Protein AF-A0A3F2RIM2-F1 (afdb_monomer)

Organism: NCBI:txid325452

Radius of gyration: 29.57 Å; Cα contacts (8 Å, |Δi|>4): 268; chains: 1; bounding box: 65×74×85 Å

Solvent-accessible surface area (backbone atoms only — not comparable to full-atom values): 24653 Å² total; per-residue (Å²): 143,83,88,89,85,87,85,89,87,89,81,90,84,88,85,90,87,82,93,80,83,97,77,85,84,84,83,83,80,80,64,93,87,61,85,80,71,57,60,62,70,71,67,45,43,59,45,87,59,75,68,82,70,93,76,72,92,58,87,80,37,82,48,68,58,68,76,73,80,79,71,81,82,81,74,90,87,80,83,59,65,66,64,30,48,76,72,74,47,87,83,82,90,83,84,85,88,87,88,83,92,74,94,75,78,47,57,71,75,74,50,79,74,63,77,37,79,89,36,41,65,60,47,51,52,51,51,52,50,55,51,45,59,61,46,42,79,82,44,66,52,76,78,47,46,66,62,63,69,43,44,64,59,53,48,53,51,52,51,51,51,53,51,28,44,47,71,44,51,75,96,49,93,88,47,58,69,59,55,48,52,55,50,54,53,48,51,52,43,36,67,74,28,51,36,48,68,57,56,46,42,36,46,58,30,69,54,51,79,75,58,55,70,68,54,45,51,51,43,49,52,52,49,49,71,49,29,58,48,60,73,49,53,51,51,52,49,49,64,73,52,72,74,69,47,74,68,56,50,54,52,53,51,48,40,40,71,78,37,49,73,63,22,47,75,73,69,52,42,73,66,56,52,51,51,52,52,51,52,48,52,51,50,55,52,57,70,73,54,49,62,68,58,50,53,49,51,38,44,48,52,48,49,60,51,48,53,54,50,42,52,60,52,55,75,76,54,52,68,71,56,46,56,54,30,29,54,52,10,35,72,69,25,38,52,41,62,95,42,66,69,52,53,49,50,37,51,52,32,47,76,74,65,39,53,66,63,36,49,49,56,51,52,44,65,77,46,22,47,56,79,80,92,52,79,86,51,52,70,60,47,47,80,75,66,81,87,53,80,85,78,89,71,60,80,81,127

Nearest PDB structures (foldseek):
  3ja6-assembly1_I  TM=1.781E-01  e=9.249E+00  Escherichia coli
  6h2f-assembly1_D  TM=1.183E-01  e=2.899E+00  Aeromonas hydrophila subsp. hydrophila AL09-71
  2v0o-assembly2_C  TM=1.201E-01  e=9.688E+00  Homo sapiens

InterPro domains:
  IPR003846 Protein adenylyltransferase SelO [PF02696] (112-362)

Foldseek 3Di:
DDDDDDDDDDDDDDDDDDDDDPDDPPPDDADPPDPPPCVVVVPQFEDPDQDDDDDDDDQRHLDYDDPPDDDDPDDDPDDDQVVCVVVRHHDDDDDDDDDDDDDDDFPCVVDPPCCPPVNVLVVVLVVLVVVLVSCVSPDPSVVCVVVSVCSVVVCVVVVLVLQCLLLLHDDDPPCSVVSVVLVVLVVVLCVLFVADPLVLSLLSLQQQLQDDPVSVVVSLVSRLVRTDFLVLVLVVLCVVLVPDDPVNLVVLVVCCVVPVPVSVVVVRDPVNNVVNVVSVVVNVVSVPDDRVNSSVVSSVSSVVSVVSSSVSVVVPDDSVSSVVSSVSNLVSRFLADQDLVNVVVLVVCVVVVNVVVNVVSVVCVVVRSDDDPDPVCVCRSGDDDSVDDDDPDHDDD

pLDDT: mean 73.89, std 21.56, range [21.38, 97.38]

Mean predicted aligned error: 16.06 Å

Sequence (397 aa):
MMARIVGAGSSAATSTGRSRLSRAMSHWRVHPSVHFDNSVLRSLPLDSEPQNFVRNPVKGACFSPIQPTPIVNPELVVASRDALSLAGIELRPEQDEVQDEYDLQPIASLVPGRYRYEAQPEICKWNCGVFADQLGLVMDRTDLQPGLDAFDAVYEEEYMRLMREKLGLTPQNDQGKQDKALTDTLFDVLAHTGADFTCTFRYLSQLDVFGSVESRDRVVQKLVGISETLAQQKRKLELVMGGFSDAQFEMIAMLLQENPARASQYGITPALVAQMATQRKEKELLAAATDDGRMNSVRAAWQDWIDVFVSRIRDEGDAVSDAERRSRMLAVNPLFVLRNHVAQKAIDLAHDGDYASVRHIFELMTHPFDELSDDSDLPYTRPQDPTTAPLCVSCSS

Secondary structure (DSSP, 8-state):
-----------------------SS------TT----THHHHHSPBPS--S-S-PPP-TT-SB----PPPPSS-------HHHHHHTT--PPP----------PPPGGGTSTTTT-GGGHHHHHHHHHHHHHHHHTTTS-GGGTHHHHHTHHHHHHHHHHHHHHHHHT----TTTHHHHHHHHHHHHHHHHHH---HHHHHHHHTT--SSS-HHHHHHHHHHHHHTSPPHHHHHHHHHHHTTT--HHHHHHHHHHHHH-HHHHHHTT--HHHHHHHHHHHHHHHHHHH--HHHHHHHHHHHHHHHHHHHHHHHHTT--HHHHHHHHHHHHHHS-S----HHHHHHHHHHHHTT-HHHHHHHHHHHHSTTSPPS-GGGHHHHSPPPTTSPP-------

Structure (mmCIF, N/CA/C/O backbone):
data_AF-A0A3F2RIM2-F1
#
_entry.id   AF-A0A3F2RIM2-F1
#
loop_
_atom_site.group_PDB
_atom_site.id
_atom_site.type_symbol
_atom_site.label_atom_id
_atom_site.label_alt_id
_atom_site.label_comp_id
_atom_site.label_asym_id
_atom_site.label_entity_id
_atom_site.label_seq_id
_atom_site.pdbx_PDB_ins_code
_atom_site.Cartn_x
_atom_site.Cartn_y
_atom_site.Cartn_z
_atom_site.occupancy
_atom_site.B_iso_or_equiv
_atom_site.auth_seq_id
_atom_site.auth_comp_id
_atom_site.auth_asym_id
_atom_site.auth_atom_id
_atom_site.pdbx_PDB_model_num
ATOM 1 N N . MET A 1 1 ? 26.153 -28.582 -53.017 1.00 31.61 1 MET A N 1
ATOM 2 C CA . MET A 1 1 ? 26.407 -29.767 -53.863 1.00 31.61 1 MET A CA 1
ATOM 3 C C . MET A 1 1 ? 27.828 -30.249 -53.603 1.00 31.61 1 MET A C 1
ATOM 5 O O . MET A 1 1 ? 28.745 -29.649 -54.131 1.00 31.61 1 MET A O 1
ATOM 9 N N . MET A 1 2 ? 27.998 -31.237 -52.720 1.00 23.22 2 MET A N 1
ATOM 10 C CA . MET A 1 2 ? 29.027 -32.295 -52.745 1.00 23.22 2 MET A CA 1
ATOM 11 C C . MET A 1 2 ? 29.132 -32.931 -51.356 1.00 23.22 2 MET A C 1
ATOM 13 O O . MET A 1 2 ? 29.567 -32.307 -50.395 1.00 23.22 2 MET A O 1
ATOM 17 N N . ALA A 1 3 ? 28.712 -34.190 -51.286 1.00 21.38 3 ALA A N 1
ATOM 18 C CA . ALA A 1 3 ? 29.058 -35.119 -50.227 1.00 21.38 3 ALA A CA 1
ATOM 19 C C . ALA A 1 3 ? 30.451 -35.709 -50.499 1.00 21.38 3 ALA A C 1
ATOM 21 O O . ALA A 1 3 ? 30.815 -35.911 -51.661 1.00 21.38 3 ALA A O 1
ATOM 22 N N . ARG A 1 4 ? 31.183 -36.092 -49.446 1.00 22.05 4 ARG A N 1
ATOM 23 C CA . ARG A 1 4 ? 32.180 -37.165 -49.541 1.00 22.05 4 ARG A CA 1
ATOM 24 C C . ARG A 1 4 ? 32.276 -37.948 -48.231 1.00 22.05 4 ARG A C 1
ATOM 26 O O . ARG A 1 4 ? 32.272 -37.379 -47.147 1.00 22.05 4 ARG A O 1
ATOM 33 N N . ILE A 1 5 ? 32.296 -39.264 -48.408 1.00 23.03 5 ILE A N 1
ATOM 34 C CA . ILE A 1 5 ? 32.236 -40.362 -47.435 1.00 23.03 5 ILE A CA 1
ATOM 35 C C . ILE A 1 5 ? 33.664 -40.913 -47.207 1.00 23.03 5 ILE A C 1
ATOM 37 O O . ILE A 1 5 ? 34.539 -40.683 -48.044 1.00 23.03 5 ILE A O 1
ATOM 41 N N . VAL A 1 6 ? 33.799 -41.752 -46.166 1.00 26.89 6 VAL A N 1
ATOM 42 C CA . VAL A 1 6 ? 34.751 -42.874 -45.929 1.00 26.89 6 VAL A CA 1
ATOM 43 C C . VAL A 1 6 ? 35.793 -42.556 -44.833 1.00 26.89 6 VAL A C 1
ATOM 45 O O . VAL A 1 6 ? 36.432 -41.518 -44.890 1.00 26.89 6 VAL A O 1
ATOM 48 N N . GLY A 1 7 ? 36.026 -43.385 -43.804 1.00 24.61 7 GLY A N 1
ATOM 49 C CA . GLY A 1 7 ? 35.607 -44.772 -43.586 1.00 24.61 7 GLY A CA 1
ATOM 50 C C . GLY A 1 7 ? 35.942 -45.319 -42.190 1.00 24.61 7 GLY A C 1
ATOM 51 O O . GLY A 1 7 ? 36.534 -44.644 -41.352 1.00 24.61 7 GLY A O 1
ATOM 52 N N . ALA A 1 8 ? 35.499 -46.557 -41.975 1.00 27.42 8 ALA A N 1
ATOM 53 C CA . ALA A 1 8 ? 35.556 -47.323 -40.737 1.00 27.42 8 ALA A CA 1
ATOM 54 C C . ALA A 1 8 ? 36.885 -48.078 -40.537 1.00 27.42 8 ALA A C 1
ATOM 56 O O . ALA A 1 8 ? 37.517 -48.500 -41.503 1.00 27.42 8 ALA A O 1
ATOM 57 N N . GLY A 1 9 ? 37.230 -48.342 -39.272 1.00 25.77 9 GLY A N 1
ATOM 58 C CA . GLY A 1 9 ? 38.248 -49.306 -38.845 1.00 25.77 9 GLY A CA 1
ATOM 59 C C . GLY A 1 9 ? 37.969 -49.776 -37.412 1.00 25.77 9 GLY A C 1
ATOM 60 O O . GLY A 1 9 ? 37.842 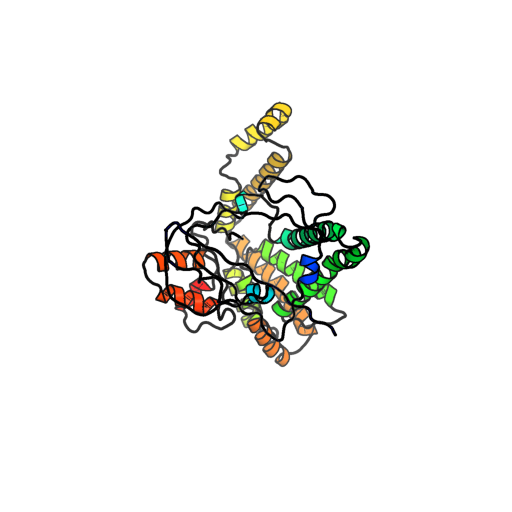-48.957 -36.510 1.00 25.77 9 GLY A O 1
ATOM 61 N N . SER A 1 10 ? 37.815 -51.090 -37.234 1.00 25.53 10 SER A N 1
ATOM 62 C CA . SER A 1 10 ? 37.362 -51.808 -36.029 1.00 25.53 10 SER A CA 1
ATOM 63 C C . SER A 1 10 ? 38.486 -52.674 -35.436 1.00 25.53 10 SER A C 1
ATOM 65 O O . SER A 1 10 ? 39.244 -53.248 -36.214 1.00 25.53 10 SER A O 1
ATOM 67 N N . SER A 1 11 ? 38.549 -52.795 -34.097 1.00 27.00 11 SER A N 1
ATOM 68 C CA . SER A 1 11 ? 38.947 -53.984 -33.288 1.00 27.00 11 SER A CA 1
ATOM 69 C C . SER A 1 11 ? 39.109 -53.551 -31.810 1.00 27.00 11 SER A C 1
ATOM 71 O O . SER A 1 11 ? 39.987 -52.747 -31.523 1.00 27.00 11 SER A O 1
ATOM 73 N N . ALA A 1 12 ? 38.192 -53.838 -30.869 1.00 27.25 12 ALA A N 1
ATOM 74 C CA . ALA A 1 12 ? 38.068 -55.053 -30.023 1.00 27.25 12 ALA A CA 1
ATOM 75 C C . ALA A 1 12 ? 39.357 -55.370 -29.208 1.00 27.25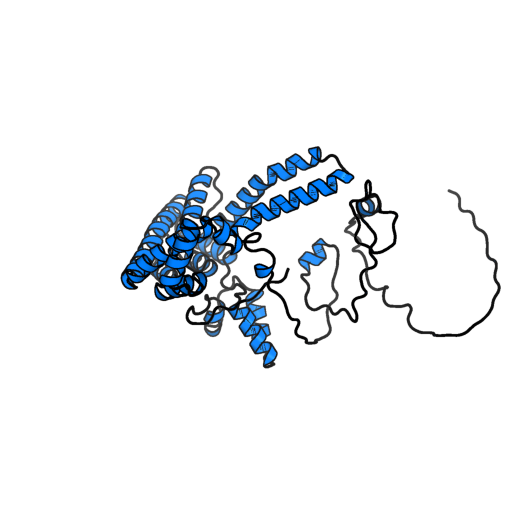 12 ALA A C 1
ATOM 77 O O . ALA A 1 12 ? 40.418 -55.452 -29.810 1.00 27.25 12 ALA A O 1
ATOM 78 N N . ALA A 1 13 ? 39.384 -55.583 -27.878 1.00 28.75 13 ALA A N 1
ATOM 79 C CA . ALA A 1 13 ? 38.352 -56.015 -26.928 1.00 28.75 13 ALA A CA 1
ATOM 80 C C . ALA A 1 13 ? 38.726 -55.771 -25.429 1.00 28.75 13 ALA A C 1
ATOM 82 O O . ALA A 1 13 ? 39.898 -55.755 -25.065 1.00 28.75 13 ALA A O 1
ATOM 83 N N . THR A 1 14 ? 37.676 -55.722 -24.587 1.00 26.64 14 THR A N 1
ATOM 84 C CA . THR A 1 14 ? 37.529 -56.215 -23.185 1.00 26.64 14 THR A CA 1
ATOM 85 C C . THR A 1 14 ? 38.253 -55.545 -22.000 1.00 26.64 14 THR A C 1
ATOM 87 O O . THR A 1 14 ? 39.405 -55.853 -21.730 1.00 26.64 14 THR A O 1
ATOM 90 N N . SER A 1 15 ? 37.487 -54.867 -21.124 1.00 27.84 15 SER A N 1
ATOM 91 C CA . SER A 1 15 ? 37.146 -55.425 -19.795 1.00 27.84 15 SER A CA 1
ATOM 92 C C . SER A 1 15 ? 35.894 -54.772 -19.154 1.00 27.84 15 SER A C 1
ATOM 94 O O . SER A 1 15 ? 35.692 -53.565 -19.144 1.00 27.84 15 SER A O 1
ATOM 96 N N . THR A 1 16 ? 35.014 -55.666 -18.711 1.00 28.95 16 THR A N 1
ATOM 97 C CA . THR A 1 16 ? 33.848 -55.617 -17.804 1.00 28.95 16 THR A CA 1
ATOM 98 C C . THR A 1 16 ? 33.535 -54.378 -16.940 1.00 28.95 16 THR A C 1
ATOM 100 O O . THR A 1 16 ? 34.342 -53.983 -16.104 1.00 28.95 16 THR A O 1
ATOM 103 N N . GLY A 1 17 ? 32.254 -53.962 -16.944 1.00 27.69 17 GLY A N 1
ATOM 104 C CA . GLY A 1 17 ? 31.579 -53.450 -15.737 1.00 27.69 17 GLY A CA 1
ATOM 105 C C . GLY A 1 17 ? 30.470 -52.407 -15.944 1.00 27.69 17 GLY A C 1
ATOM 106 O O . GLY A 1 17 ? 30.763 -51.250 -16.196 1.00 27.69 17 GLY A O 1
ATOM 107 N N . ARG A 1 18 ? 29.216 -52.810 -15.675 1.00 27.72 18 ARG A N 1
ATOM 108 C CA . ARG A 1 18 ? 27.986 -52.002 -15.463 1.00 27.72 18 ARG A CA 1
ATOM 109 C C . ARG A 1 18 ? 27.201 -51.531 -16.696 1.00 27.72 18 ARG A C 1
ATOM 111 O O . ARG A 1 18 ? 27.302 -50.404 -17.162 1.00 27.72 18 ARG A O 1
ATOM 118 N N . SER A 1 19 ? 26.244 -52.371 -17.091 1.00 39.25 19 SER A N 1
ATOM 119 C CA . SER A 1 19 ? 24.968 -51.908 -17.638 1.00 39.25 19 SER A CA 1
ATOM 120 C C . SER A 1 19 ? 24.153 -51.210 -16.540 1.00 39.25 19 SER A C 1
ATOM 122 O O . SER A 1 19 ? 23.866 -51.850 -15.526 1.00 39.25 19 SER A O 1
ATOM 124 N N . ARG A 1 20 ? 23.750 -49.952 -16.753 1.00 28.50 20 ARG A N 1
ATOM 125 C CA . ARG A 1 20 ? 22.424 -49.390 -16.412 1.00 28.50 20 ARG A CA 1
ATOM 126 C C . ARG A 1 20 ? 22.389 -47.886 -16.734 1.00 28.50 20 ARG A C 1
ATOM 128 O O . ARG A 1 20 ? 23.149 -47.114 -16.171 1.00 28.50 20 ARG A O 1
ATOM 135 N N . LEU A 1 21 ? 21.428 -47.527 -17.592 1.00 29.11 21 LEU A N 1
ATOM 136 C CA . LEU A 1 21 ? 20.716 -46.240 -17.638 1.00 29.11 21 LEU A CA 1
ATOM 137 C C . LEU A 1 21 ? 21.459 -45.014 -18.203 1.00 29.11 21 LEU A C 1
ATOM 139 O O . LEU A 1 21 ? 21.710 -44.035 -17.516 1.00 29.11 21 LEU A O 1
ATOM 143 N N . SER A 1 22 ? 21.658 -45.005 -19.522 1.00 37.25 22 SER A N 1
ATOM 144 C CA . SER A 1 22 ? 21.935 -43.799 -20.318 1.00 37.25 22 SER A CA 1
ATOM 145 C C . SER A 1 22 ? 20.649 -43.080 -20.777 1.00 37.25 22 SER A C 1
ATOM 147 O O . SER A 1 22 ? 20.519 -42.726 -21.950 1.00 37.25 22 SER A O 1
ATOM 149 N N . ARG A 1 23 ? 19.631 -42.923 -19.921 1.00 35.41 23 ARG A N 1
ATOM 150 C CA . ARG A 1 23 ? 18.325 -42.416 -20.384 1.00 35.41 23 ARG A CA 1
ATOM 151 C C . ARG A 1 23 ? 17.606 -41.575 -19.331 1.00 35.41 23 ARG A C 1
ATOM 153 O O . ARG A 1 23 ? 16.696 -42.065 -18.682 1.00 35.41 23 ARG A O 1
ATOM 160 N N . ALA A 1 24 ? 18.015 -40.314 -19.183 1.00 35.00 24 ALA A N 1
ATOM 161 C CA . ALA A 1 24 ? 17.247 -39.303 -18.440 1.00 35.00 24 ALA A CA 1
ATOM 162 C C . ALA A 1 24 ? 17.482 -37.846 -18.914 1.00 35.00 24 ALA A C 1
ATOM 164 O O . ALA A 1 24 ? 17.219 -36.911 -18.174 1.00 35.00 24 ALA A O 1
ATOM 165 N N . MET A 1 25 ? 17.944 -37.622 -20.152 1.00 32.28 25 MET A N 1
ATOM 166 C CA . MET A 1 25 ? 18.015 -36.277 -20.770 1.00 32.28 25 MET A CA 1
ATOM 167 C C . MET A 1 25 ? 17.236 -36.202 -22.097 1.00 32.28 25 MET A C 1
ATOM 169 O O . MET A 1 25 ? 17.566 -35.435 -22.993 1.00 32.28 25 MET A O 1
ATOM 173 N N . SER A 1 26 ? 16.205 -37.036 -22.264 1.00 38.62 26 SER A N 1
ATOM 174 C CA . SER A 1 26 ? 15.469 -37.183 -23.533 1.00 38.62 26 SER A CA 1
ATOM 175 C C . SER A 1 26 ? 14.078 -36.533 -23.566 1.00 38.62 26 SER A C 1
ATOM 177 O O . SER A 1 26 ? 13.272 -36.897 -24.421 1.00 38.62 26 SER A O 1
ATOM 179 N N . HIS A 1 27 ? 13.741 -35.619 -22.650 1.00 37.53 27 HIS A N 1
ATOM 180 C CA . HIS A 1 27 ? 12.335 -35.221 -22.445 1.00 37.53 27 HIS A CA 1
ATOM 181 C C . HIS A 1 27 ? 11.999 -33.738 -22.645 1.00 37.53 27 HIS A C 1
ATOM 183 O O . HIS A 1 27 ? 10.846 -33.362 -22.442 1.00 37.53 27 HIS A O 1
ATOM 189 N N . TRP A 1 28 ? 12.942 -32.922 -23.115 1.00 38.16 28 TRP A N 1
ATOM 190 C CA . TRP A 1 28 ? 12.719 -31.503 -23.409 1.00 38.16 28 TRP A CA 1
ATOM 191 C C . TRP A 1 28 ? 12.475 -31.351 -24.917 1.00 38.16 28 TRP A C 1
ATOM 193 O O . TRP A 1 28 ? 13.190 -31.954 -25.722 1.00 38.16 28 TRP A O 1
ATOM 203 N N . ARG A 1 29 ? 11.463 -30.584 -25.329 1.00 42.97 29 ARG A N 1
ATOM 204 C CA . ARG A 1 29 ? 11.292 -30.172 -26.730 1.00 42.97 29 ARG A CA 1
ATOM 205 C C . ARG A 1 29 ? 11.026 -28.675 -26.783 1.00 42.97 29 ARG A C 1
ATOM 207 O O . ARG A 1 29 ? 10.279 -28.159 -25.969 1.00 42.97 29 ARG A O 1
ATOM 214 N N . VAL A 1 30 ? 11.653 -28.025 -27.756 1.00 47.09 30 VAL A N 1
ATOM 215 C CA . VAL A 1 30 ? 11.470 -26.608 -28.085 1.00 47.09 30 VAL A CA 1
ATOM 216 C C . VAL A 1 30 ? 10.161 -26.447 -28.865 1.00 47.09 30 VAL A C 1
ATOM 218 O O . VAL A 1 30 ? 9.867 -27.270 -29.739 1.00 47.09 30 VAL A O 1
ATOM 221 N N . HIS A 1 31 ? 9.382 -25.409 -28.558 1.00 37.88 31 HIS A N 1
ATOM 222 C CA . HIS A 1 31 ? 8.135 -25.095 -29.257 1.00 37.88 31 HIS A CA 1
ATOM 223 C C . HIS A 1 31 ? 8.409 -24.741 -30.742 1.00 37.88 31 HIS A C 1
ATOM 225 O O . HIS A 1 31 ? 9.283 -23.914 -31.007 1.00 37.88 31 HIS A O 1
ATOM 231 N N . PRO A 1 32 ? 7.694 -25.307 -31.741 1.00 46.00 32 PRO A N 1
ATOM 232 C CA . PRO A 1 32 ? 8.050 -25.149 -33.160 1.00 46.00 32 PRO A CA 1
ATOM 233 C C . PRO A 1 32 ? 7.931 -23.719 -33.705 1.00 46.00 32 PRO A C 1
ATOM 235 O O . PRO A 1 32 ? 8.582 -23.386 -34.692 1.00 46.00 32 PRO A O 1
ATOM 238 N N . SER A 1 33 ? 7.083 -22.886 -33.096 1.00 41.22 33 SER A N 1
ATOM 239 C CA . SER A 1 33 ? 6.752 -21.546 -33.604 1.00 41.22 33 SER A CA 1
ATOM 240 C C . SER A 1 33 ? 7.447 -20.392 -32.879 1.00 41.22 33 SER A C 1
ATOM 242 O O . SER A 1 33 ? 7.225 -19.244 -33.249 1.00 41.22 33 SER A O 1
ATOM 244 N N . VAL A 1 34 ? 8.280 -20.666 -31.869 1.00 38.41 34 VAL A N 1
ATOM 245 C CA . VAL A 1 34 ? 9.046 -19.633 -31.156 1.00 38.41 34 VAL A CA 1
ATOM 246 C C . VAL A 1 34 ? 10.528 -19.933 -31.340 1.00 38.41 34 VAL A C 1
ATOM 248 O O . VAL A 1 34 ? 11.096 -20.800 -30.683 1.00 38.41 34 VAL A O 1
ATOM 251 N N . HIS A 1 35 ? 11.156 -19.239 -32.289 1.00 38.59 35 HIS A N 1
ATOM 252 C CA . HIS A 1 35 ? 12.609 -19.251 -32.447 1.00 38.59 35 HIS A CA 1
ATOM 253 C C . HIS A 1 35 ? 13.217 -18.227 -31.489 1.00 38.59 35 HIS A C 1
ATOM 255 O O . HIS A 1 35 ? 13.437 -17.075 -31.852 1.00 38.59 35 HIS A O 1
ATOM 261 N N . PHE A 1 36 ? 13.481 -18.652 -30.255 1.00 40.09 36 PHE A N 1
ATOM 262 C CA . PHE A 1 36 ? 14.382 -17.917 -29.375 1.00 40.09 36 PHE A CA 1
ATOM 263 C C . PHE A 1 36 ? 15.813 -18.238 -29.806 1.00 40.09 36 PHE A C 1
ATOM 265 O O . PHE A 1 36 ? 16.387 -19.263 -29.423 1.00 40.09 36 PHE A O 1
ATOM 272 N N . ASP A 1 37 ? 16.359 -17.414 -30.698 1.00 43.62 37 ASP A N 1
ATOM 273 C CA . ASP A 1 37 ? 17.698 -17.632 -31.220 1.00 43.62 37 ASP A CA 1
ATOM 274 C C . ASP A 1 37 ? 18.760 -17.144 -30.224 1.00 43.62 37 ASP A C 1
ATOM 276 O O . ASP A 1 37 ? 19.329 -16.060 -30.333 1.00 43.62 37 ASP A O 1
ATOM 280 N N . ASN A 1 38 ? 19.064 -18.000 -29.248 1.00 45.75 38 ASN A N 1
ATOM 281 C CA . ASN A 1 38 ? 20.215 -17.847 -28.358 1.00 45.75 38 ASN A CA 1
ATOM 282 C C . ASN A 1 38 ? 21.566 -17.957 -29.103 1.00 45.75 38 ASN A C 1
ATOM 284 O O . ASN A 1 38 ? 22.608 -18.030 -28.447 1.00 45.75 38 ASN A O 1
ATOM 288 N N . SER A 1 39 ? 21.601 -17.988 -30.445 1.00 46.88 39 SER A N 1
ATOM 289 C CA . SER A 1 39 ? 22.846 -17.895 -31.217 1.00 46.88 39 SER A CA 1
ATOM 290 C C . SER A 1 39 ? 23.650 -16.652 -30.852 1.00 46.88 39 SER A C 1
ATOM 292 O O . SER A 1 39 ? 24.872 -16.751 -30.780 1.00 46.88 39 SER A O 1
ATOM 294 N N . VAL A 1 40 ? 22.992 -15.535 -30.511 1.00 46.41 40 VAL A N 1
ATOM 295 C CA . VAL A 1 40 ? 23.671 -14.323 -30.033 1.00 46.41 40 VAL A CA 1
ATOM 296 C C . VAL A 1 40 ? 24.450 -14.631 -28.752 1.00 46.41 40 VAL A C 1
ATOM 298 O O . VAL A 1 40 ? 25.655 -14.402 -28.726 1.00 46.41 40 VAL A O 1
ATOM 301 N N . LEU A 1 41 ? 23.834 -15.287 -27.759 1.00 44.97 41 LEU A N 1
ATOM 302 C CA . LEU A 1 41 ? 24.501 -15.730 -26.521 1.00 44.97 41 LEU A CA 1
ATOM 303 C C . LEU A 1 41 ? 25.607 -16.772 -26.762 1.00 44.97 41 LEU A C 1
ATOM 305 O O . LEU A 1 41 ? 26.583 -16.810 -26.019 1.00 44.97 41 LEU A O 1
ATOM 309 N N . ARG A 1 42 ? 25.486 -17.599 -27.810 1.00 48.25 42 ARG A N 1
ATOM 310 C CA . ARG A 1 42 ? 26.518 -18.574 -28.226 1.00 48.25 42 ARG A CA 1
ATOM 311 C C . ARG A 1 42 ? 27.659 -17.953 -29.035 1.00 48.25 42 ARG A C 1
ATOM 313 O O . ARG A 1 42 ? 28.705 -18.580 -29.171 1.00 48.25 42 ARG A O 1
ATOM 320 N N . SER A 1 43 ? 27.440 -16.767 -29.596 1.00 52.19 43 SER A N 1
ATOM 321 C CA . SER A 1 43 ? 28.445 -15.966 -30.298 1.00 52.19 43 SER A CA 1
ATOM 322 C C . SER A 1 43 ? 29.156 -14.978 -29.377 1.00 52.19 43 SER A C 1
ATOM 324 O O . SER A 1 43 ? 30.173 -14.406 -29.773 1.00 52.19 43 SER A O 1
ATOM 326 N N . LEU A 1 44 ? 28.639 -14.786 -28.156 1.00 58.00 44 LEU A N 1
ATOM 327 C CA . LEU A 1 44 ? 29.301 -13.944 -27.179 1.00 58.00 44 LEU A CA 1
ATOM 328 C C . LEU A 1 44 ? 30.629 -14.588 -26.771 1.00 58.00 44 LEU A C 1
ATOM 330 O O . LEU A 1 44 ? 30.692 -15.808 -26.591 1.00 58.00 44 LEU A O 1
ATOM 334 N N . PRO A 1 45 ? 31.697 -13.788 -26.641 1.00 67.00 45 PRO A N 1
ATOM 335 C CA . PRO A 1 45 ? 33.003 -14.312 -26.295 1.00 67.00 45 PRO A CA 1
ATOM 336 C C . PRO A 1 45 ? 32.943 -15.129 -24.997 1.00 67.00 45 PRO A C 1
ATOM 338 O O . PRO A 1 45 ? 32.404 -14.679 -23.985 1.00 67.00 45 PRO A O 1
ATOM 341 N N . LEU A 1 46 ? 33.461 -16.353 -25.041 1.00 64.69 46 LEU A N 1
ATOM 342 C CA . LEU A 1 46 ? 33.480 -17.279 -23.913 1.00 64.69 46 LEU A CA 1
ATOM 343 C C . LEU A 1 46 ? 34.860 -17.274 -23.272 1.00 64.69 46 LEU A C 1
ATOM 345 O O . LEU A 1 46 ? 35.879 -17.259 -23.964 1.00 64.69 46 LEU A O 1
ATOM 349 N N . ASP A 1 47 ? 34.881 -17.331 -21.948 1.00 73.38 47 ASP A N 1
ATOM 350 C CA . ASP A 1 47 ? 36.097 -17.597 -21.198 1.00 73.38 47 ASP A CA 1
ATOM 351 C C . ASP A 1 47 ? 36.651 -18.968 -21.605 1.00 73.38 47 ASP A C 1
ATOM 353 O O . ASP A 1 47 ? 35.937 -19.976 -21.616 1.00 73.38 47 ASP A O 1
ATOM 357 N N . SER A 1 48 ? 37.933 -18.997 -21.953 1.00 72.69 48 SER A N 1
ATOM 358 C CA . SER A 1 48 ? 38.643 -20.209 -22.346 1.00 72.69 48 SER A CA 1
ATOM 359 C C . SER A 1 48 ? 39.001 -21.113 -21.166 1.00 72.69 48 SER A C 1
ATOM 361 O O . SER A 1 48 ? 39.438 -22.237 -21.400 1.00 72.69 48 SER A O 1
ATOM 363 N N . GLU A 1 49 ? 38.871 -20.633 -19.925 1.00 76.19 49 GLU A N 1
ATOM 364 C CA . GLU A 1 49 ? 39.270 -21.357 -18.719 1.00 76.19 49 GLU A CA 1
ATOM 365 C C . GLU A 1 49 ? 38.152 -22.286 -18.202 1.00 76.19 49 GLU A C 1
ATOM 367 O O . GLU A 1 49 ? 37.119 -21.801 -17.726 1.00 76.19 49 GLU A O 1
ATOM 372 N N . PRO A 1 50 ? 38.333 -23.621 -18.252 1.00 68.75 50 PRO A N 1
ATOM 373 C CA . PRO A 1 50 ? 37.308 -24.588 -17.860 1.00 68.75 50 PRO A CA 1
ATOM 374 C C . PRO A 1 50 ? 37.220 -24.864 -16.349 1.00 68.75 50 PRO A C 1
ATOM 376 O O . PRO A 1 50 ? 36.292 -25.557 -15.929 1.00 68.75 50 PRO A O 1
ATOM 379 N N . GLN A 1 51 ? 38.171 -24.402 -15.528 1.00 70.88 51 GLN A N 1
ATOM 380 C CA . GLN A 1 51 ? 38.213 -24.741 -14.099 1.00 70.88 51 GLN A CA 1
ATOM 381 C C . GLN A 1 51 ? 37.364 -23.815 -13.215 1.00 70.88 51 GLN A C 1
ATOM 383 O O . GLN A 1 51 ? 37.240 -22.615 -13.450 1.00 70.88 51 GLN A O 1
ATOM 388 N N . ASN A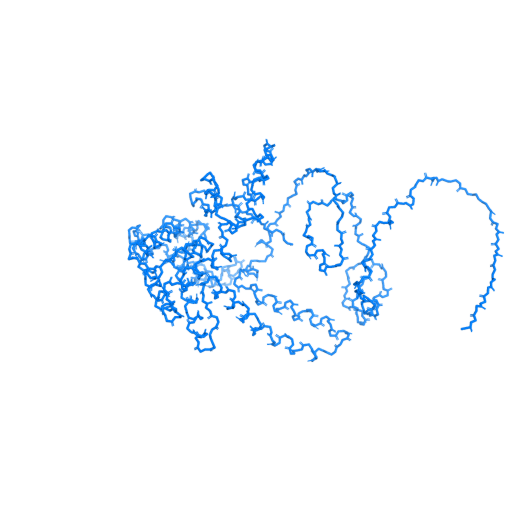 1 52 ? 36.814 -24.368 -12.131 1.00 73.38 52 ASN A N 1
ATOM 389 C CA . ASN A 1 52 ? 36.075 -23.602 -11.131 1.00 73.38 52 ASN A CA 1
ATOM 390 C C . ASN A 1 52 ? 37.011 -22.947 -10.112 1.00 73.38 52 ASN A C 1
ATOM 392 O O . ASN A 1 52 ? 37.570 -23.625 -9.252 1.00 73.38 52 ASN A O 1
ATOM 396 N N . PHE A 1 53 ? 37.109 -21.624 -10.148 1.00 75.00 53 PHE A N 1
ATOM 397 C CA . PHE A 1 53 ? 37.720 -20.810 -9.098 1.00 75.00 53 PHE A CA 1
ATOM 398 C C . PHE A 1 53 ? 37.133 -19.391 -9.133 1.00 75.00 53 PHE A C 1
ATOM 400 O O . PHE A 1 53 ? 36.403 -19.033 -10.061 1.00 75.00 53 PHE A O 1
ATOM 407 N N . VAL A 1 54 ? 37.433 -18.580 -8.114 1.00 67.00 54 VAL A N 1
ATOM 408 C CA . VAL A 1 54 ? 37.035 -17.164 -8.073 1.00 67.00 54 VAL A CA 1
ATOM 409 C C . VAL A 1 54 ? 37.798 -16.406 -9.160 1.00 67.00 54 VAL A C 1
ATOM 411 O O . VAL A 1 54 ? 39.011 -16.220 -9.058 1.00 67.00 54 VAL A O 1
ATOM 414 N N . ARG A 1 55 ? 37.095 -15.996 -10.217 1.00 69.56 55 ARG A N 1
ATOM 415 C CA . ARG A 1 55 ? 37.686 -15.285 -11.357 1.00 69.56 55 ARG A CA 1
ATOM 416 C C . ARG A 1 55 ? 37.731 -13.779 -11.097 1.00 69.56 55 ARG A C 1
ATOM 418 O O . ARG A 1 55 ? 36.768 -13.195 -10.611 1.00 69.56 55 ARG A O 1
ATOM 425 N N . ASN A 1 56 ? 38.842 -13.156 -11.482 1.00 64.19 56 ASN A N 1
ATOM 426 C CA . ASN A 1 56 ? 38.900 -11.713 -11.722 1.00 64.19 56 ASN A CA 1
ATOM 427 C C . ASN A 1 56 ? 38.314 -11.408 -13.116 1.00 64.19 56 ASN A C 1
ATOM 429 O O . ASN A 1 56 ? 38.268 -12.319 -13.944 1.00 64.19 56 ASN A O 1
ATOM 433 N N . PRO A 1 57 ? 37.888 -10.164 -13.409 1.00 66.50 57 PRO A N 1
ATOM 434 C CA . PRO A 1 57 ? 37.267 -9.817 -14.689 1.00 66.50 57 PRO A CA 1
ATOM 435 C C . PRO A 1 57 ? 38.082 -10.308 -15.900 1.00 66.50 57 PRO A C 1
ATOM 437 O O . PRO A 1 57 ? 39.246 -9.935 -16.062 1.00 66.50 57 PRO A O 1
ATOM 440 N N . VAL A 1 58 ? 37.473 -11.147 -16.748 1.00 66.50 58 VAL A N 1
ATOM 441 C CA . VAL A 1 58 ? 38.116 -11.731 -17.937 1.00 66.50 58 VAL A CA 1
ATOM 442 C C . VAL A 1 58 ? 37.836 -10.837 -19.141 1.00 66.50 58 VAL A C 1
ATOM 444 O O . VAL A 1 58 ? 36.710 -10.726 -19.620 1.00 66.50 58 VAL A O 1
ATOM 447 N N . LYS A 1 59 ? 38.872 -10.154 -19.632 1.00 59.69 59 LYS A N 1
ATOM 448 C CA . LYS A 1 59 ? 38.739 -9.228 -20.760 1.00 59.69 59 LYS A CA 1
ATOM 449 C C . LYS A 1 59 ? 38.359 -9.991 -22.033 1.00 59.69 59 LYS A C 1
ATOM 451 O O . LYS A 1 59 ? 39.110 -10.854 -22.472 1.00 59.69 59 LYS A O 1
ATOM 456 N N . GLY A 1 60 ? 37.243 -9.606 -22.652 1.00 65.50 60 GLY A N 1
ATOM 457 C CA . GLY A 1 60 ? 36.778 -10.215 -23.899 1.00 65.50 60 GLY A CA 1
ATOM 458 C C . GLY A 1 60 ? 36.084 -11.559 -23.702 1.00 65.50 60 GLY A C 1
ATOM 459 O O . GLY A 1 60 ? 36.156 -12.383 -24.600 1.00 65.50 60 GLY A O 1
ATOM 460 N N . ALA A 1 61 ? 35.443 -11.776 -22.550 1.00 69.12 61 ALA A N 1
ATOM 461 C CA . ALA A 1 61 ? 34.518 -12.875 -22.303 1.00 69.12 61 ALA A CA 1
ATOM 462 C C . ALA A 1 61 ? 33.270 -12.352 -21.572 1.00 69.12 61 ALA A C 1
ATOM 464 O O . ALA A 1 61 ? 33.390 -11.574 -20.630 1.00 69.12 61 ALA A O 1
ATOM 465 N N . CYS A 1 62 ? 32.082 -12.777 -21.997 1.00 61.25 62 CYS A N 1
ATOM 466 C CA . CYS A 1 62 ? 30.801 -12.452 -21.359 1.00 61.25 62 CYS A CA 1
ATOM 467 C C . CYS A 1 62 ? 30.337 -13.543 -20.392 1.00 61.25 62 CYS A C 1
ATOM 469 O O . CYS A 1 62 ? 29.552 -13.273 -19.488 1.00 61.25 62 CYS A O 1
ATOM 471 N N . PHE A 1 63 ? 30.819 -14.774 -20.581 1.00 65.50 63 PHE A N 1
ATOM 472 C CA . PHE A 1 63 ? 30.454 -15.926 -19.764 1.00 65.50 63 PHE A CA 1
ATOM 473 C C . PHE A 1 63 ? 31.682 -16.757 -19.425 1.00 65.50 63 PHE A C 1
ATOM 475 O O . PHE A 1 63 ? 32.536 -16.990 -20.283 1.00 65.50 63 PHE A O 1
ATOM 482 N N . SER A 1 64 ? 31.700 -17.275 -18.198 1.00 67.75 64 SER A N 1
ATOM 483 C CA . SER A 1 64 ? 32.640 -18.307 -17.779 1.00 67.75 64 SER A CA 1
ATOM 484 C C . SER A 1 64 ? 31.912 -19.627 -17.541 1.00 67.75 64 SER A C 1
ATOM 486 O O . SER A 1 64 ? 30.887 -19.636 -16.854 1.00 67.75 64 SER A O 1
ATOM 488 N N . PRO A 1 65 ? 32.420 -20.754 -18.067 1.00 63.84 65 PRO A N 1
ATOM 489 C CA . PRO A 1 65 ? 31.867 -22.053 -17.736 1.00 63.84 65 PRO A CA 1
ATOM 490 C C . PRO A 1 65 ? 32.125 -22.343 -16.252 1.00 63.84 65 PRO A C 1
ATOM 492 O O . PRO A 1 65 ? 33.255 -22.258 -15.763 1.00 63.84 65 PRO A O 1
ATOM 495 N N . ILE A 1 66 ? 31.056 -22.688 -15.539 1.00 63.06 66 ILE A N 1
ATOM 496 C CA . ILE A 1 66 ? 31.130 -23.248 -14.193 1.00 63.06 66 ILE A CA 1
ATOM 497 C C . ILE A 1 66 ? 30.662 -24.699 -14.244 1.00 63.06 66 ILE A C 1
ATOM 499 O O . ILE A 1 66 ? 29.697 -25.025 -14.934 1.00 63.06 66 ILE A O 1
ATOM 503 N N . GLN A 1 67 ? 31.332 -25.581 -13.511 1.00 64.38 67 GLN A N 1
ATOM 504 C CA . GLN A 1 67 ? 30.754 -26.863 -13.123 1.00 64.38 67 GLN A CA 1
ATOM 505 C C . GLN A 1 67 ? 29.915 -26.624 -11.864 1.00 64.38 67 GLN A C 1
ATOM 507 O O . GLN A 1 67 ? 30.492 -26.515 -10.783 1.00 64.38 67 GLN A O 1
ATOM 512 N N . PRO A 1 68 ? 28.585 -26.471 -11.955 1.00 60.78 68 PRO A N 1
ATOM 513 C CA . PRO A 1 68 ? 27.778 -26.290 -10.756 1.00 60.78 68 PRO A CA 1
ATOM 514 C C . PRO A 1 68 ? 27.985 -27.483 -9.818 1.00 60.78 68 PRO A C 1
ATOM 516 O O . PRO A 1 68 ? 28.087 -28.626 -10.274 1.00 60.78 68 PRO A O 1
ATOM 519 N N . THR A 1 69 ? 28.059 -27.221 -8.512 1.00 64.00 69 THR A N 1
ATOM 520 C CA . THR A 1 69 ? 28.058 -28.287 -7.507 1.00 64.00 69 THR A CA 1
ATOM 521 C C . THR A 1 69 ? 26.811 -29.143 -7.740 1.00 64.00 69 THR A C 1
ATOM 523 O O . THR A 1 69 ? 25.709 -28.588 -7.730 1.00 64.00 69 THR A O 1
ATOM 526 N N . PRO A 1 70 ? 26.946 -30.458 -7.995 1.00 52.72 70 PRO A N 1
ATOM 527 C CA . PRO A 1 70 ? 25.796 -31.307 -8.257 1.00 52.72 70 PRO A CA 1
ATOM 528 C C . PRO A 1 70 ? 24.849 -31.261 -7.062 1.00 52.72 70 PRO A C 1
ATOM 530 O O . PRO A 1 70 ? 25.235 -31.614 -5.948 1.00 52.72 70 PRO A O 1
ATOM 533 N N . ILE A 1 71 ? 23.618 -30.816 -7.296 1.00 45.59 71 ILE A N 1
ATOM 534 C CA . ILE A 1 71 ? 22.572 -30.882 -6.282 1.00 45.59 71 ILE A CA 1
ATOM 535 C C . ILE A 1 71 ? 22.221 -32.362 -6.121 1.00 45.59 71 ILE A C 1
ATOM 537 O O . ILE A 1 71 ? 21.935 -33.054 -7.102 1.00 45.59 71 ILE A O 1
ATOM 541 N N . VAL A 1 72 ? 22.317 -32.868 -4.895 1.00 57.84 72 VAL A N 1
ATOM 542 C CA . VAL A 1 72 ? 21.941 -34.244 -4.572 1.00 57.84 72 VAL A CA 1
ATOM 543 C C . VAL A 1 72 ? 20.419 -34.282 -4.487 1.00 57.84 72 VAL A C 1
ATOM 545 O O . VAL A 1 72 ? 19.849 -33.605 -3.645 1.00 57.84 72 VAL A O 1
ATOM 548 N N . ASN A 1 73 ? 19.783 -35.058 -5.366 1.00 45.97 73 ASN A N 1
ATOM 549 C CA . ASN A 1 73 ? 18.331 -35.275 -5.397 1.00 45.97 73 ASN A CA 1
ATOM 550 C C . ASN A 1 73 ? 17.482 -33.980 -5.507 1.00 45.97 73 ASN A C 1
ATOM 552 O O . ASN A 1 73 ? 16.702 -33.687 -4.609 1.00 45.97 73 ASN A O 1
ATOM 556 N N . PRO A 1 74 ? 17.640 -33.170 -6.575 1.00 49.09 74 PRO A N 1
ATOM 557 C CA . PRO A 1 74 ? 16.869 -31.939 -6.730 1.00 49.09 74 PRO A CA 1
ATOM 558 C C . PRO A 1 74 ? 15.380 -32.245 -6.952 1.00 49.09 74 PRO A C 1
ATOM 560 O O . PRO A 1 74 ? 15.026 -32.921 -7.919 1.00 49.09 74 PRO A O 1
ATOM 563 N N . GLU A 1 75 ? 14.524 -31.694 -6.095 1.00 44.34 75 GLU A N 1
ATOM 564 C CA . GLU A 1 75 ? 13.064 -31.786 -6.190 1.00 44.34 75 GLU A CA 1
ATOM 565 C C . GLU A 1 75 ? 12.457 -30.418 -6.528 1.00 44.34 75 GLU A C 1
ATOM 567 O O . GLU A 1 75 ? 12.932 -29.367 -6.089 1.00 44.34 75 GLU A O 1
ATOM 572 N N . LEU A 1 76 ? 11.426 -30.419 -7.375 1.00 44.69 76 LEU A N 1
ATOM 573 C CA . LEU A 1 76 ? 10.721 -29.205 -7.779 1.00 44.69 76 LEU A CA 1
ATOM 574 C C . LEU A 1 76 ? 9.642 -28.883 -6.738 1.00 44.69 76 LEU A C 1
ATOM 576 O O . LEU A 1 76 ? 8.591 -29.512 -6.742 1.00 44.69 76 LEU A O 1
ATOM 580 N N . VAL A 1 77 ? 9.895 -27.890 -5.886 1.00 40.44 77 VAL A N 1
ATOM 581 C CA . VAL A 1 77 ? 8.979 -27.503 -4.795 1.00 40.44 77 VAL A CA 1
ATOM 582 C C . VAL A 1 77 ? 7.855 -26.578 -5.280 1.00 40.44 77 VAL A C 1
ATOM 584 O O . VAL A 1 77 ? 6.692 -26.766 -4.942 1.00 40.44 77 VAL A O 1
ATOM 587 N N . VAL A 1 78 ? 8.180 -25.572 -6.098 1.00 39.16 78 VAL A N 1
ATOM 588 C CA . VAL A 1 78 ? 7.208 -24.624 -6.664 1.00 39.16 78 VAL A CA 1
ATOM 589 C C . VAL A 1 78 ? 7.773 -23.994 -7.934 1.00 39.16 78 VAL A C 1
ATOM 591 O O . VAL A 1 78 ? 8.986 -23.833 -8.070 1.00 39.16 78 VAL A O 1
ATOM 594 N N . ALA A 1 79 ? 6.909 -23.620 -8.876 1.00 48.56 79 ALA A N 1
ATOM 595 C CA . ALA A 1 79 ? 7.318 -22.889 -10.067 1.00 48.56 79 ALA A CA 1
ATOM 596 C C . ALA A 1 79 ? 6.202 -22.004 -10.629 1.00 48.56 79 ALA A C 1
ATOM 598 O O . ALA A 1 79 ? 5.055 -22.430 -10.756 1.00 48.56 79 ALA A O 1
ATOM 599 N N . SER A 1 80 ? 6.568 -20.789 -11.044 1.00 49.56 80 SER A N 1
ATOM 600 C CA . SER A 1 80 ? 5.696 -19.909 -11.826 1.00 49.56 80 SER A CA 1
ATOM 601 C C . SER A 1 80 ? 5.776 -20.285 -13.303 1.00 49.56 80 SER A C 1
ATOM 603 O O . SER A 1 80 ? 6.829 -20.159 -13.932 1.00 49.56 80 SER A O 1
ATOM 605 N N . ARG A 1 81 ? 4.659 -20.748 -13.870 1.00 55.72 81 ARG A N 1
ATOM 606 C CA . ARG A 1 81 ? 4.580 -21.114 -15.293 1.00 55.72 81 ARG A CA 1
ATOM 607 C C . ARG A 1 81 ? 4.819 -19.915 -16.204 1.00 55.72 81 ARG A C 1
ATOM 609 O O . ARG A 1 81 ? 5.472 -20.077 -17.227 1.00 55.72 81 ARG A O 1
ATOM 616 N N . ASP A 1 82 ? 4.373 -18.729 -15.802 1.00 49.28 82 ASP A N 1
ATOM 617 C CA . ASP A 1 82 ? 4.543 -17.503 -16.584 1.00 49.28 82 ASP A CA 1
ATOM 618 C C . ASP A 1 82 ? 6.012 -17.069 -16.621 1.00 49.28 82 ASP A C 1
ATOM 620 O O . ASP A 1 82 ? 6.552 -16.788 -17.690 1.00 49.28 82 ASP A O 1
ATOM 624 N N . ALA A 1 83 ? 6.703 -17.111 -15.476 1.00 44.91 83 ALA A N 1
ATOM 625 C CA . ALA A 1 83 ? 8.134 -16.815 -15.409 1.00 44.91 83 ALA A CA 1
ATOM 626 C C . ALA A 1 83 ? 8.972 -17.839 -16.193 1.00 44.91 83 ALA A C 1
ATOM 628 O O . ALA A 1 83 ? 9.916 -17.480 -16.897 1.00 44.91 83 ALA A O 1
ATOM 629 N N . LEU A 1 84 ? 8.607 -19.121 -16.120 1.00 50.56 84 LEU A N 1
ATOM 630 C CA . LEU A 1 84 ? 9.259 -20.171 -16.898 1.00 50.56 84 LEU A CA 1
ATOM 631 C C . LEU A 1 84 ? 8.972 -20.044 -18.396 1.00 50.56 84 LEU A C 1
ATOM 633 O O . LEU A 1 84 ? 9.879 -20.242 -19.199 1.00 50.56 84 LEU A O 1
ATOM 637 N N . SER A 1 85 ? 7.762 -19.636 -18.776 1.00 56.06 85 SER A N 1
ATOM 638 C CA . SER A 1 85 ? 7.395 -19.350 -20.164 1.00 56.06 85 SER A CA 1
ATOM 639 C C . SER A 1 85 ? 8.191 -18.174 -20.724 1.00 56.06 85 SER A C 1
ATOM 641 O O . SER A 1 85 ? 8.665 -18.251 -21.856 1.00 56.06 85 SER A O 1
ATOM 643 N N . LEU A 1 86 ? 8.404 -17.116 -19.933 1.00 53.09 86 LEU A N 1
ATOM 644 C CA . LEU A 1 86 ? 9.302 -16.014 -20.303 1.00 53.09 86 LEU A CA 1
ATOM 645 C C . LEU A 1 86 ? 10.733 -16.512 -20.567 1.00 53.09 86 LEU A C 1
ATOM 647 O O . LEU A 1 86 ? 11.410 -15.999 -21.454 1.00 53.09 86 LEU A O 1
ATOM 651 N N . ALA A 1 87 ? 11.171 -17.548 -19.847 1.00 46.47 87 ALA A N 1
ATOM 652 C CA . ALA A 1 87 ? 12.456 -18.216 -20.050 1.00 46.47 87 ALA A CA 1
ATOM 653 C C . ALA A 1 87 ? 12.430 -19.343 -21.112 1.00 46.47 87 ALA A C 1
ATOM 655 O O . ALA A 1 87 ? 13.460 -19.975 -21.355 1.00 46.47 87 ALA A O 1
ATOM 656 N N . GLY A 1 88 ? 11.284 -19.616 -21.750 1.00 49.53 88 GLY A N 1
ATOM 657 C CA . GLY A 1 88 ? 11.122 -20.673 -22.757 1.00 49.53 88 GLY A CA 1
ATOM 658 C C . GLY A 1 88 ? 11.106 -22.107 -22.204 1.00 49.53 88 GLY A C 1
ATOM 659 O O . GLY A 1 88 ? 11.488 -23.040 -22.912 1.00 49.53 88 GLY A O 1
ATOM 660 N N . ILE A 1 89 ? 10.701 -22.293 -20.945 1.00 50.91 89 ILE A N 1
ATOM 661 C CA . ILE A 1 89 ? 10.678 -23.572 -20.223 1.00 50.91 89 ILE A CA 1
ATOM 662 C C . ILE A 1 89 ? 9.220 -23.995 -19.965 1.00 50.91 89 ILE A C 1
ATOM 664 O O . ILE A 1 89 ? 8.464 -23.275 -19.320 1.00 50.91 89 ILE A O 1
ATOM 668 N N . GLU A 1 90 ? 8.826 -25.189 -20.420 1.00 47.25 90 GLU A N 1
ATOM 669 C CA . GLU A 1 90 ? 7.488 -25.764 -20.185 1.00 47.25 90 GLU A CA 1
ATOM 670 C C . GLU A 1 90 ? 7.529 -26.897 -19.142 1.00 47.25 90 GLU A C 1
ATOM 672 O O . GLU A 1 90 ? 8.304 -27.850 -19.268 1.00 47.25 90 GLU A O 1
ATOM 677 N N . LEU A 1 91 ? 6.653 -26.829 -18.131 1.00 47.47 91 LEU A N 1
ATOM 678 C CA . LEU A 1 91 ? 6.476 -27.874 -17.111 1.00 47.47 91 LEU A CA 1
ATOM 679 C C . LEU A 1 91 ? 5.379 -28.876 -17.505 1.00 47.47 91 LEU A C 1
ATOM 681 O O . LEU A 1 91 ? 4.314 -28.483 -17.980 1.00 47.47 91 LEU A O 1
ATOM 685 N N . ARG A 1 92 ? 5.601 -30.174 -17.250 1.00 48.34 92 ARG A N 1
ATOM 686 C CA . ARG A 1 92 ? 4.564 -31.222 -17.380 1.00 48.34 92 ARG A CA 1
ATOM 687 C C . ARG A 1 92 ? 3.830 -31.448 -16.045 1.00 48.34 92 ARG A C 1
ATOM 689 O O . ARG A 1 92 ? 4.466 -31.268 -15.010 1.00 48.34 92 ARG A O 1
ATOM 696 N N . PRO A 1 93 ? 2.548 -31.869 -16.037 1.00 43.53 93 PRO A N 1
ATOM 697 C CA . PRO A 1 93 ? 1.805 -32.082 -14.793 1.00 43.53 93 PRO A CA 1
ATOM 698 C C . PRO A 1 93 ? 2.097 -33.444 -14.121 1.00 43.53 93 PRO A C 1
ATOM 700 O O . PRO A 1 93 ? 1.936 -34.481 -14.761 1.00 43.53 93 PRO A O 1
ATOM 703 N N . GLU A 1 94 ? 2.489 -33.336 -12.841 1.00 50.31 94 GLU A N 1
ATOM 704 C CA . GLU A 1 94 ? 2.296 -34.166 -11.620 1.00 50.31 94 GLU A CA 1
ATOM 705 C C . GLU A 1 94 ? 2.786 -35.627 -11.484 1.00 50.31 94 GLU A C 1
ATOM 707 O O . GLU A 1 94 ? 2.505 -36.482 -12.321 1.00 50.31 94 GLU A O 1
ATOM 712 N N . GLN A 1 95 ? 3.453 -35.920 -10.347 1.00 30.72 95 GLN A N 1
ATOM 713 C CA . GLN A 1 95 ? 2.847 -36.558 -9.153 1.00 30.72 95 GLN A CA 1
ATOM 714 C C . GLN A 1 95 ? 3.690 -36.332 -7.869 1.00 30.72 95 GLN A C 1
ATOM 716 O O . GLN A 1 95 ? 4.894 -36.568 -7.885 1.00 30.72 95 GLN A O 1
ATOM 721 N N . ASP A 1 96 ? 2.986 -35.873 -6.826 1.00 32.28 96 ASP A N 1
ATOM 722 C CA . ASP A 1 96 ? 3.109 -36.003 -5.357 1.00 32.28 96 ASP A CA 1
ATOM 723 C C . ASP A 1 96 ? 4.414 -35.754 -4.559 1.00 32.28 96 ASP A C 1
ATOM 725 O O . ASP A 1 96 ? 5.439 -36.391 -4.772 1.00 32.28 96 ASP A O 1
ATOM 729 N N . GLU A 1 97 ? 4.226 -34.854 -3.571 1.00 39.94 97 GLU A N 1
ATOM 730 C CA . GLU A 1 97 ? 4.699 -34.764 -2.167 1.00 39.94 97 GLU A CA 1
ATOM 731 C C . GLU A 1 97 ? 6.168 -35.060 -1.802 1.00 39.94 97 GLU A C 1
ATOM 733 O O . GLU A 1 97 ? 6.664 -36.144 -2.079 1.00 39.94 97 GLU A O 1
ATOM 738 N N . VAL A 1 98 ? 6.803 -34.147 -1.033 1.00 33.09 98 VAL A N 1
ATOM 739 C CA . VAL A 1 98 ? 7.468 -34.430 0.269 1.00 33.09 98 VAL A CA 1
ATOM 740 C C . VAL A 1 98 ? 8.022 -33.157 0.961 1.00 33.09 98 VAL A C 1
ATOM 742 O O . VAL A 1 98 ? 8.402 -32.175 0.325 1.00 33.09 98 VAL A O 1
ATOM 745 N N . GLN A 1 99 ? 7.996 -33.222 2.301 1.00 34.41 99 GLN A N 1
ATOM 746 C CA . GLN A 1 99 ? 8.563 -32.358 3.349 1.00 34.41 99 GLN A CA 1
ATOM 747 C C . GLN A 1 99 ? 10.092 -32.160 3.279 1.00 34.41 99 GLN A C 1
ATOM 749 O O . GLN A 1 99 ? 10.818 -33.116 3.036 1.00 34.41 99 GLN A O 1
ATOM 754 N N . ASP A 1 100 ? 10.590 -30.965 3.622 1.00 31.53 100 ASP A N 1
ATOM 755 C CA . ASP A 1 100 ? 11.349 -30.737 4.870 1.00 31.53 100 ASP A CA 1
ATOM 756 C C . ASP A 1 100 ? 11.912 -29.304 4.985 1.00 31.53 100 ASP A C 1
ATOM 758 O O . ASP A 1 100 ? 12.162 -28.588 4.014 1.00 31.53 100 ASP A O 1
ATOM 762 N N . GLU A 1 101 ? 12.058 -28.913 6.246 1.00 40.34 101 GLU A N 1
ATOM 763 C CA . GLU A 1 101 ? 12.395 -27.620 6.837 1.00 40.34 101 GLU A CA 1
ATOM 764 C C . GLU A 1 101 ? 13.843 -27.170 6.538 1.00 40.34 101 GLU A C 1
ATOM 766 O O . GLU A 1 101 ? 14.803 -27.884 6.830 1.00 40.34 101 GLU A O 1
ATOM 771 N N . TYR A 1 102 ? 14.018 -25.958 5.992 1.00 36.12 102 TYR A N 1
ATOM 772 C CA . TYR A 1 102 ? 15.326 -25.307 5.843 1.00 36.12 102 TYR A CA 1
ATOM 773 C C . TYR A 1 102 ? 15.373 -23.979 6.604 1.00 36.12 102 TYR A C 1
ATOM 775 O O . TYR A 1 102 ? 14.506 -23.119 6.457 1.00 36.12 102 TYR A O 1
ATOM 783 N N . ASP A 1 103 ? 16.437 -23.826 7.390 1.00 33.84 103 ASP A N 1
ATOM 784 C CA . ASP A 1 103 ? 16.765 -22.663 8.214 1.00 33.84 103 ASP A CA 1
ATOM 785 C C . ASP A 1 103 ? 17.110 -21.452 7.320 1.00 33.84 103 ASP A C 1
ATOM 787 O O . ASP A 1 103 ? 18.227 -21.312 6.808 1.00 33.84 103 ASP A O 1
ATOM 791 N N . LEU A 1 104 ? 16.111 -20.605 7.050 1.00 34.69 104 LEU A N 1
ATOM 792 C CA . LEU A 1 104 ? 16.234 -19.420 6.201 1.00 34.69 104 LEU A CA 1
ATOM 793 C C . LEU A 1 104 ? 16.603 -18.189 7.040 1.00 34.69 104 LEU A C 1
ATOM 795 O O . LEU A 1 104 ? 15.827 -17.705 7.863 1.00 34.69 104 LEU A O 1
ATOM 799 N N . GLN A 1 105 ? 17.785 -17.630 6.779 1.00 30.12 105 GLN A N 1
ATOM 800 C CA . GLN A 1 105 ? 18.179 -16.322 7.305 1.00 30.12 105 GLN A CA 1
ATOM 801 C C . GLN A 1 105 ? 17.430 -15.206 6.545 1.00 30.12 105 GLN A C 1
ATOM 803 O O . GLN A 1 105 ? 17.423 -15.215 5.311 1.00 30.12 105 GLN A O 1
ATOM 808 N N . PRO A 1 106 ? 16.846 -14.202 7.227 1.00 34.53 106 PRO A N 1
ATOM 809 C CA . PRO A 1 106 ? 16.096 -13.144 6.555 1.00 34.53 106 PRO A CA 1
ATOM 810 C C . PRO A 1 106 ? 16.959 -12.316 5.583 1.00 34.53 106 PRO A C 1
ATOM 812 O O . PRO A 1 106 ? 18.037 -11.840 5.944 1.00 34.53 106 PRO A O 1
ATOM 815 N N . ILE A 1 107 ? 16.457 -12.011 4.378 1.00 35.56 107 ILE A N 1
ATOM 816 C CA . ILE A 1 107 ? 17.095 -11.026 3.470 1.00 35.56 107 ILE A CA 1
ATOM 817 C C . ILE A 1 107 ? 17.190 -9.641 4.128 1.00 35.56 107 ILE A C 1
ATOM 819 O O . ILE A 1 107 ? 18.157 -8.908 3.912 1.00 35.56 107 ILE A O 1
ATOM 823 N N . ALA A 1 108 ? 16.233 -9.308 5.000 1.00 34.78 108 ALA A N 1
ATOM 824 C CA . ALA A 1 108 ? 16.251 -8.081 5.793 1.00 34.78 108 ALA A CA 1
ATOM 825 C C . ALA A 1 108 ? 17.521 -7.942 6.660 1.00 34.78 108 ALA A C 1
ATOM 827 O O . ALA A 1 108 ? 17.951 -6.821 6.929 1.00 34.78 108 ALA A O 1
ATOM 828 N N . SER A 1 109 ? 18.149 -9.060 7.045 1.00 36.25 109 SER A N 1
ATOM 829 C CA . SER A 1 109 ? 19.426 -9.086 7.773 1.00 36.25 109 SER A CA 1
ATOM 830 C C . SER A 1 109 ? 20.662 -8.945 6.878 1.00 36.25 109 SER A C 1
ATOM 832 O O . SER A 1 109 ? 21.734 -8.643 7.396 1.00 36.25 109 SER A O 1
ATOM 834 N N . LEU A 1 110 ? 20.550 -9.140 5.558 1.00 36.03 110 LEU A N 1
ATOM 835 C CA . LEU A 1 110 ? 21.706 -9.147 4.651 1.00 36.03 110 LEU A CA 1
ATOM 836 C C . LEU A 1 110 ? 22.087 -7.749 4.145 1.00 36.03 110 LEU A C 1
ATOM 838 O O . LEU A 1 110 ? 23.270 -7.494 3.934 1.00 36.03 110 LEU A O 1
ATOM 842 N N . VAL A 1 111 ? 21.130 -6.823 3.988 1.00 40.09 111 VAL A N 1
ATOM 843 C CA . VAL A 1 111 ? 21.426 -5.407 3.691 1.00 40.09 111 VAL A CA 1
ATOM 844 C C . VAL A 1 111 ? 20.330 -4.498 4.271 1.00 40.09 111 VAL A C 1
ATOM 846 O O . VAL A 1 111 ? 19.289 -4.314 3.630 1.00 40.09 111 VAL A O 1
ATOM 849 N N . PRO A 1 112 ? 20.531 -3.888 5.454 1.00 48.59 112 PRO A N 1
ATOM 850 C CA . PRO A 1 112 ? 19.558 -2.963 6.022 1.00 48.59 112 PRO A CA 1
ATOM 851 C C . PRO A 1 112 ? 19.278 -1.815 5.046 1.00 48.59 112 PRO A C 1
ATOM 853 O O . PRO A 1 112 ? 20.181 -1.086 4.643 1.00 48.59 112 PRO A O 1
ATOM 856 N N . GLY A 1 113 ? 18.020 -1.649 4.646 1.00 55.59 113 GLY A N 1
ATOM 857 C CA . GLY A 1 113 ? 17.557 -0.444 3.959 1.00 55.59 113 GLY A CA 1
ATOM 858 C C . GLY A 1 113 ? 17.687 -0.404 2.431 1.00 55.59 113 GLY A C 1
ATOM 859 O O . GLY A 1 113 ? 16.995 0.408 1.823 1.00 55.59 113 GLY A O 1
ATOM 860 N N . ARG A 1 114 ? 18.493 -1.267 1.790 1.00 58.44 114 ARG A N 1
ATOM 861 C CA . ARG A 1 114 ? 18.716 -1.206 0.326 1.00 58.44 114 ARG A CA 1
ATOM 862 C C . ARG A 1 114 ? 17.471 -1.555 -0.491 1.00 58.44 114 ARG A C 1
ATOM 864 O O . ARG A 1 114 ? 17.187 -0.881 -1.467 1.00 58.44 114 ARG A O 1
ATOM 871 N N . TYR A 1 115 ? 16.729 -2.580 -0.080 1.00 65.94 115 TYR A N 1
ATOM 872 C CA . TYR A 1 115 ? 15.552 -3.084 -0.802 1.00 65.94 115 TYR A CA 1
ATOM 873 C C . TYR A 1 115 ? 14.227 -2.683 -0.134 1.00 65.94 115 TYR A C 1
ATOM 875 O O . TYR A 1 115 ? 13.232 -3.404 -0.217 1.00 65.94 115 TYR A O 1
ATOM 883 N N . ARG A 1 116 ? 14.203 -1.539 0.567 1.00 68.00 116 ARG A N 1
ATOM 884 C CA . ARG A 1 116 ? 12.947 -0.972 1.089 1.00 68.00 116 ARG A CA 1
ATOM 885 C C . ARG A 1 116 ? 11.989 -0.723 -0.068 1.00 68.00 116 ARG A C 1
ATOM 887 O O . ARG A 1 116 ? 12.445 -0.343 -1.138 1.00 68.00 116 ARG A O 1
ATOM 894 N N . TYR A 1 117 ? 10.688 -0.881 0.173 1.00 68.38 117 TYR A N 1
ATOM 895 C CA . TYR A 1 117 ? 9.643 -0.698 -0.841 1.00 68.38 117 TYR A CA 1
ATOM 896 C C . TYR A 1 117 ? 9.831 0.590 -1.665 1.00 68.38 117 TYR A C 1
ATOM 898 O O . TYR A 1 117 ? 9.916 0.532 -2.885 1.00 68.38 117 TYR A O 1
ATOM 906 N N . GLU A 1 118 ? 10.039 1.725 -0.993 1.00 73.06 118 GLU A N 1
ATOM 907 C CA . GLU A 1 118 ? 10.280 3.040 -1.615 1.00 73.06 118 GLU A CA 1
ATOM 908 C C . GLU A 1 118 ? 11.550 3.102 -2.484 1.00 73.06 118 GLU A C 1
ATOM 910 O O . GLU A 1 118 ? 11.622 3.889 -3.420 1.00 73.06 118 GLU A O 1
ATOM 915 N N . ALA A 1 119 ? 12.561 2.285 -2.177 1.00 71.94 119 ALA A N 1
ATOM 916 C CA . ALA A 1 119 ? 13.836 2.257 -2.889 1.00 71.94 119 ALA A CA 1
ATOM 917 C C . ALA A 1 119 ? 13.836 1.281 -4.077 1.00 71.94 119 ALA A C 1
ATOM 919 O O . ALA A 1 119 ? 14.759 1.313 -4.888 1.00 71.94 119 ALA A O 1
ATOM 920 N N . GLN A 1 120 ? 12.834 0.403 -4.198 1.00 77.44 120 GLN A N 1
ATOM 921 C CA . GLN A 1 120 ? 12.801 -0.626 -5.243 1.00 77.44 120 GLN A CA 1
ATOM 922 C C . GLN A 1 120 ? 12.891 -0.068 -6.675 1.00 77.44 120 GLN A C 1
ATOM 924 O O . GLN A 1 120 ? 13.642 -0.659 -7.456 1.00 77.44 120 GLN A O 1
ATOM 929 N N . PRO A 1 121 ? 12.230 1.052 -7.040 1.00 84.94 121 PRO A N 1
ATOM 930 C CA . PRO A 1 121 ? 12.364 1.631 -8.379 1.00 84.94 121 PRO A CA 1
ATOM 931 C C . PRO A 1 121 ? 13.807 2.045 -8.694 1.00 84.94 121 PRO A C 1
ATOM 933 O O . PRO A 1 121 ? 14.357 1.648 -9.721 1.00 84.94 121 PRO A O 1
ATOM 936 N N . GLU A 1 122 ? 14.462 2.741 -7.761 1.00 83.56 122 GLU A N 1
ATOM 937 C CA . GLU A 1 122 ? 15.861 3.166 -7.899 1.00 83.56 122 GLU A CA 1
ATOM 938 C C . GLU A 1 122 ? 16.822 1.976 -7.977 1.00 83.56 122 GLU A C 1
ATOM 940 O O . GLU A 1 122 ? 17.776 1.976 -8.755 1.00 83.56 122 GLU A O 1
ATOM 945 N N . ILE A 1 123 ? 16.561 0.919 -7.207 1.00 81.38 123 ILE A N 1
ATOM 946 C CA . ILE A 1 123 ? 17.352 -0.310 -7.275 1.00 81.38 123 ILE A CA 1
ATOM 947 C C . ILE A 1 123 ? 17.154 -1.034 -8.609 1.00 81.38 123 ILE A C 1
ATOM 949 O O . ILE A 1 123 ? 18.124 -1.550 -9.164 1.00 81.38 123 ILE A O 1
ATOM 953 N N . CYS A 1 124 ? 15.934 -1.060 -9.147 1.00 85.00 124 CYS A N 1
ATOM 954 C CA . CYS A 1 124 ? 15.657 -1.624 -10.464 1.00 85.00 124 CYS A CA 1
ATOM 955 C C . CYS A 1 124 ? 16.429 -0.866 -11.553 1.00 85.00 124 CYS A C 1
ATOM 957 O O . CYS A 1 124 ? 17.176 -1.479 -12.316 1.00 85.00 124 CYS A O 1
ATOM 959 N N . LYS A 1 125 ? 16.365 0.470 -11.542 1.00 87.06 125 LYS A N 1
ATOM 960 C CA . LYS A 1 125 ? 17.149 1.332 -12.434 1.00 87.06 125 LYS A CA 1
ATOM 961 C C . LYS A 1 125 ? 18.650 1.081 -12.309 1.00 87.06 125 LYS A C 1
ATOM 963 O O . LYS A 1 125 ? 19.347 0.943 -13.316 1.00 87.06 125 LYS A O 1
ATOM 968 N N . TRP A 1 126 ? 19.154 0.972 -11.079 1.00 86.50 126 TRP A N 1
ATOM 969 C CA . TRP A 1 126 ? 20.556 0.647 -10.823 1.00 86.50 126 TRP A CA 1
ATOM 970 C C . TRP A 1 126 ? 20.938 -0.716 -11.419 1.00 86.50 126 TRP A C 1
ATOM 972 O O . TRP A 1 126 ? 21.966 -0.819 -12.087 1.00 86.50 126 TRP A O 1
ATOM 982 N N . ASN A 1 127 ? 20.092 -1.741 -11.264 1.00 85.00 127 ASN A N 1
ATOM 983 C CA . ASN A 1 127 ? 20.303 -3.062 -11.865 1.00 85.00 127 ASN A CA 1
ATOM 984 C C . ASN A 1 127 ? 20.306 -3.004 -13.402 1.00 85.00 127 ASN A C 1
ATOM 986 O O . ASN A 1 127 ? 21.149 -3.648 -14.028 1.00 85.00 127 ASN A O 1
ATOM 990 N N . CYS A 1 128 ? 19.422 -2.212 -14.019 1.00 85.94 128 CYS A N 1
ATOM 991 C CA . CYS A 1 128 ? 19.439 -1.970 -15.464 1.00 85.94 128 CYS A CA 1
ATOM 992 C C . CYS A 1 128 ? 20.759 -1.325 -15.914 1.00 85.94 128 CYS A C 1
ATOM 994 O O . CYS A 1 128 ? 21.310 -1.720 -16.939 1.00 85.94 128 CYS A O 1
ATOM 996 N N . GLY A 1 129 ? 21.303 -0.389 -15.130 1.00 86.31 129 GLY A N 1
ATOM 997 C CA . GLY A 1 129 ? 22.618 0.206 -15.378 1.00 86.31 129 GLY A CA 1
ATOM 998 C C . GLY A 1 129 ? 23.754 -0.818 -15.308 1.00 86.31 129 GLY A C 1
ATOM 999 O O . GLY A 1 129 ? 24.576 -0.884 -16.219 1.00 86.31 129 GLY A O 1
ATOM 1000 N N . VAL A 1 130 ? 23.756 -1.678 -14.283 1.00 85.62 130 VAL A N 1
ATOM 1001 C CA . VAL A 1 130 ? 24.729 -2.780 -14.167 1.00 85.62 130 VAL A CA 1
ATOM 1002 C C . VAL A 1 130 ? 24.632 -3.723 -15.364 1.00 85.62 130 VAL A C 1
ATOM 1004 O O . VAL A 1 130 ? 25.656 -4.125 -15.916 1.00 85.62 130 VAL A O 1
ATOM 1007 N N . PHE A 1 131 ? 23.415 -4.060 -15.792 1.00 84.44 131 PHE A N 1
ATOM 1008 C CA . PHE A 1 131 ? 23.194 -4.884 -16.976 1.00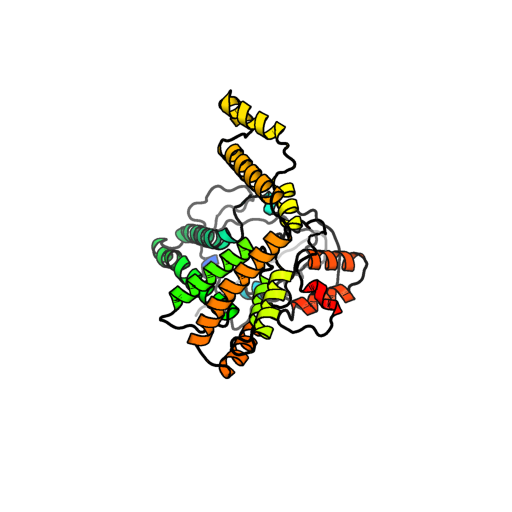 84.44 131 PHE A CA 1
ATOM 1009 C C . PHE A 1 131 ? 23.736 -4.211 -18.245 1.00 84.44 131 PHE A C 1
ATOM 1011 O O . PHE A 1 131 ? 24.456 -4.851 -19.012 1.00 84.44 131 PHE A O 1
ATOM 1018 N N . ALA A 1 132 ? 23.480 -2.914 -18.429 1.00 83.12 132 ALA A N 1
ATOM 1019 C CA . ALA A 1 132 ? 24.007 -2.150 -19.556 1.00 83.12 132 ALA A CA 1
ATOM 1020 C C . ALA A 1 132 ? 25.545 -2.101 -19.570 1.00 83.12 132 ALA A C 1
ATOM 1022 O O . ALA A 1 132 ? 26.154 -2.237 -20.630 1.00 83.12 132 ALA A O 1
ATOM 1023 N N . ASP A 1 133 ? 26.185 -1.983 -18.404 1.00 83.25 133 ASP A N 1
ATOM 1024 C CA . ASP A 1 133 ? 27.646 -2.019 -18.298 1.00 83.25 133 ASP A CA 1
ATOM 1025 C C . ASP A 1 133 ? 28.218 -3.385 -18.723 1.00 83.25 133 ASP A C 1
ATOM 1027 O O . ASP A 1 133 ? 29.254 -3.433 -19.388 1.00 83.25 133 ASP A O 1
ATOM 1031 N N . GLN A 1 134 ? 27.535 -4.496 -18.407 1.00 81.94 134 GLN A N 1
ATOM 1032 C CA . GLN A 1 134 ? 27.944 -5.831 -18.876 1.00 81.94 134 GLN A CA 1
ATOM 1033 C C . GLN A 1 134 ? 27.748 -6.000 -20.388 1.00 81.94 134 GLN A C 1
ATOM 1035 O O . GLN A 1 134 ? 28.591 -6.596 -21.062 1.00 81.94 134 GLN A O 1
ATOM 1040 N N . LEU A 1 135 ? 26.669 -5.443 -20.943 1.00 78.69 135 LEU A N 1
ATOM 1041 C CA . LEU A 1 135 ? 26.437 -5.427 -22.389 1.00 78.69 135 LEU A CA 1
ATOM 1042 C C . LEU A 1 135 ? 27.452 -4.553 -23.143 1.00 78.69 135 LEU A C 1
ATOM 1044 O O . LEU A 1 135 ? 27.702 -4.793 -24.323 1.00 78.69 135 LEU A O 1
ATOM 1048 N N . GLY A 1 136 ? 28.123 -3.620 -22.462 1.00 74.94 136 GLY A N 1
ATOM 1049 C CA . GLY A 1 136 ? 29.236 -2.839 -23.013 1.00 74.94 136 GLY A CA 1
ATOM 1050 C C . GLY A 1 136 ? 30.422 -3.677 -23.521 1.00 74.94 136 GLY A C 1
ATOM 1051 O O . GLY A 1 136 ? 31.287 -3.164 -24.228 1.00 74.94 136 GLY A O 1
ATOM 1052 N N . LEU A 1 137 ? 30.481 -4.973 -23.187 1.00 77.81 137 LEU A N 1
ATOM 1053 C CA . LEU A 1 137 ? 31.465 -5.913 -23.735 1.00 77.81 137 LEU A CA 1
ATOM 1054 C C . LEU A 1 137 ? 31.155 -6.343 -25.180 1.00 77.81 137 LEU A C 1
ATOM 1056 O O . LEU A 1 137 ? 32.043 -6.865 -25.855 1.00 77.81 137 LEU A O 1
ATOM 1060 N N . VAL A 1 138 ? 29.910 -6.167 -25.634 1.00 82.69 138 VAL A N 1
ATOM 1061 C CA . VAL A 1 138 ? 29.393 -6.719 -26.902 1.00 82.69 138 VAL A CA 1
ATOM 1062 C C . VAL A 1 138 ? 28.743 -5.673 -27.804 1.00 82.69 138 VAL A C 1
ATOM 1064 O O . VAL A 1 138 ? 28.587 -5.921 -28.998 1.00 82.69 138 VAL A O 1
ATOM 1067 N N . MET A 1 139 ? 28.393 -4.508 -27.261 1.00 86.06 139 MET A N 1
ATOM 1068 C CA . MET A 1 139 ? 27.852 -3.366 -27.998 1.00 86.06 139 MET A CA 1
ATOM 1069 C C . MET A 1 139 ? 28.323 -2.046 -27.386 1.00 86.06 139 MET A C 1
ATOM 1071 O O . MET A 1 139 ? 28.852 -2.024 -26.275 1.00 86.06 139 MET A O 1
ATOM 1075 N N . ASP A 1 140 ? 28.148 -0.940 -28.110 1.00 82.00 140 ASP A N 1
ATOM 1076 C CA . ASP A 1 140 ? 28.483 0.374 -27.573 1.00 82.00 140 ASP A CA 1
ATOM 1077 C C . ASP A 1 140 ? 27.484 0.752 -26.470 1.00 82.00 140 ASP A C 1
ATOM 1079 O O . ASP A 1 140 ? 26.267 0.719 -26.653 1.00 82.00 140 ASP A O 1
ATOM 1083 N N . ARG A 1 141 ? 28.000 1.126 -25.297 1.00 81.81 141 ARG A N 1
ATOM 1084 C CA . ARG A 1 141 ? 27.182 1.575 -24.165 1.00 81.81 141 ARG A CA 1
ATOM 1085 C C . ARG A 1 141 ? 26.350 2.811 -24.516 1.00 81.81 141 ARG A C 1
ATOM 1087 O O . ARG A 1 141 ? 25.286 3.010 -23.936 1.00 81.81 141 ARG A O 1
ATOM 1094 N N . THR A 1 142 ? 26.818 3.645 -25.445 1.00 86.81 142 THR A N 1
ATOM 1095 C CA . THR A 1 142 ? 26.082 4.834 -25.896 1.00 86.81 142 THR A CA 1
ATOM 1096 C C . THR A 1 142 ? 24.750 4.481 -26.556 1.00 86.81 142 THR A C 1
ATOM 1098 O O . THR A 1 142 ? 23.787 5.224 -26.374 1.00 86.81 142 THR A O 1
ATOM 1101 N N . ASP A 1 143 ? 24.644 3.310 -27.192 1.00 85.94 143 ASP A N 1
ATOM 1102 C CA . ASP A 1 143 ? 23.394 2.813 -27.781 1.00 85.94 143 ASP A CA 1
ATOM 1103 C C . ASP A 1 143 ? 22.362 2.397 -26.713 1.00 85.94 143 ASP A C 1
ATOM 1105 O O . ASP A 1 143 ? 21.164 2.347 -26.985 1.00 85.94 143 ASP A O 1
ATOM 1109 N N . LEU A 1 144 ? 22.809 2.118 -25.482 1.00 84.50 144 LEU A N 1
ATOM 1110 C CA . LEU A 1 144 ? 21.962 1.705 -24.354 1.00 84.50 144 LEU A CA 1
ATOM 1111 C C . LEU A 1 144 ? 21.496 2.882 -23.486 1.00 84.50 144 LEU A C 1
ATOM 1113 O O . LEU A 1 144 ? 20.508 2.758 -22.759 1.00 84.50 144 LEU A O 1
ATOM 1117 N N . GLN A 1 145 ? 22.182 4.027 -23.564 1.00 87.56 145 GLN A N 1
ATOM 1118 C CA . GLN A 1 145 ? 21.894 5.204 -22.742 1.00 87.56 145 GLN A CA 1
ATOM 1119 C C . GLN A 1 145 ? 20.449 5.719 -22.902 1.00 87.56 145 GLN A C 1
ATOM 1121 O O . GLN A 1 145 ? 19.815 5.951 -21.873 1.00 87.56 145 GLN A O 1
ATOM 1126 N N . PRO A 1 146 ? 19.858 5.794 -24.117 1.00 90.19 146 PRO A N 1
ATOM 1127 C CA . PRO A 1 146 ? 18.462 6.209 -24.266 1.00 90.19 146 PRO A CA 1
ATOM 1128 C C . PRO A 1 146 ? 17.467 5.315 -23.511 1.00 90.19 146 PRO A C 1
ATOM 1130 O O . PRO A 1 146 ? 16.454 5.805 -23.024 1.00 90.19 146 PRO A O 1
ATOM 1133 N N . GLY A 1 147 ? 17.752 4.012 -23.390 1.00 86.44 147 GLY A N 1
ATOM 1134 C CA . GLY A 1 147 ? 16.906 3.081 -22.639 1.00 86.44 147 GLY A CA 1
ATOM 1135 C C . GLY A 1 147 ? 16.979 3.303 -21.126 1.00 86.44 147 GLY A C 1
ATOM 1136 O O . GLY A 1 147 ? 15.960 3.218 -20.446 1.00 86.44 147 GLY A O 1
ATOM 1137 N N . LEU A 1 148 ? 18.165 3.632 -20.603 1.00 87.19 148 LEU A N 1
ATOM 1138 C CA . LEU A 1 148 ? 18.347 3.977 -19.189 1.00 87.19 148 LEU A CA 1
ATOM 1139 C C . LEU A 1 148 ? 17.724 5.337 -18.851 1.00 87.19 148 LEU A C 1
ATOM 1141 O O . LEU A 1 148 ? 17.098 5.475 -17.802 1.00 87.19 148 LEU A O 1
ATOM 1145 N N . ASP A 1 149 ? 17.863 6.315 -19.747 1.00 91.06 149 ASP A N 1
ATOM 1146 C CA . ASP A 1 149 ? 17.296 7.657 -19.582 1.00 91.06 149 ASP A CA 1
ATOM 1147 C C . ASP A 1 149 ? 15.759 7.637 -19.639 1.00 91.06 149 ASP A C 1
ATOM 1149 O O . ASP A 1 149 ? 15.100 8.448 -18.991 1.00 91.06 149 ASP A O 1
ATOM 1153 N N . ALA A 1 150 ? 15.175 6.686 -20.378 1.00 92.50 150 ALA A N 1
ATOM 1154 C CA . ALA A 1 150 ? 13.729 6.506 -20.466 1.00 92.50 150 ALA A CA 1
ATOM 1155 C C . ALA A 1 150 ? 13.104 5.842 -19.225 1.00 92.50 150 ALA A C 1
ATOM 1157 O O . ALA A 1 150 ? 11.883 5.892 -19.079 1.00 92.50 150 ALA A O 1
ATOM 1158 N N . PHE A 1 151 ? 13.901 5.225 -18.340 1.00 92.19 151 PHE A N 1
ATOM 1159 C CA . PHE A 1 151 ? 13.389 4.419 -17.224 1.00 92.19 151 PHE A CA 1
ATOM 1160 C C . PHE A 1 151 ? 12.418 5.199 -16.333 1.00 92.19 151 PHE A C 1
ATOM 1162 O O . PHE A 1 151 ? 11.313 4.724 -16.080 1.00 92.19 151 PHE A O 1
ATOM 1169 N N . ASP A 1 152 ? 12.812 6.397 -15.890 1.00 91.31 152 ASP A N 1
ATOM 1170 C CA . ASP A 1 152 ? 12.013 7.191 -14.948 1.00 91.31 152 ASP A CA 1
ATOM 1171 C C . ASP A 1 152 ? 10.666 7.571 -15.564 1.00 91.31 152 ASP A C 1
ATOM 1173 O O . ASP A 1 152 ? 9.627 7.411 -14.933 1.00 91.31 152 ASP A O 1
ATOM 1177 N N . ALA A 1 153 ? 10.675 7.997 -16.830 1.00 91.94 153 ALA A N 1
ATOM 1178 C CA . ALA A 1 153 ? 9.463 8.378 -17.543 1.00 91.94 153 ALA A CA 1
ATOM 1179 C C . ALA A 1 153 ? 8.502 7.190 -17.712 1.00 91.94 153 ALA A C 1
ATOM 1181 O O . ALA A 1 153 ? 7.311 7.326 -17.441 1.00 91.94 153 ALA A O 1
ATOM 1182 N N . VAL A 1 154 ? 9.018 6.020 -18.110 1.00 92.19 154 VAL A N 1
ATOM 1183 C CA . VAL A 1 154 ? 8.211 4.799 -18.279 1.00 92.19 154 VAL A CA 1
ATOM 1184 C C . VAL A 1 154 ? 7.653 4.320 -16.939 1.00 92.19 154 VAL A C 1
ATOM 1186 O O . VAL A 1 154 ? 6.480 3.959 -16.853 1.00 92.19 154 VAL A O 1
ATOM 1189 N N . TYR A 1 155 ? 8.473 4.334 -15.886 1.00 91.12 155 TYR A N 1
ATOM 1190 C CA . TYR A 1 155 ? 8.040 3.961 -14.544 1.00 91.12 155 TYR A CA 1
ATOM 1191 C C . TYR A 1 155 ? 6.950 4.903 -14.024 1.00 91.12 155 TYR A C 1
ATOM 1193 O O . TYR A 1 155 ? 5.916 4.431 -13.557 1.00 91.12 155 TYR A O 1
ATOM 1201 N N . GLU A 1 156 ? 7.150 6.221 -14.114 1.00 91.31 156 GLU A N 1
ATOM 1202 C CA . GLU A 1 156 ? 6.181 7.212 -13.637 1.00 91.31 156 GLU A CA 1
ATOM 1203 C C . GLU A 1 156 ? 4.858 7.144 -14.408 1.00 91.31 156 GLU A C 1
ATOM 1205 O O . GLU A 1 156 ? 3.786 7.242 -13.803 1.00 91.31 156 GLU A O 1
ATOM 1210 N N . GLU A 1 157 ? 4.914 6.950 -15.728 1.00 91.06 157 GLU A N 1
ATOM 1211 C CA . GLU A 1 157 ? 3.728 6.795 -16.568 1.00 91.06 157 GLU A CA 1
ATOM 1212 C C . GLU A 1 157 ? 2.917 5.562 -16.158 1.00 91.06 157 GLU A C 1
ATOM 1214 O O . GLU A 1 157 ? 1.716 5.678 -15.890 1.00 91.06 157 GLU A O 1
ATOM 1219 N N . GLU A 1 158 ? 3.571 4.405 -16.040 1.00 92.50 158 GLU A N 1
ATOM 1220 C CA . GLU A 1 158 ? 2.913 3.146 -15.693 1.00 92.50 158 GLU A CA 1
ATOM 1221 C C . GLU A 1 158 ? 2.420 3.136 -14.241 1.00 92.50 158 GLU A C 1
ATOM 1223 O O . GLU A 1 158 ? 1.299 2.703 -13.962 1.00 92.50 158 GLU A O 1
ATOM 1228 N N . TYR A 1 159 ? 3.204 3.693 -13.315 1.00 92.31 159 TYR A N 1
ATOM 1229 C CA . TYR A 1 159 ? 2.795 3.888 -11.928 1.00 92.31 159 TYR A CA 1
ATOM 1230 C C . TYR A 1 159 ? 1.516 4.723 -11.854 1.00 92.31 159 TYR A C 1
ATOM 1232 O O . TYR A 1 159 ? 0.530 4.309 -11.241 1.00 92.31 159 TYR A O 1
ATOM 1240 N N . MET A 1 160 ? 1.484 5.875 -12.528 1.00 93.50 160 MET A N 1
ATOM 1241 C CA . MET A 1 160 ? 0.299 6.728 -12.525 1.00 93.50 160 MET A CA 1
ATOM 1242 C C . MET A 1 160 ? -0.873 6.107 -13.286 1.00 93.50 160 MET A C 1
ATOM 1244 O O . MET A 1 160 ? -2.019 6.338 -12.903 1.00 93.50 160 MET A O 1
ATOM 1248 N N . ARG A 1 161 ? -0.633 5.308 -14.333 1.00 93.44 161 ARG A N 1
ATOM 1249 C CA . ARG A 1 161 ? -1.684 4.541 -15.017 1.00 93.44 161 ARG A CA 1
ATOM 1250 C C . ARG A 1 161 ? -2.371 3.580 -14.045 1.00 93.44 161 ARG A C 1
ATOM 1252 O O . ARG A 1 161 ? -3.590 3.642 -13.896 1.00 93.44 161 ARG A O 1
ATOM 1259 N N . LEU A 1 162 ? -1.591 2.768 -13.330 1.00 94.06 162 LEU A N 1
ATOM 1260 C CA . LEU A 1 162 ? -2.102 1.821 -12.338 1.00 94.06 162 LEU A CA 1
ATOM 1261 C C . LEU A 1 162 ? -2.794 2.538 -11.171 1.00 94.06 162 LEU A C 1
ATOM 1263 O O . LEU A 1 162 ? -3.880 2.139 -10.758 1.00 94.06 162 LEU A O 1
ATOM 1267 N N . MET A 1 163 ? -2.223 3.629 -10.657 1.00 94.88 163 MET A N 1
ATOM 1268 C CA . MET A 1 163 ? -2.834 4.383 -9.557 1.00 94.88 163 MET A CA 1
ATOM 1269 C C . MET A 1 163 ? -4.168 5.021 -9.952 1.00 94.88 163 MET A C 1
ATOM 1271 O O . MET A 1 163 ? -5.115 4.982 -9.165 1.00 94.88 163 MET A O 1
ATOM 1275 N N . ARG A 1 164 ? -4.289 5.537 -11.183 1.00 94.25 164 ARG A N 1
ATOM 1276 C CA . ARG A 1 164 ? -5.571 6.018 -11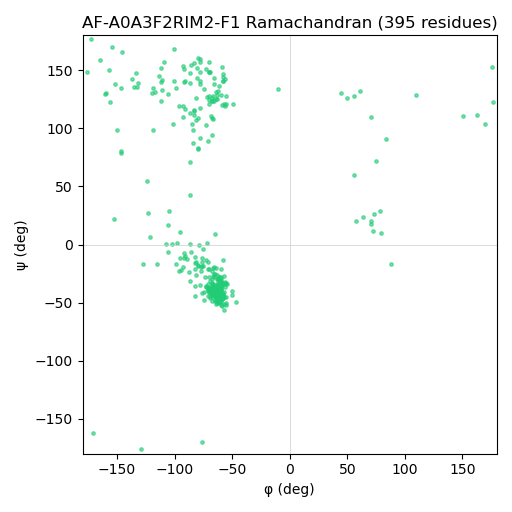.717 1.00 94.25 164 ARG A CA 1
ATOM 1277 C C . ARG A 1 164 ? -6.601 4.899 -11.782 1.00 94.25 164 ARG A C 1
ATOM 1279 O O . ARG A 1 164 ? -7.717 5.103 -11.319 1.00 94.25 164 ARG A O 1
ATOM 1286 N N . GLU A 1 165 ? -6.230 3.711 -12.258 1.00 94.44 165 GLU A N 1
ATOM 1287 C CA . GLU A 1 165 ? -7.133 2.551 -12.281 1.00 94.44 165 GLU A CA 1
ATOM 1288 C C . GLU A 1 165 ? -7.611 2.170 -10.876 1.00 94.44 165 GLU A C 1
ATOM 1290 O O . GLU A 1 165 ? -8.813 2.011 -10.654 1.00 94.44 165 GLU A O 1
ATOM 1295 N N . LYS A 1 166 ? -6.697 2.115 -9.899 1.00 95.69 166 LYS A N 1
ATOM 1296 C CA . LYS A 1 166 ? -7.035 1.822 -8.498 1.00 95.69 166 LYS A CA 1
ATOM 1297 C C . LYS A 1 166 ? -7.965 2.865 -7.880 1.00 95.69 166 LYS A C 1
ATOM 1299 O O . LYS A 1 166 ? -8.802 2.504 -7.053 1.00 95.69 166 LYS A O 1
ATOM 1304 N N . LEU A 1 167 ? -7.832 4.133 -8.272 1.00 95.44 167 LEU A N 1
ATOM 1305 C CA . LEU A 1 167 ? -8.691 5.245 -7.848 1.00 95.44 167 LEU A CA 1
ATOM 1306 C C . LEU A 1 167 ? -9.958 5.402 -8.707 1.00 95.44 167 LEU A C 1
ATOM 1308 O O . LEU A 1 167 ? -10.827 6.205 -8.374 1.00 95.44 167 LEU A O 1
ATOM 1312 N N . GLY A 1 168 ? -10.087 4.643 -9.797 1.00 94.06 168 GLY A N 1
ATOM 1313 C CA . GLY A 1 168 ? -11.196 4.756 -10.741 1.00 94.06 168 GLY A CA 1
ATOM 1314 C C . GLY A 1 168 ? -11.175 6.031 -11.595 1.00 94.06 168 GLY A C 1
ATOM 1315 O O . GLY A 1 168 ? -12.214 6.411 -12.131 1.00 94.06 168 GLY A O 1
ATOM 1316 N N . LEU A 1 169 ? -10.025 6.690 -11.723 1.00 92.00 169 LEU A N 1
ATOM 1317 C CA . LEU A 1 169 ? -9.839 7.882 -12.552 1.00 92.00 169 LEU A CA 1
ATOM 1318 C C . LEU A 1 169 ? -9.648 7.492 -14.018 1.00 92.00 169 LEU A C 1
ATOM 1320 O O . LEU A 1 169 ? -8.996 6.489 -14.325 1.00 92.00 169 LEU A O 1
ATOM 1324 N N . THR A 1 170 ? -10.184 8.297 -14.931 1.00 87.00 170 THR A N 1
ATOM 1325 C CA . THR A 1 170 ? -9.922 8.127 -16.364 1.00 87.00 170 THR A CA 1
ATOM 1326 C C . THR A 1 170 ? -8.708 8.954 -16.799 1.00 87.00 170 THR A C 1
ATOM 1328 O O . THR A 1 170 ? -8.518 10.073 -16.327 1.00 87.00 170 THR A O 1
ATOM 1331 N N . PRO A 1 171 ? -7.837 8.432 -17.684 1.00 74.56 171 PRO A N 1
ATOM 1332 C CA . PRO A 1 171 ? -6.693 9.196 -18.166 1.00 74.56 171 PRO A CA 1
ATOM 1333 C C . PRO A 1 171 ? -7.175 10.387 -19.007 1.00 74.56 171 PRO A C 1
ATOM 1335 O O . PRO A 1 171 ? -7.651 10.217 -20.128 1.00 74.56 171 PRO A O 1
ATOM 1338 N N . GLN A 1 172 ? -7.042 11.597 -18.461 1.00 71.50 172 GLN A N 1
ATOM 1339 C CA . GLN A 1 172 ? -7.297 12.854 -19.165 1.00 71.50 172 GLN A CA 1
ATOM 1340 C C . GLN A 1 172 ? -6.009 13.676 -19.267 1.00 71.50 172 GLN A C 1
ATOM 1342 O O . GLN A 1 172 ? -5.312 13.891 -18.273 1.00 71.50 172 GLN A O 1
ATOM 1347 N N . ASN A 1 173 ? -5.705 14.164 -20.474 1.00 62.00 173 ASN A N 1
ATOM 1348 C CA . ASN A 1 173 ? -4.435 14.834 -20.784 1.00 62.00 173 ASN A CA 1
ATOM 1349 C C . ASN A 1 173 ? -4.171 16.090 -19.928 1.00 62.00 173 ASN A C 1
ATOM 1351 O O . ASN A 1 173 ? -3.015 16.384 -19.629 1.00 62.00 173 ASN A O 1
ATOM 1355 N N . ASP A 1 174 ? -5.217 16.791 -19.481 1.00 69.75 174 ASP A N 1
ATOM 1356 C CA . ASP A 1 174 ? -5.082 18.076 -18.778 1.00 69.75 174 ASP A CA 1
ATOM 1357 C C . ASP A 1 174 ? -5.075 17.960 -17.239 1.00 69.75 174 ASP A C 1
ATOM 1359 O O . ASP A 1 174 ? -4.722 18.918 -16.549 1.00 69.75 174 ASP A O 1
ATOM 1363 N N . GLN A 1 175 ? -5.414 16.793 -16.674 1.00 75.81 175 GLN A N 1
ATOM 1364 C CA . GLN A 1 175 ? -5.605 16.609 -15.222 1.00 75.81 175 GLN A CA 1
ATOM 1365 C C . GLN A 1 175 ? -4.486 15.808 -14.537 1.00 75.81 175 GLN A C 1
ATOM 1367 O O . GLN A 1 175 ? -4.483 15.662 -13.314 1.00 75.81 175 GLN A O 1
ATOM 1372 N N . GLY A 1 176 ? -3.464 15.367 -15.280 1.00 81.06 176 GLY A N 1
ATOM 1373 C CA . GLY A 1 176 ? -2.409 14.494 -14.750 1.00 81.06 176 GLY A CA 1
ATOM 1374 C C . GLY A 1 176 ? -1.668 15.035 -13.517 1.00 81.06 176 GLY A C 1
ATOM 1375 O O . GLY A 1 176 ? -1.297 14.257 -12.639 1.00 81.06 176 GLY A O 1
ATOM 1376 N N . LYS A 1 177 ? -1.502 16.361 -13.395 1.00 85.75 177 LYS A N 1
ATOM 1377 C CA . LYS A 1 177 ? -0.901 16.990 -12.201 1.00 85.75 177 LYS A CA 1
ATOM 1378 C C . LYS A 1 177 ? -1.809 16.912 -10.973 1.00 85.75 177 LYS A C 1
ATOM 1380 O O . LYS A 1 177 ? -1.315 16.720 -9.866 1.00 85.75 177 LYS A O 1
ATOM 1385 N N . GLN A 1 178 ? -3.115 17.073 -11.168 1.00 89.25 178 GLN A N 1
ATOM 1386 C CA . GLN A 1 178 ? -4.099 17.022 -10.092 1.00 89.25 178 GLN A CA 1
ATOM 1387 C C . GLN A 1 178 ? -4.257 15.585 -9.583 1.00 89.25 178 GLN A C 1
ATOM 1389 O O . GLN A 1 178 ? -4.284 15.374 -8.375 1.00 89.25 178 GLN A O 1
ATOM 1394 N N . ASP A 1 179 ? -4.242 14.598 -10.484 1.00 92.06 179 ASP A N 1
ATOM 1395 C CA . ASP A 1 179 ? -4.262 13.169 -10.132 1.00 92.06 179 ASP A CA 1
ATOM 1396 C C . ASP A 1 179 ? -3.029 12.759 -9.334 1.00 92.06 179 ASP A C 1
ATOM 1398 O O . ASP A 1 179 ? -3.127 12.005 -8.364 1.00 92.06 179 ASP A O 1
ATOM 1402 N N . LYS A 1 180 ? -1.858 13.271 -9.734 1.00 92.06 180 LYS A N 1
ATOM 1403 C CA . LYS A 1 180 ? -0.619 13.047 -8.993 1.00 92.06 180 LYS A CA 1
ATOM 1404 C C . LYS A 1 180 ? -0.718 13.642 -7.590 1.00 92.06 180 LYS A C 1
ATOM 1406 O O . LYS A 1 180 ? -0.451 12.935 -6.631 1.00 92.06 180 LYS A O 1
ATOM 1411 N N . ALA A 1 181 ? -1.169 14.889 -7.454 1.00 93.75 181 ALA A N 1
ATOM 1412 C CA . ALA A 1 181 ? -1.342 15.515 -6.142 1.00 93.75 181 ALA A CA 1
ATOM 1413 C C . ALA A 1 181 ? -2.365 14.766 -5.263 1.00 93.75 181 ALA A C 1
ATOM 1415 O O . ALA A 1 181 ? -2.143 14.575 -4.070 1.00 93.75 181 ALA A O 1
ATOM 1416 N N . LEU A 1 182 ? -3.468 14.291 -5.848 1.00 94.69 182 LEU A N 1
ATOM 1417 C CA . LEU A 1 182 ? -4.459 13.459 -5.158 1.00 94.69 182 LEU A CA 1
ATOM 1418 C C . LEU A 1 182 ? -3.848 12.134 -4.671 1.00 94.69 182 LEU A C 1
ATOM 1420 O O . LEU A 1 182 ? -4.133 11.683 -3.563 1.00 94.69 182 LEU A O 1
ATOM 1424 N N . THR A 1 183 ? -2.986 11.532 -5.490 1.00 94.62 183 THR A N 1
ATOM 1425 C CA . THR A 1 183 ? -2.255 10.310 -5.146 1.00 94.62 183 THR A CA 1
ATOM 1426 C C . THR A 1 183 ? -1.232 10.561 -4.039 1.00 94.62 183 THR A C 1
ATOM 1428 O O . THR A 1 183 ? -1.224 9.834 -3.053 1.00 94.62 183 THR A O 1
ATOM 1431 N N . ASP A 1 184 ? -0.412 11.606 -4.154 1.00 93.69 184 ASP A N 1
ATOM 1432 C CA . ASP A 1 184 ? 0.593 11.965 -3.148 1.00 93.69 184 ASP A CA 1
ATOM 1433 C C . ASP A 1 184 ? -0.081 12.230 -1.787 1.00 93.69 184 ASP A C 1
ATOM 1435 O O . ASP A 1 184 ? 0.297 11.645 -0.773 1.00 93.69 184 ASP A O 1
ATOM 1439 N N . THR A 1 185 ? -1.168 13.009 -1.779 1.00 96.00 185 THR A N 1
ATOM 1440 C CA . THR A 1 185 ? -1.932 13.291 -0.552 1.00 96.00 185 THR A CA 1
ATOM 1441 C C . THR A 1 185 ? -2.619 12.053 0.030 1.00 96.00 185 THR A C 1
ATOM 1443 O O . THR A 1 185 ? -2.785 11.975 1.245 1.00 96.00 185 THR A O 1
ATOM 1446 N N . LEU A 1 186 ? -2.979 11.049 -0.784 1.00 96.06 186 LEU A N 1
ATOM 1447 C CA . LEU A 1 186 ? -3.459 9.761 -0.268 1.00 96.06 186 LEU A CA 1
ATOM 1448 C C . LEU A 1 186 ? -2.358 9.041 0.513 1.00 96.06 186 LEU A C 1
ATOM 1450 O O . LEU A 1 186 ? -2.628 8.491 1.579 1.00 96.06 186 LEU A O 1
ATOM 1454 N N . PHE A 1 187 ? -1.125 9.039 0.003 1.00 92.94 187 PHE A N 1
ATOM 1455 C CA . PHE A 1 187 ? 0.002 8.429 0.707 1.00 92.94 187 PHE A CA 1
ATOM 1456 C C . PHE A 1 187 ? 0.355 9.181 1.991 1.00 92.94 187 PHE A C 1
ATOM 1458 O O . PHE A 1 187 ? 0.658 8.528 2.989 1.00 92.94 187 PHE A O 1
ATOM 1465 N N . ASP A 1 188 ? 0.220 10.508 2.016 1.00 93.06 188 ASP A N 1
ATOM 1466 C CA .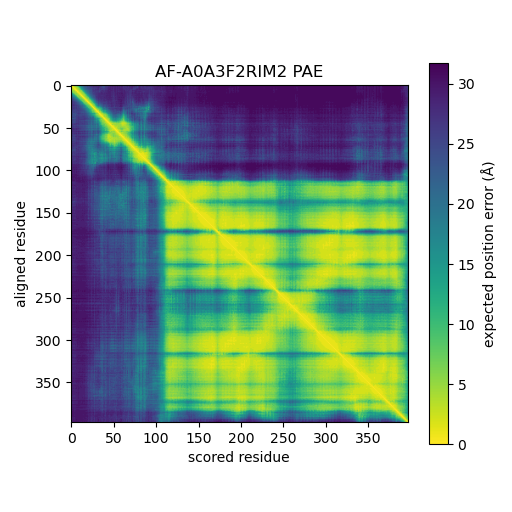 ASP A 1 188 ? 0.356 11.291 3.249 1.00 93.06 188 ASP A CA 1
ATOM 1467 C C . ASP A 1 188 ? -0.702 10.885 4.290 1.00 93.06 188 ASP A C 1
ATOM 1469 O O . ASP A 1 188 ? -0.384 10.672 5.464 1.00 93.06 188 ASP A O 1
ATOM 1473 N N . VAL A 1 189 ? -1.959 10.698 3.866 1.00 94.69 189 VAL A N 1
ATOM 1474 C CA . VAL A 1 189 ? -3.041 10.217 4.743 1.00 94.69 189 VAL A CA 1
ATOM 1475 C C . VAL A 1 189 ? -2.786 8.782 5.202 1.00 94.69 189 VAL A C 1
ATOM 1477 O O . VAL A 1 189 ? -2.961 8.489 6.383 1.00 94.69 189 VAL A O 1
ATOM 1480 N N . LEU A 1 190 ? -2.332 7.883 4.328 1.00 91.00 190 LEU A N 1
ATOM 1481 C CA . LEU A 1 190 ? -1.963 6.512 4.699 1.00 91.00 190 LEU A CA 1
ATOM 1482 C C . LEU A 1 190 ? -0.813 6.493 5.714 1.00 91.00 190 LEU A C 1
ATOM 1484 O O . LEU A 1 190 ? -0.887 5.761 6.699 1.00 91.00 190 LEU A O 1
ATOM 1488 N N . ALA A 1 191 ? 0.212 7.324 5.522 1.00 87.56 191 ALA A N 1
ATOM 1489 C CA . ALA A 1 191 ? 1.336 7.446 6.445 1.00 87.56 191 ALA A CA 1
ATOM 1490 C C . ALA A 1 191 ? 0.901 8.010 7.807 1.00 87.56 191 ALA A C 1
ATOM 1492 O O . ALA A 1 191 ? 1.315 7.501 8.848 1.00 87.56 191 ALA A O 1
ATOM 1493 N N . HIS A 1 192 ? 0.023 9.019 7.814 1.00 88.62 192 HIS A N 1
ATOM 1494 C CA . HIS A 1 192 ? -0.521 9.610 9.040 1.00 88.62 192 HIS A CA 1
ATOM 1495 C C . HIS A 1 192 ? -1.463 8.660 9.789 1.00 88.62 192 HIS A C 1
ATOM 1497 O O . HIS A 1 192 ? -1.447 8.579 11.020 1.00 88.62 192 HIS A O 1
ATOM 1503 N N . THR A 1 193 ? -2.326 7.943 9.073 1.00 90.25 193 THR A N 1
ATOM 1504 C CA . THR A 1 193 ? -3.367 7.085 9.664 1.00 90.25 193 THR A CA 1
ATOM 1505 C C . THR A 1 193 ? -2.879 5.671 9.960 1.00 90.25 193 THR A C 1
ATOM 1507 O O . THR A 1 193 ? -3.439 5.019 10.837 1.00 90.25 193 THR A O 1
ATOM 1510 N N . GLY A 1 194 ? -1.834 5.200 9.280 1.00 86.69 194 GLY A N 1
ATOM 1511 C CA . GLY A 1 194 ? -1.371 3.817 9.364 1.00 86.69 194 GLY A CA 1
ATOM 1512 C C . GLY A 1 194 ? -2.400 2.809 8.844 1.00 86.69 194 GLY A C 1
ATOM 1513 O O . GLY A 1 194 ? -2.399 1.661 9.279 1.00 86.69 194 GLY A O 1
ATOM 1514 N N . ALA A 1 195 ? -3.319 3.241 7.975 1.00 89.69 195 ALA A N 1
ATOM 1515 C CA . ALA A 1 195 ? -4.365 2.383 7.437 1.00 89.69 195 ALA A CA 1
ATOM 1516 C C . ALA A 1 195 ? -3.816 1.314 6.484 1.00 89.69 195 ALA A C 1
ATOM 1518 O O . ALA A 1 195 ? -2.842 1.529 5.760 1.00 89.69 195 ALA A O 1
ATOM 1519 N N . ASP A 1 196 ? -4.484 0.160 6.452 1.00 91.19 196 ASP A N 1
ATOM 1520 C CA . ASP A 1 196 ? -4.121 -0.927 5.543 1.00 91.19 196 ASP A CA 1
ATOM 1521 C C . ASP A 1 196 ? -4.293 -0.516 4.073 1.00 91.19 196 ASP A C 1
ATOM 1523 O O . ASP A 1 196 ? -5.381 -0.118 3.648 1.00 91.19 196 ASP A O 1
ATOM 1527 N N . PHE A 1 197 ? -3.223 -0.652 3.288 1.00 90.56 197 PHE A N 1
ATOM 1528 C CA . PHE A 1 197 ? -3.187 -0.251 1.881 1.00 90.56 197 PHE A CA 1
ATOM 1529 C C . PHE A 1 197 ? -4.257 -0.970 1.046 1.00 90.56 197 PHE A C 1
ATOM 1531 O O . PHE A 1 197 ? -5.064 -0.326 0.374 1.00 90.56 197 PHE A O 1
ATOM 1538 N N . THR A 1 198 ? -4.304 -2.303 1.113 1.00 93.00 198 THR A N 1
ATOM 1539 C CA . THR A 1 198 ? -5.225 -3.114 0.303 1.00 93.00 198 THR A CA 1
ATOM 1540 C C . THR A 1 198 ? -6.680 -2.840 0.673 1.00 93.00 198 THR A C 1
ATOM 1542 O O . THR A 1 198 ? -7.495 -2.546 -0.206 1.00 93.00 198 THR A O 1
ATOM 1545 N N . CYS A 1 199 ? -7.009 -2.851 1.970 1.00 93.06 199 CYS A N 1
ATOM 1546 C CA . CYS A 1 199 ? -8.361 -2.556 2.435 1.00 93.06 199 CYS A CA 1
ATOM 1547 C C . CYS A 1 199 ? -8.787 -1.121 2.098 1.00 93.06 199 CYS A C 1
ATOM 1549 O O . CYS A 1 199 ? -9.947 -0.916 1.752 1.00 93.06 199 CYS A O 1
ATOM 1551 N N . THR A 1 200 ? -7.873 -0.144 2.142 1.00 95.62 200 THR A N 1
ATOM 1552 C CA . THR A 1 200 ? -8.171 1.248 1.768 1.00 95.62 200 THR A CA 1
ATOM 1553 C C . THR A 1 200 ? -8.702 1.322 0.340 1.00 95.62 200 THR A C 1
ATOM 1555 O O . THR A 1 200 ? -9.827 1.772 0.128 1.00 95.62 200 THR A O 1
ATOM 1558 N N . PHE A 1 201 ? -7.953 0.810 -0.640 1.00 96.38 201 PHE A N 1
ATOM 1559 C CA . PHE A 1 201 ? -8.396 0.817 -2.038 1.00 96.38 201 PHE A CA 1
ATOM 1560 C C . PHE A 1 201 ? -9.687 0.016 -2.249 1.00 96.38 201 PHE A C 1
ATOM 1562 O O . PHE A 1 201 ? -10.573 0.443 -2.999 1.00 96.38 201 PHE A O 1
ATOM 1569 N N . ARG A 1 202 ? -9.852 -1.112 -1.546 1.00 95.44 202 ARG A N 1
ATOM 1570 C CA . ARG A 1 202 ? -11.090 -1.899 -1.617 1.00 95.44 202 ARG A CA 1
ATOM 1571 C C . ARG A 1 202 ? -12.297 -1.127 -1.075 1.00 95.44 202 ARG A C 1
ATOM 1573 O O . ARG A 1 202 ? -13.355 -1.149 -1.697 1.00 95.44 202 ARG A O 1
ATOM 1580 N N . TYR A 1 203 ? -12.159 -0.403 0.033 1.00 95.12 203 TYR A N 1
ATOM 1581 C CA . TYR A 1 203 ? -13.247 0.400 0.600 1.00 95.12 203 TYR A CA 1
ATOM 1582 C C . TYR A 1 203 ? -13.552 1.652 -0.220 1.00 95.12 203 TYR A C 1
ATOM 1584 O O . TYR A 1 203 ? -14.725 1.984 -0.386 1.00 95.12 203 TYR A O 1
ATOM 1592 N N . LEU A 1 204 ? -12.539 2.292 -0.810 1.00 95.62 204 LEU A N 1
ATOM 1593 C CA . LEU A 1 204 ? -12.747 3.386 -1.764 1.00 95.62 204 LEU A CA 1
ATOM 1594 C C . LEU A 1 204 ? -13.546 2.928 -2.992 1.00 95.62 204 LEU A C 1
ATOM 1596 O O . LEU A 1 204 ? -14.364 3.685 -3.506 1.00 95.62 204 LEU A O 1
ATOM 1600 N N . SER A 1 205 ? -13.396 1.667 -3.409 1.00 94.94 205 SER A N 1
ATOM 1601 C CA . SER A 1 205 ? -14.183 1.078 -4.508 1.00 94.94 205 SER A CA 1
ATOM 1602 C C . SER A 1 205 ? -15.684 0.984 -4.190 1.00 94.94 205 SER A C 1
ATOM 1604 O O . SER A 1 205 ? -16.505 0.895 -5.097 1.00 94.94 205 SER A O 1
ATOM 1606 N N . GLN A 1 206 ? -16.066 1.023 -2.909 1.00 92.12 206 GLN A N 1
ATOM 1607 C CA . GLN A 1 206 ? -17.464 0.993 -2.463 1.00 92.12 206 GLN A CA 1
ATOM 1608 C C . GLN A 1 206 ? -18.070 2.398 -2.327 1.00 92.12 206 GLN A C 1
ATOM 1610 O O . GLN A 1 206 ? -19.284 2.515 -2.147 1.00 92.12 206 GLN A O 1
ATOM 1615 N N . LEU A 1 207 ? -17.251 3.455 -2.418 1.00 94.00 207 LEU A N 1
ATOM 1616 C CA . LEU A 1 207 ? -17.678 4.838 -2.235 1.00 94.00 207 LEU A CA 1
ATOM 1617 C C . LEU A 1 207 ? -18.587 5.289 -3.378 1.00 94.00 207 LEU A C 1
ATOM 1619 O O . LEU A 1 207 ? -18.138 5.491 -4.506 1.00 94.00 207 LEU A O 1
ATOM 1623 N N . ASP A 1 208 ? -19.859 5.493 -3.050 1.00 92.94 208 ASP A N 1
ATOM 1624 C CA . ASP A 1 208 ? -20.820 6.151 -3.927 1.00 92.94 208 ASP A CA 1
ATOM 1625 C C . ASP A 1 208 ? -20.663 7.677 -3.816 1.00 92.94 208 ASP A C 1
ATOM 1627 O O . ASP A 1 208 ? -21.011 8.297 -2.804 1.00 92.94 208 ASP A O 1
ATOM 1631 N N . VAL A 1 209 ? -20.106 8.289 -4.863 1.00 91.12 209 VAL A N 1
ATOM 1632 C CA . VAL A 1 209 ? -19.780 9.723 -4.896 1.00 91.12 209 VAL A CA 1
ATOM 1633 C C . VAL A 1 209 ? -21.035 10.580 -5.118 1.00 91.12 209 VAL A C 1
ATOM 1635 O O . VAL A 1 209 ? -21.076 11.754 -4.718 1.00 91.12 209 VAL A O 1
ATOM 1638 N N . PHE A 1 210 ? -22.092 10.004 -5.690 1.00 90.06 210 PHE A N 1
ATOM 1639 C CA . PHE A 1 210 ? -23.360 10.685 -5.977 1.00 90.06 210 PHE A CA 1
ATOM 1640 C C . PHE A 1 210 ? -24.490 10.292 -5.013 1.00 90.06 210 PHE A C 1
ATOM 1642 O O . PHE A 1 210 ? -25.548 10.919 -5.034 1.00 90.06 210 PHE A O 1
ATOM 1649 N N . GLY A 1 211 ? -24.246 9.315 -4.141 1.00 85.56 211 GLY A N 1
ATOM 1650 C CA . GLY A 1 211 ? -25.155 8.862 -3.095 1.00 85.56 211 GLY A CA 1
ATOM 1651 C C . GLY A 1 211 ? -25.253 9.783 -1.876 1.00 85.56 211 GLY A C 1
ATOM 1652 O O . GLY A 1 211 ? -24.776 10.922 -1.859 1.00 85.56 211 GLY A O 1
ATOM 1653 N N . SER A 1 212 ? -25.907 9.275 -0.826 1.00 86.44 212 SER A N 1
ATOM 1654 C CA . SER A 1 212 ? -26.149 10.016 0.416 1.00 86.44 212 SER A CA 1
ATOM 1655 C C . SER A 1 212 ? -24.869 10.248 1.227 1.00 86.44 212 SER A C 1
ATOM 1657 O O . SER A 1 212 ? -23.901 9.490 1.142 1.00 86.44 212 SER A O 1
ATOM 1659 N N . VAL A 1 213 ? -24.890 11.273 2.086 1.00 87.44 213 VAL A N 1
ATOM 1660 C CA . VAL A 1 213 ? -23.810 11.545 3.057 1.00 87.44 213 VAL A CA 1
ATOM 1661 C C . VAL A 1 213 ? -23.555 10.324 3.953 1.00 87.44 213 VAL A C 1
ATOM 1663 O O . VAL A 1 213 ? -22.409 9.971 4.205 1.00 87.44 213 VAL A O 1
ATOM 1666 N N . GLU A 1 214 ? -24.611 9.596 4.321 1.00 88.06 214 GLU A N 1
ATOM 1667 C CA . GLU A 1 214 ? -24.528 8.369 5.123 1.00 88.06 214 GLU A CA 1
ATOM 1668 C C . GLU A 1 214 ? -23.692 7.267 4.451 1.00 88.06 214 GLU A C 1
ATOM 1670 O O . GLU A 1 214 ? -22.996 6.516 5.130 1.00 88.06 214 GLU A O 1
ATOM 1675 N N . SER A 1 215 ? -23.745 7.157 3.118 1.00 85.81 215 SER A N 1
ATOM 1676 C CA . SER A 1 215 ? -22.921 6.206 2.359 1.00 85.81 215 SER A CA 1
ATOM 1677 C C . SER A 1 215 ? -21.431 6.530 2.504 1.00 85.81 215 SER A C 1
ATOM 1679 O O . SER A 1 215 ? -20.614 5.645 2.768 1.00 85.81 215 SER A O 1
ATOM 1681 N N . ARG A 1 216 ? -21.082 7.818 2.429 1.00 90.00 216 ARG A N 1
ATOM 1682 C CA . ARG A 1 216 ? -19.704 8.298 2.604 1.00 90.00 216 ARG A CA 1
ATOM 1683 C C . ARG A 1 216 ? -19.216 8.093 4.029 1.00 90.00 216 ARG A C 1
ATOM 1685 O O . ARG A 1 216 ? -18.120 7.576 4.228 1.00 90.00 216 ARG A O 1
ATOM 1692 N N . ASP A 1 217 ? -20.059 8.404 5.010 1.00 92.31 217 ASP A N 1
ATOM 1693 C CA . ASP A 1 217 ? -19.742 8.201 6.423 1.00 92.31 217 ASP A CA 1
ATOM 1694 C C . ASP A 1 217 ? -19.466 6.729 6.745 1.00 92.31 217 ASP A C 1
ATOM 1696 O O . ASP A 1 217 ? -18.563 6.434 7.529 1.00 92.31 217 ASP A O 1
ATOM 1700 N N . ARG A 1 218 ? -20.175 5.785 6.109 1.00 93.31 218 ARG A N 1
ATOM 1701 C CA . ARG A 1 218 ? -19.885 4.346 6.249 1.00 93.31 218 ARG A CA 1
ATOM 1702 C C . ARG A 1 218 ? -18.489 3.990 5.740 1.00 93.31 218 ARG A C 1
ATOM 1704 O O . ARG A 1 218 ? -17.798 3.206 6.386 1.00 93.31 218 ARG A O 1
ATOM 1711 N N . VAL A 1 219 ? -18.058 4.554 4.611 1.00 94.19 219 VAL A N 1
ATOM 1712 C CA . VAL A 1 219 ? -16.705 4.320 4.073 1.00 94.19 219 VAL A CA 1
ATOM 1713 C C . VAL A 1 219 ? -15.647 4.938 4.987 1.00 94.19 219 VAL A C 1
ATOM 1715 O O . VAL A 1 219 ? -14.698 4.248 5.352 1.00 94.19 219 VAL A O 1
ATOM 1718 N N . VAL A 1 220 ? -15.849 6.176 5.452 1.00 95.00 220 VAL A N 1
ATOM 1719 C CA . VAL A 1 220 ? -14.972 6.821 6.448 1.00 95.00 220 VAL A CA 1
ATOM 1720 C C . VAL A 1 220 ? -14.859 5.958 7.705 1.00 95.00 220 VAL A C 1
ATOM 1722 O O . VAL A 1 220 ? -13.761 5.728 8.197 1.00 95.00 220 VAL A O 1
ATOM 1725 N N . GLN A 1 221 ? -15.972 5.431 8.222 1.00 94.56 221 GLN A N 1
ATOM 1726 C CA . GLN A 1 221 ? -15.960 4.549 9.393 1.00 94.56 221 GLN A CA 1
ATOM 1727 C C . GLN A 1 221 ? -15.141 3.275 9.156 1.00 94.56 221 GLN A C 1
ATOM 1729 O O . GLN A 1 221 ? -14.381 2.880 10.039 1.00 94.56 221 GLN A O 1
ATOM 1734 N N . LYS A 1 222 ? -15.249 2.654 7.974 1.00 93.69 222 LYS A N 1
ATOM 1735 C CA . LYS A 1 222 ? -14.426 1.489 7.615 1.00 93.69 222 LYS A CA 1
ATOM 1736 C C . LYS A 1 222 ? -12.936 1.838 7.552 1.00 93.69 222 LYS A C 1
ATOM 1738 O O . LYS A 1 222 ? -12.131 1.078 8.080 1.00 93.69 222 LYS A O 1
ATOM 1743 N N . LEU A 1 223 ? -12.581 2.980 6.957 1.00 94.44 223 LEU A N 1
ATOM 1744 C CA . LEU A 1 223 ? -11.198 3.464 6.850 1.00 94.44 223 LEU A CA 1
ATOM 1745 C C . LEU A 1 223 ? -10.592 3.791 8.220 1.00 94.44 223 LEU A C 1
ATOM 1747 O O . LEU A 1 223 ? -9.477 3.373 8.525 1.00 94.44 223 LEU A O 1
ATOM 1751 N N . VAL A 1 224 ? -11.356 4.451 9.093 1.00 93.31 224 VAL A N 1
ATOM 1752 C CA . VAL A 1 224 ? -10.970 4.676 10.495 1.00 93.31 224 VAL A CA 1
ATOM 1753 C C . VAL A 1 224 ? -10.778 3.338 11.220 1.00 93.31 224 VAL A C 1
ATOM 1755 O O . VAL A 1 224 ? -9.815 3.182 11.960 1.00 93.31 224 VAL A O 1
ATOM 1758 N N . GLY A 1 225 ? -11.644 2.349 10.974 1.00 90.12 225 GLY A N 1
ATOM 1759 C CA . GLY A 1 225 ? -11.572 1.029 11.610 1.00 90.12 225 GLY A CA 1
ATOM 1760 C C . GLY A 1 225 ? -10.359 0.178 11.216 1.00 90.12 225 GLY A C 1
ATOM 1761 O O . GLY A 1 225 ? -9.975 -0.701 11.981 1.00 90.12 225 GLY A O 1
ATOM 1762 N N . ILE A 1 226 ? -9.749 0.433 10.054 1.00 89.19 226 ILE A N 1
ATOM 1763 C CA . ILE A 1 226 ? -8.494 -0.214 9.621 1.00 89.19 226 ILE A CA 1
ATOM 1764 C C . ILE A 1 226 ? -7.251 0.642 9.890 1.00 89.19 226 ILE A C 1
ATOM 1766 O O . ILE A 1 226 ? -6.155 0.247 9.499 1.00 89.19 226 ILE A O 1
ATOM 1770 N N . SER A 1 227 ? -7.419 1.823 10.491 1.00 90.00 227 SER A N 1
ATOM 1771 C CA . SER A 1 227 ? -6.324 2.737 10.815 1.00 90.00 227 SER A CA 1
ATOM 1772 C C . SER A 1 227 ? -5.641 2.354 12.128 1.00 90.00 227 SER A C 1
ATOM 1774 O O . SER A 1 227 ? -6.228 1.720 13.007 1.00 90.00 227 SER A O 1
ATOM 1776 N N . GLU A 1 228 ? -4.388 2.773 12.273 1.00 86.19 228 GLU A N 1
ATOM 1777 C CA . GLU A 1 228 ? -3.551 2.434 13.416 1.00 86.19 228 GLU A CA 1
ATOM 1778 C C . GLU A 1 228 ? -4.008 3.166 14.690 1.00 86.19 228 GLU A C 1
ATOM 1780 O O . GLU A 1 228 ? -4.121 4.400 14.737 1.00 86.19 228 GLU A O 1
ATOM 1785 N N . THR A 1 229 ? -4.239 2.398 15.756 1.00 86.56 229 THR A N 1
ATOM 1786 C CA . THR A 1 229 ? -4.606 2.920 17.078 1.00 86.56 229 THR A CA 1
ATOM 1787 C C . THR A 1 229 ? -3.391 3.478 17.819 1.00 86.56 229 THR A C 1
ATOM 1789 O O . THR A 1 229 ? -2.244 3.119 17.552 1.00 86.56 229 THR A O 1
ATOM 1792 N N . LEU A 1 230 ? -3.620 4.336 18.816 1.00 85.62 230 LEU A N 1
ATOM 1793 C CA . LEU A 1 230 ? -2.526 4.899 19.612 1.00 85.62 230 LEU A CA 1
ATOM 1794 C C . LEU A 1 230 ? -1.741 3.811 20.368 1.00 85.62 230 LEU A C 1
ATOM 1796 O O . LEU A 1 230 ? -0.518 3.889 20.481 1.00 85.62 230 LEU A O 1
ATOM 1800 N N . ALA A 1 231 ? -2.425 2.770 20.851 1.00 82.69 231 ALA A N 1
ATOM 1801 C CA . ALA A 1 231 ? -1.780 1.620 21.481 1.00 82.69 231 ALA A CA 1
ATOM 1802 C C . ALA A 1 231 ? -0.819 0.897 20.520 1.00 82.69 231 ALA A C 1
ATOM 1804 O O . ALA A 1 231 ? 0.240 0.430 20.939 1.00 82.69 231 ALA A O 1
ATOM 1805 N N . GLN A 1 232 ? -1.164 0.827 19.233 1.00 80.25 232 GLN A N 1
ATOM 1806 C CA . GLN A 1 232 ? -0.325 0.215 18.201 1.00 80.25 232 GLN A CA 1
ATOM 1807 C C . GLN A 1 232 ? 0.903 1.074 17.895 1.00 80.25 232 GLN A C 1
ATOM 1809 O O . GLN A 1 232 ? 2.017 0.550 17.905 1.00 80.25 232 GLN A O 1
ATOM 1814 N N . GLN A 1 233 ? 0.723 2.392 17.756 1.00 81.31 233 GLN A N 1
ATOM 1815 C CA . GLN A 1 233 ? 1.830 3.340 17.580 1.00 81.31 233 GLN A CA 1
ATOM 1816 C C . GLN A 1 233 ? 2.843 3.266 18.723 1.00 81.31 233 GLN A C 1
ATOM 1818 O O . GLN A 1 233 ? 4.048 3.180 18.483 1.00 81.31 233 GLN A O 1
ATOM 1823 N N . LYS A 1 234 ? 2.358 3.228 19.970 1.00 83.06 234 LYS A N 1
ATOM 1824 C CA . LYS A 1 234 ? 3.208 3.091 21.162 1.00 83.06 234 LYS A CA 1
ATOM 1825 C C . LYS A 1 234 ? 4.035 1.803 21.122 1.00 83.06 234 LYS A C 1
ATOM 1827 O O . LYS A 1 234 ? 5.248 1.868 21.293 1.00 83.06 234 LYS A O 1
ATOM 1832 N N . ARG A 1 235 ? 3.418 0.658 20.801 1.00 80.00 235 ARG A N 1
ATOM 1833 C CA . ARG A 1 235 ? 4.126 -0.632 20.675 1.00 80.00 235 ARG A CA 1
ATOM 1834 C C . ARG A 1 235 ? 5.169 -0.629 19.559 1.00 80.00 235 ARG A C 1
ATOM 1836 O O . ARG A 1 235 ? 6.276 -1.124 19.749 1.00 80.00 235 ARG A O 1
ATOM 1843 N N . LYS A 1 236 ? 4.837 -0.068 18.393 1.00 77.75 236 LYS A N 1
ATOM 1844 C CA . LYS A 1 236 ? 5.773 0.045 17.266 1.00 77.75 236 LYS A CA 1
ATOM 1845 C C . LYS A 1 236 ? 6.991 0.879 17.653 1.00 77.75 236 LYS A C 1
ATOM 1847 O O . LYS A 1 236 ? 8.117 0.478 17.368 1.00 77.75 236 LYS A O 1
ATOM 1852 N N . LEU A 1 237 ? 6.772 1.997 18.345 1.00 77.38 237 LEU A N 1
ATOM 1853 C CA . LEU A 1 237 ? 7.859 2.831 18.838 1.00 77.38 237 LEU A CA 1
ATOM 1854 C C . LEU A 1 237 ? 8.711 2.094 19.881 1.00 77.38 237 LEU A C 1
ATOM 1856 O O . LEU A 1 237 ? 9.933 2.138 19.794 1.00 77.38 237 LEU A O 1
ATOM 1860 N N . GLU A 1 238 ? 8.101 1.359 20.814 1.00 77.25 238 GLU A N 1
ATOM 1861 C CA . GLU A 1 238 ? 8.823 0.541 21.802 1.00 77.25 238 GLU A CA 1
ATOM 1862 C C . GLU A 1 238 ? 9.717 -0.525 21.149 1.00 77.25 238 GLU A C 1
ATOM 1864 O O . GLU A 1 238 ? 10.875 -0.677 21.543 1.00 77.25 238 GLU A O 1
ATOM 1869 N N . LEU A 1 239 ? 9.213 -1.214 20.117 1.00 73.44 239 LEU A N 1
ATOM 1870 C CA . LEU A 1 239 ? 9.979 -2.194 19.339 1.00 73.44 239 LEU A CA 1
ATOM 1871 C C . LEU A 1 239 ? 11.165 -1.544 18.610 1.00 73.44 239 LEU A C 1
ATOM 1873 O O . LEU A 1 239 ? 12.271 -2.081 18.622 1.00 73.44 239 LEU A O 1
ATOM 1877 N N . VAL A 1 240 ? 10.952 -0.374 18.001 1.00 68.31 240 VAL A N 1
ATOM 1878 C CA . VAL A 1 240 ? 11.991 0.367 17.264 1.00 68.31 240 VAL A CA 1
ATOM 1879 C C . VAL A 1 240 ? 13.042 0.969 18.201 1.00 68.31 240 VAL A C 1
ATOM 1881 O O . VAL A 1 240 ? 14.219 1.029 17.848 1.00 68.31 240 VAL A O 1
ATOM 1884 N N . MET A 1 241 ? 12.646 1.397 19.402 1.00 65.62 241 MET A N 1
ATOM 1885 C CA . MET A 1 241 ? 13.550 1.960 20.408 1.00 65.62 241 MET A CA 1
ATOM 1886 C C . MET A 1 241 ? 14.414 0.903 21.111 1.00 65.62 241 MET A C 1
ATOM 1888 O O . MET A 1 241 ? 15.250 1.272 21.933 1.00 65.62 241 MET A O 1
ATOM 1892 N N . GLY A 1 242 ? 14.234 -0.394 20.833 1.00 60.81 242 GLY A N 1
ATOM 1893 C CA . GLY A 1 242 ? 15.114 -1.459 21.334 1.00 60.81 242 GLY A CA 1
ATOM 1894 C C . GLY A 1 242 ? 15.234 -1.530 22.862 1.00 60.81 242 GLY A C 1
ATOM 1895 O O . GLY A 1 242 ? 16.212 -2.068 23.375 1.00 60.81 242 GLY A O 1
ATOM 1896 N N . GLY A 1 243 ? 14.273 -0.964 23.599 1.00 59.12 243 GLY A N 1
ATOM 1897 C CA . GLY A 1 243 ? 14.296 -0.921 25.061 1.00 59.12 243 GLY A CA 1
ATOM 1898 C C . GLY A 1 243 ? 15.339 0.020 25.680 1.00 59.12 243 GLY A C 1
ATOM 1899 O O . GLY A 1 243 ? 15.627 -0.134 26.867 1.00 59.12 243 GLY A O 1
ATOM 1900 N N . PHE A 1 244 ? 15.903 0.985 24.936 1.00 66.19 244 PHE A N 1
ATOM 1901 C CA . PHE A 1 244 ? 16.838 1.942 25.536 1.00 66.19 244 PHE A CA 1
ATOM 1902 C C . PHE A 1 244 ? 16.148 2.799 26.607 1.00 66.19 244 PHE A C 1
ATOM 1904 O O . PHE A 1 244 ? 15.135 3.452 26.348 1.00 66.19 244 PHE A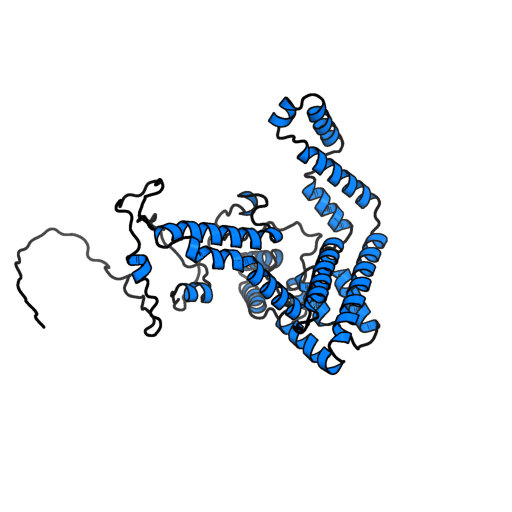 O 1
ATOM 1911 N N . SER A 1 245 ? 16.706 2.808 27.818 1.00 73.62 245 SER A N 1
ATOM 1912 C CA . SER A 1 245 ? 16.237 3.670 28.901 1.00 73.62 245 SER A CA 1
ATOM 1913 C C . SER A 1 245 ? 16.737 5.104 28.725 1.00 73.62 245 SER A C 1
ATOM 1915 O O . SER A 1 245 ? 17.776 5.348 28.106 1.00 73.62 245 SER A O 1
ATOM 1917 N N . ASP A 1 246 ? 16.035 6.063 29.331 1.00 77.19 246 ASP A N 1
ATOM 1918 C CA . ASP A 1 246 ? 16.439 7.475 29.302 1.00 77.19 246 ASP A CA 1
ATOM 1919 C C . ASP A 1 246 ? 17.868 7.665 29.853 1.00 77.19 246 ASP A C 1
ATOM 1921 O O . ASP A 1 246 ? 18.652 8.444 29.313 1.00 77.19 246 ASP A O 1
ATOM 1925 N N . ALA A 1 247 ? 18.258 6.856 30.846 1.00 81.38 247 ALA A N 1
ATOM 1926 C CA . ALA A 1 247 ? 19.612 6.837 31.400 1.00 81.38 247 ALA A CA 1
ATOM 1927 C C . ALA A 1 247 ? 20.671 6.336 30.398 1.00 81.38 247 ALA A C 1
ATOM 1929 O O . ALA A 1 247 ? 21.796 6.836 30.374 1.00 81.38 247 ALA A O 1
ATOM 1930 N N . GLN A 1 248 ? 20.333 5.357 29.550 1.00 81.31 248 GLN A N 1
ATOM 1931 C CA . GLN A 1 248 ? 21.242 4.881 28.502 1.00 81.31 248 GLN A CA 1
ATOM 1932 C C . GLN A 1 248 ? 21.458 5.950 27.429 1.00 81.31 248 GLN A C 1
ATOM 1934 O O . GLN A 1 248 ? 22.587 6.121 26.970 1.00 81.31 248 GLN A O 1
ATOM 1939 N N . PHE A 1 249 ? 20.416 6.703 27.068 1.00 83.25 249 PHE A N 1
ATOM 1940 C CA . PHE A 1 249 ? 20.554 7.836 26.154 1.00 83.25 249 PHE A CA 1
ATOM 1941 C C . PHE A 1 249 ? 21.475 8.919 26.726 1.00 83.25 249 PHE A C 1
ATOM 1943 O O . PHE A 1 249 ? 22.391 9.353 26.031 1.00 83.25 249 PHE A O 1
ATOM 1950 N N . GLU A 1 250 ? 21.277 9.325 27.985 1.00 85.50 250 GLU A N 1
ATOM 1951 C CA . GLU A 1 250 ? 22.125 10.333 28.636 1.00 85.50 250 GLU A CA 1
ATOM 1952 C C . GLU A 1 250 ? 23.597 9.906 28.654 1.00 85.50 250 GLU A C 1
ATOM 1954 O O . GLU A 1 250 ? 24.474 10.690 28.294 1.00 85.50 250 GLU A O 1
ATOM 1959 N N . MET A 1 251 ? 23.870 8.636 28.968 1.00 84.75 251 MET A N 1
ATOM 1960 C CA . MET A 1 251 ? 25.222 8.077 28.931 1.00 84.75 251 MET A CA 1
ATOM 1961 C C . MET A 1 251 ? 25.829 8.097 27.518 1.00 84.75 251 MET A C 1
ATOM 1963 O O . MET A 1 251 ? 26.989 8.474 27.355 1.00 84.75 251 MET A O 1
ATOM 1967 N N . ILE A 1 252 ? 25.066 7.696 26.496 1.00 85.00 252 ILE A N 1
ATOM 1968 C CA . ILE A 1 252 ? 25.516 7.671 25.094 1.00 85.00 252 ILE A CA 1
ATOM 1969 C C . ILE A 1 252 ? 25.794 9.094 24.590 1.00 85.00 252 ILE A C 1
ATOM 1971 O O . ILE A 1 252 ? 26.827 9.336 23.960 1.00 85.00 252 ILE A O 1
ATOM 1975 N N . ALA A 1 253 ? 24.904 10.041 24.894 1.00 85.50 253 ALA A N 1
ATOM 1976 C CA . ALA A 1 253 ? 25.061 11.445 24.534 1.00 85.50 253 ALA A CA 1
ATOM 1977 C C . ALA A 1 253 ? 26.284 12.069 25.227 1.00 85.50 253 ALA A C 1
ATOM 1979 O O . ALA A 1 253 ? 27.088 12.731 24.569 1.00 85.50 253 ALA A O 1
ATOM 1980 N N . MET A 1 254 ? 26.470 11.797 26.523 1.00 86.94 254 MET A N 1
ATOM 1981 C CA . MET A 1 254 ? 27.618 12.272 27.298 1.00 86.94 254 MET A CA 1
ATOM 1982 C C . MET A 1 254 ? 28.936 11.691 26.770 1.00 86.94 254 MET A C 1
ATOM 1984 O O . MET A 1 254 ? 29.886 12.436 26.551 1.00 86.94 254 MET A O 1
ATOM 1988 N N . LEU A 1 255 ? 28.993 10.386 26.473 1.00 87.62 255 LEU A N 1
ATOM 1989 C CA . LEU A 1 255 ? 30.190 9.742 25.923 1.00 87.62 255 LEU A CA 1
ATOM 1990 C C . LEU A 1 255 ? 30.601 10.343 24.571 1.00 87.62 255 LEU A C 1
ATOM 1992 O O . LEU A 1 255 ? 31.793 10.542 24.326 1.00 87.62 255 LEU A O 1
ATOM 1996 N N . LEU A 1 256 ? 29.630 10.655 23.706 1.00 89.44 256 LEU A N 1
ATOM 1997 C CA . LEU A 1 256 ? 29.890 11.323 22.430 1.00 89.44 256 LEU A CA 1
ATOM 1998 C C . LEU A 1 256 ? 30.436 12.743 22.628 1.00 89.44 256 LEU A C 1
ATOM 2000 O O . LEU A 1 256 ? 31.306 13.167 21.870 1.00 89.44 256 LEU A O 1
ATOM 2004 N N . GLN A 1 257 ? 29.941 13.463 23.636 1.00 88.81 257 GLN A N 1
ATOM 2005 C CA . GLN A 1 257 ? 30.331 14.843 23.917 1.00 88.81 257 GLN A CA 1
ATOM 2006 C C . GLN A 1 257 ? 31.716 14.938 24.581 1.00 88.81 257 GLN A C 1
ATOM 2008 O O . GLN A 1 257 ? 32.515 15.796 24.210 1.00 88.81 257 GLN A O 1
ATOM 2013 N N . GLU A 1 258 ? 32.018 14.048 25.530 1.00 90.00 258 GLU A N 1
ATOM 2014 C CA . GLU A 1 258 ? 33.280 14.045 26.282 1.00 90.00 258 GLU A CA 1
ATOM 2015 C C . GLU A 1 258 ? 34.430 13.371 25.527 1.00 90.00 258 GLU A C 1
ATOM 2017 O O . GLU A 1 258 ? 35.583 13.790 25.647 1.00 90.00 258 GLU A O 1
ATOM 2022 N N . ASN A 1 259 ? 34.152 12.312 24.756 1.00 89.00 259 ASN A N 1
ATOM 2023 C CA . ASN A 1 259 ? 35.186 11.590 24.018 1.00 89.00 259 ASN A CA 1
ATOM 2024 C C . ASN A 1 259 ? 34.671 11.028 22.675 1.00 89.00 259 ASN A C 1
ATOM 2026 O O . ASN A 1 259 ? 34.421 9.822 22.555 1.00 89.00 259 ASN A O 1
ATOM 2030 N N . PRO A 1 260 ? 34.590 11.872 21.627 1.00 86.69 260 PRO A N 1
ATOM 2031 C CA . PRO A 1 260 ? 34.063 11.483 20.316 1.00 86.69 260 PRO A CA 1
ATOM 2032 C C . PRO A 1 260 ? 34.824 10.32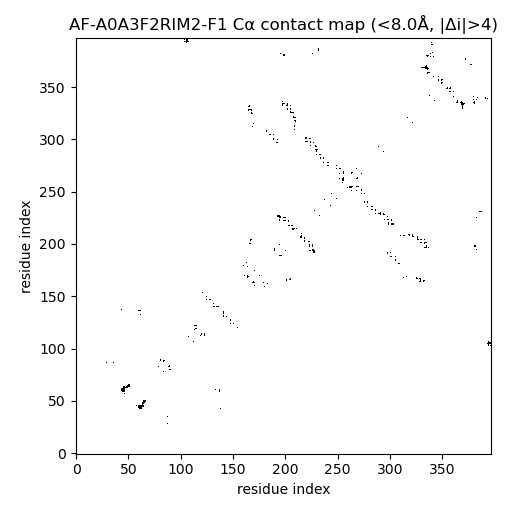2 19.659 1.00 86.69 260 PRO A C 1
ATOM 2034 O O . PRO A 1 260 ? 34.232 9.470 18.990 1.00 86.69 260 PRO A O 1
ATOM 2037 N N . ALA A 1 261 ? 36.146 10.264 19.864 1.00 85.62 261 ALA A N 1
ATOM 2038 C CA . ALA A 1 261 ? 36.992 9.205 19.319 1.00 85.62 261 ALA A CA 1
ATOM 2039 C C . ALA A 1 261 ? 36.651 7.844 19.941 1.00 85.62 261 ALA A C 1
ATOM 2041 O O . ALA A 1 261 ? 36.538 6.846 19.231 1.00 85.62 261 ALA A O 1
ATOM 2042 N N . ARG A 1 262 ? 36.427 7.808 21.259 1.00 85.81 262 ARG A N 1
ATOM 2043 C CA . ARG A 1 262 ? 36.017 6.596 21.975 1.00 85.81 262 ARG A CA 1
ATOM 2044 C C . ARG A 1 262 ? 34.563 6.220 21.686 1.00 85.81 262 ARG A C 1
ATOM 2046 O O . ARG A 1 262 ? 34.270 5.041 21.550 1.00 85.81 262 ARG A O 1
ATOM 2053 N N . ALA A 1 263 ? 33.668 7.194 21.539 1.00 83.19 263 ALA A N 1
ATOM 2054 C CA . ALA A 1 263 ? 32.277 6.953 21.149 1.00 83.19 263 ALA A CA 1
ATOM 2055 C C . ALA A 1 263 ? 32.180 6.267 19.773 1.00 83.19 263 ALA A C 1
ATOM 2057 O O . ALA A 1 263 ? 31.480 5.265 19.621 1.00 83.19 263 ALA A O 1
ATOM 2058 N N . SER A 1 264 ? 32.975 6.733 18.805 1.00 84.31 264 SER A N 1
ATOM 2059 C CA . SER A 1 264 ? 33.028 6.150 17.458 1.00 84.31 264 SER A CA 1
ATOM 2060 C C . SER A 1 264 ? 33.498 4.688 17.461 1.00 84.31 264 SER A C 1
ATOM 2062 O O . SER A 1 264 ? 33.018 3.894 16.658 1.00 84.31 264 SER A O 1
ATOM 2064 N N . GLN A 1 265 ? 34.380 4.299 18.394 1.00 83.81 265 GLN A N 1
ATOM 2065 C CA . GLN A 1 265 ? 34.820 2.902 18.556 1.00 83.81 265 GLN A CA 1
ATOM 2066 C C . GLN A 1 265 ? 33.685 1.964 18.991 1.00 83.81 265 GLN A C 1
ATOM 2068 O O . GLN A 1 265 ? 33.740 0.773 18.700 1.00 83.81 265 GLN A O 1
ATOM 2073 N N . TYR A 1 266 ? 32.650 2.492 19.649 1.00 81.31 266 TYR A N 1
ATOM 2074 C CA . TYR A 1 266 ? 31.443 1.749 20.019 1.00 81.31 266 TYR A CA 1
ATOM 2075 C C . TYR A 1 266 ? 30.304 1.906 19.000 1.00 81.31 266 TYR A C 1
ATOM 2077 O O . TYR A 1 266 ? 29.171 1.531 19.287 1.00 81.31 266 TYR A O 1
ATOM 2085 N N . GLY A 1 267 ? 30.570 2.490 17.825 1.00 79.12 267 GLY A N 1
ATOM 2086 C CA . GLY A 1 267 ? 29.545 2.754 16.811 1.00 79.12 267 GLY A CA 1
ATOM 2087 C C . GLY A 1 267 ? 28.578 3.887 17.174 1.00 79.12 267 GLY A C 1
ATOM 2088 O O . GLY A 1 267 ? 27.570 4.074 16.492 1.00 79.12 267 GLY A O 1
ATOM 2089 N N . ILE A 1 268 ? 28.871 4.668 18.220 1.00 83.12 268 ILE A N 1
ATOM 2090 C CA . ILE A 1 268 ? 28.055 5.818 18.614 1.00 83.12 268 ILE A CA 1
ATOM 2091 C C . ILE A 1 268 ? 28.408 6.985 17.698 1.00 83.12 268 ILE A C 1
ATOM 2093 O O . ILE A 1 268 ? 29.487 7.571 17.788 1.00 83.12 268 ILE A O 1
ATOM 2097 N N . THR A 1 269 ? 27.476 7.319 16.812 1.00 85.50 269 THR A N 1
ATOM 2098 C CA . THR A 1 269 ? 27.611 8.424 15.862 1.00 85.50 269 THR A CA 1
ATOM 2099 C C . THR A 1 269 ? 26.683 9.584 16.236 1.00 85.50 269 THR A C 1
ATOM 2101 O O . THR A 1 269 ? 25.648 9.367 16.874 1.00 85.50 269 THR A O 1
ATOM 2104 N N . PRO A 1 270 ? 26.980 10.823 15.801 1.00 84.50 270 PRO A N 1
ATOM 2105 C CA . PRO A 1 270 ? 26.047 11.943 15.945 1.00 84.50 270 PRO A CA 1
ATOM 2106 C C . PRO A 1 270 ? 24.670 11.667 15.326 1.00 84.50 270 PRO A C 1
ATOM 2108 O O . PRO A 1 270 ? 23.658 12.105 15.865 1.00 84.50 270 PRO A O 1
ATOM 2111 N N . ALA A 1 271 ? 24.624 10.901 14.230 1.00 82.81 271 ALA A N 1
ATOM 2112 C CA . ALA A 1 271 ? 23.379 10.484 13.590 1.00 82.81 271 ALA A CA 1
ATOM 2113 C C . ALA A 1 271 ? 22.541 9.572 14.500 1.00 82.81 271 ALA A C 1
ATOM 2115 O O . ALA A 1 271 ? 21.339 9.789 14.628 1.00 82.81 271 ALA A O 1
ATOM 2116 N N . LEU A 1 272 ? 23.178 8.616 15.186 1.00 80.69 272 LEU A N 1
ATOM 2117 C CA . LEU A 1 272 ? 22.508 7.753 16.161 1.00 80.69 272 LEU A CA 1
ATOM 2118 C C . LEU A 1 272 ? 21.916 8.573 17.316 1.00 80.69 272 LEU A C 1
ATOM 2120 O O . LEU A 1 272 ? 20.751 8.402 17.657 1.00 80.69 272 LEU A O 1
ATOM 2124 N N . VAL A 1 273 ? 22.682 9.510 17.884 1.00 83.06 273 VAL A N 1
ATOM 2125 C CA . VAL A 1 273 ? 22.194 10.369 18.981 1.00 83.06 273 VAL A CA 1
ATOM 2126 C C . VAL A 1 273 ? 21.046 11.272 18.519 1.00 83.06 273 VAL A C 1
ATOM 2128 O O . VAL A 1 273 ? 20.060 11.424 19.239 1.00 83.06 273 VAL A O 1
ATOM 2131 N N . ALA A 1 274 ? 21.125 11.832 17.308 1.00 84.25 274 ALA A N 1
ATOM 2132 C CA . ALA A 1 274 ? 20.039 12.618 16.725 1.00 84.25 274 ALA A CA 1
ATOM 2133 C C . ALA A 1 274 ? 18.774 11.773 16.499 1.00 84.25 274 ALA A C 1
ATOM 2135 O O . ALA A 1 274 ? 17.672 12.218 16.818 1.00 84.25 274 ALA A O 1
ATOM 2136 N N . GLN A 1 275 ? 18.925 10.541 16.006 1.00 80.56 275 GLN A N 1
ATOM 2137 C CA . GLN A 1 275 ? 17.824 9.595 15.841 1.00 80.56 275 GLN A CA 1
ATOM 2138 C C . GLN A 1 275 ? 17.158 9.276 17.186 1.00 80.56 275 GLN A C 1
ATOM 2140 O O . GLN A 1 275 ? 15.937 9.377 17.298 1.00 80.56 275 GLN A O 1
ATOM 2145 N N . MET A 1 276 ? 17.946 8.964 18.219 1.00 79.25 276 MET A N 1
ATOM 2146 C CA . MET A 1 276 ? 17.428 8.694 19.564 1.00 79.25 276 MET A CA 1
ATOM 2147 C C . MET A 1 276 ? 16.708 9.913 20.162 1.00 79.25 276 MET A C 1
ATOM 2149 O O . MET A 1 276 ? 15.657 9.770 20.784 1.00 79.25 276 MET A O 1
ATOM 2153 N N . ALA A 1 277 ? 17.224 11.127 19.940 1.00 84.12 277 ALA A N 1
ATOM 2154 C CA . ALA A 1 277 ? 16.572 12.355 20.392 1.00 84.12 277 ALA A CA 1
ATOM 2155 C C . ALA A 1 277 ? 15.206 12.576 19.714 1.00 84.12 277 ALA A C 1
ATOM 2157 O O . ALA A 1 277 ? 14.256 13.005 20.371 1.00 84.12 277 ALA A O 1
ATOM 2158 N N . THR A 1 278 ? 15.088 12.263 18.420 1.00 84.00 278 THR A N 1
ATOM 2159 C CA . THR A 1 278 ? 13.810 12.305 17.689 1.00 84.00 278 THR A CA 1
ATOM 2160 C C . THR A 1 278 ? 12.824 11.275 18.235 1.00 84.00 278 THR A C 1
ATOM 2162 O O . THR A 1 278 ? 11.697 11.639 18.563 1.00 84.00 278 THR A O 1
ATOM 2165 N N . GLN A 1 279 ? 13.263 10.027 18.428 1.00 81.06 279 GLN A N 1
ATOM 2166 C CA . GLN A 1 279 ? 12.434 8.955 18.997 1.00 81.06 279 GLN A CA 1
ATOM 2167 C C . GLN A 1 279 ? 11.926 9.298 20.404 1.00 81.06 279 GLN A C 1
ATOM 2169 O O . GLN A 1 279 ? 10.776 9.024 20.737 1.00 81.06 279 GLN A O 1
ATOM 2174 N N . ARG A 1 280 ? 12.751 9.951 21.232 1.00 83.06 280 ARG A N 1
ATOM 2175 C CA . ARG A 1 280 ? 12.336 10.425 22.558 1.00 83.06 280 ARG A CA 1
ATOM 2176 C C . ARG A 1 280 ? 11.225 11.470 22.474 1.00 83.06 280 ARG A C 1
ATOM 2178 O O . ARG A 1 280 ? 10.229 11.344 23.180 1.00 83.06 280 ARG A O 1
ATOM 2185 N N . LYS A 1 281 ? 11.374 12.480 21.611 1.00 84.81 281 LYS A N 1
ATOM 2186 C CA . LYS A 1 281 ? 10.324 13.491 21.400 1.00 84.81 281 LYS A CA 1
ATOM 2187 C C . LYS A 1 281 ? 9.024 12.842 20.930 1.00 84.81 281 LYS A C 1
ATOM 2189 O O . LYS A 1 281 ? 7.958 13.191 21.419 1.00 84.81 281 LYS A O 1
ATOM 2194 N N . GLU A 1 282 ? 9.114 11.876 20.021 1.00 82.38 282 GLU A N 1
ATOM 2195 C CA . GLU A 1 282 ? 7.960 11.112 19.544 1.00 82.38 282 GLU A CA 1
ATOM 2196 C C . GLU A 1 282 ? 7.293 10.319 20.678 1.00 82.38 282 GLU A C 1
ATOM 2198 O O . GLU A 1 282 ? 6.075 10.375 20.835 1.00 82.38 282 GLU A O 1
ATOM 2203 N N . LYS A 1 283 ? 8.081 9.668 21.542 1.00 83.75 283 LYS A N 1
ATOM 2204 C CA . LYS A 1 283 ? 7.582 8.964 22.733 1.00 83.75 283 LYS A CA 1
ATOM 2205 C C . LYS A 1 283 ? 6.855 9.904 23.693 1.00 83.75 283 LYS A C 1
ATOM 2207 O O . LYS A 1 283 ? 5.782 9.560 24.180 1.00 83.75 283 LYS A O 1
ATOM 2212 N N . GLU A 1 284 ? 7.419 11.080 23.958 1.00 85.81 284 GLU A N 1
ATOM 2213 C CA . GLU A 1 284 ? 6.808 12.106 24.813 1.00 85.81 284 GLU A CA 1
ATOM 2214 C C . GLU A 1 284 ? 5.481 12.611 24.216 1.00 85.81 284 GLU A C 1
ATOM 2216 O O . GLU A 1 284 ? 4.478 12.700 24.927 1.00 85.81 284 GLU A O 1
ATOM 2221 N N . LEU A 1 285 ? 5.436 12.857 22.901 1.00 85.19 285 LEU A N 1
ATOM 2222 C CA . LEU A 1 285 ? 4.216 13.251 22.187 1.00 85.19 285 LEU A CA 1
ATOM 2223 C C . LEU A 1 285 ? 3.139 12.158 22.239 1.00 85.19 285 LEU A C 1
ATOM 2225 O O . LEU A 1 285 ? 1.983 12.448 22.550 1.00 85.19 285 LEU A O 1
ATOM 2229 N N . LEU A 1 286 ? 3.504 10.896 21.994 1.00 84.75 286 LEU A N 1
ATOM 2230 C CA . LEU A 1 286 ? 2.573 9.766 22.070 1.00 84.75 286 LEU A CA 1
ATOM 2231 C C . LEU A 1 286 ? 2.094 9.500 23.502 1.00 84.75 286 LEU A C 1
ATOM 2233 O O . LEU A 1 286 ? 0.955 9.073 23.698 1.00 84.75 286 LEU A O 1
ATOM 2237 N N . ALA A 1 287 ? 2.930 9.745 24.514 1.00 84.56 287 ALA A N 1
ATOM 2238 C CA . ALA A 1 287 ? 2.540 9.627 25.917 1.00 84.56 287 ALA A CA 1
ATOM 2239 C C . ALA A 1 287 ? 1.479 10.669 26.308 1.00 84.56 287 ALA A C 1
ATOM 2241 O O . ALA A 1 287 ? 0.581 10.347 27.085 1.00 84.56 287 ALA A O 1
ATOM 2242 N N . ALA A 1 288 ? 1.553 11.878 25.743 1.00 87.12 288 ALA A N 1
ATOM 2243 C CA . ALA A 1 288 ? 0.568 12.940 25.946 1.00 87.12 288 ALA A CA 1
ATOM 2244 C C . ALA A 1 288 ? -0.711 12.776 25.098 1.00 87.12 288 ALA A C 1
ATOM 2246 O O . ALA A 1 288 ? -1.729 13.402 25.397 1.00 87.12 288 ALA A O 1
ATOM 2247 N N . ALA A 1 289 ? -0.674 11.958 24.043 1.00 89.31 289 ALA A N 1
ATOM 2248 C CA . ALA A 1 289 ? -1.816 11.722 23.168 1.00 89.31 289 ALA A CA 1
ATOM 2249 C C . ALA A 1 289 ? -2.900 10.854 23.833 1.00 89.31 289 ALA A C 1
ATOM 2251 O O . ALA A 1 289 ? -2.618 9.976 24.653 1.00 89.31 289 ALA A O 1
ATOM 2252 N N . THR A 1 290 ? -4.152 11.074 23.425 1.00 91.38 290 THR A N 1
ATOM 2253 C CA . THR A 1 290 ? -5.316 10.275 23.830 1.00 91.38 290 THR A CA 1
ATOM 2254 C C . THR A 1 290 ? -5.862 9.480 22.648 1.00 91.38 290 THR A C 1
ATOM 2256 O O . THR A 1 290 ? -5.747 9.910 21.497 1.00 91.38 290 THR A O 1
ATOM 2259 N N . ASP A 1 291 ? -6.487 8.335 22.930 1.00 87.75 291 ASP A N 1
ATOM 2260 C CA . ASP A 1 291 ? -7.110 7.493 21.901 1.00 87.75 291 ASP A CA 1
ATOM 2261 C C . ASP A 1 291 ? -8.185 8.270 21.126 1.00 87.75 291 ASP A C 1
ATOM 2263 O O . ASP A 1 291 ? -8.172 8.271 19.896 1.00 87.75 291 ASP A O 1
ATOM 2267 N N . ASP A 1 292 ? -9.041 9.020 21.829 1.00 89.94 292 ASP A N 1
ATOM 2268 C CA . ASP A 1 292 ? -10.066 9.868 21.206 1.00 89.94 292 ASP A CA 1
ATOM 2269 C C . ASP A 1 292 ? -9.449 10.947 20.308 1.00 89.94 292 ASP A C 1
ATOM 2271 O O . ASP A 1 292 ? -9.903 11.165 19.185 1.00 89.94 292 ASP A O 1
ATOM 2275 N N . GLY A 1 293 ? -8.380 11.610 20.767 1.00 91.06 293 GLY A N 1
ATOM 2276 C CA . GLY A 1 293 ? -7.676 12.626 19.982 1.00 91.06 293 GLY A CA 1
ATOM 2277 C C . GLY A 1 293 ? -7.075 12.045 18.702 1.00 91.06 293 GLY A C 1
ATOM 2278 O O . GLY A 1 293 ? -7.213 12.628 17.624 1.00 91.06 293 GLY A O 1
ATOM 2279 N N . ARG A 1 294 ? -6.471 10.855 18.799 1.00 90.62 294 ARG A N 1
ATOM 2280 C CA . ARG A 1 294 ? -5.921 10.120 17.657 1.00 90.62 294 ARG A CA 1
ATOM 2281 C C . ARG A 1 294 ? -7.018 9.719 16.671 1.00 90.62 294 ARG A C 1
ATOM 2283 O O . ARG A 1 294 ? -6.891 10.022 15.488 1.00 90.62 294 ARG A O 1
ATOM 2290 N N . MET A 1 295 ? -8.095 9.087 17.136 1.00 91.19 295 MET A N 1
ATOM 2291 C CA . MET A 1 295 ? -9.194 8.636 16.272 1.00 91.19 295 MET A CA 1
ATOM 2292 C C . MET A 1 295 ? -9.929 9.805 15.606 1.00 91.19 295 MET A C 1
ATOM 2294 O O . MET A 1 295 ? -10.310 9.703 14.440 1.00 91.19 295 MET A O 1
ATOM 2298 N N . ASN A 1 296 ? -10.062 10.942 16.294 1.00 93.50 296 ASN A N 1
ATOM 2299 C CA . ASN A 1 296 ? -10.606 12.164 15.703 1.00 93.50 296 ASN A CA 1
ATOM 2300 C C . ASN A 1 296 ? -9.683 12.736 14.619 1.00 93.50 296 ASN A C 1
ATOM 2302 O O . ASN A 1 296 ? -10.166 13.109 13.554 1.00 93.50 296 ASN A O 1
ATOM 2306 N N . SER A 1 297 ? -8.365 12.749 14.846 1.00 94.25 297 SER A N 1
ATOM 2307 C CA . SER A 1 297 ? -7.389 13.172 13.832 1.00 94.25 297 SER A CA 1
ATOM 2308 C C . SER A 1 297 ? -7.403 12.264 12.597 1.00 94.25 297 SER A C 1
ATOM 2310 O O . SER A 1 297 ? -7.385 12.762 11.474 1.00 94.25 297 SER A O 1
ATOM 2312 N N . VAL A 1 298 ? -7.488 10.943 12.790 1.00 94.25 298 VAL A N 1
ATOM 2313 C CA . VAL A 1 298 ? -7.616 9.962 11.698 1.00 94.25 298 VAL A CA 1
ATOM 2314 C C . VAL A 1 298 ? -8.896 10.200 10.901 1.00 94.25 298 VAL A C 1
ATOM 2316 O O . VAL A 1 298 ? -8.866 10.231 9.674 1.00 94.25 298 VAL A O 1
ATOM 2319 N N . ARG A 1 299 ? -10.024 10.385 11.596 1.00 95.94 299 ARG A N 1
ATOM 2320 C CA . ARG A 1 299 ? -11.315 10.653 10.958 1.00 95.94 299 ARG A CA 1
ATOM 2321 C C . ARG A 1 299 ? -11.278 11.936 10.132 1.00 95.94 299 ARG A C 1
ATOM 2323 O O . ARG A 1 299 ? -11.734 11.902 8.996 1.00 95.94 299 ARG A O 1
ATOM 2330 N N . ALA A 1 300 ? -10.733 13.019 10.684 1.00 96.44 300 ALA A N 1
ATOM 2331 C CA . ALA A 1 300 ? -10.618 14.297 9.987 1.00 96.44 300 ALA A CA 1
ATOM 2332 C C . ALA A 1 300 ? -9.767 14.166 8.714 1.00 96.44 300 ALA A C 1
ATOM 2334 O O . ALA A 1 300 ? -10.225 14.541 7.643 1.00 96.44 300 ALA A O 1
ATOM 2335 N N . ALA A 1 301 ? -8.597 13.521 8.800 1.00 96.62 301 ALA A N 1
ATOM 2336 C CA . ALA A 1 301 ? -7.731 13.303 7.640 1.00 96.62 301 ALA A CA 1
ATOM 2337 C C . ALA A 1 301 ? -8.432 12.524 6.511 1.00 96.62 301 ALA A C 1
ATOM 2339 O O . ALA A 1 301 ? -8.317 12.886 5.340 1.00 96.62 301 ALA A O 1
ATOM 2340 N N . TRP A 1 302 ? -9.196 11.479 6.854 1.00 97.38 302 TRP A N 1
ATOM 2341 C CA . TRP A 1 302 ? -9.977 10.730 5.868 1.00 97.38 302 TRP A CA 1
ATOM 2342 C C . TRP A 1 302 ? -11.131 11.538 5.278 1.00 97.38 302 TRP A C 1
ATOM 2344 O O . TRP A 1 302 ? -11.381 11.426 4.082 1.00 97.38 302 TRP A O 1
ATOM 2354 N N . GLN A 1 303 ? -11.835 12.328 6.090 1.00 96.06 303 GLN A N 1
ATOM 2355 C CA . GLN A 1 303 ? -12.927 13.185 5.619 1.00 96.06 303 GLN A CA 1
ATOM 2356 C C . GLN A 1 303 ? -12.413 14.243 4.642 1.00 96.06 303 GLN A C 1
ATOM 2358 O O . GLN A 1 303 ? -12.910 14.312 3.520 1.00 96.06 303 GLN A O 1
ATOM 2363 N N . ASP A 1 304 ? -11.361 14.969 5.024 1.00 96.19 304 ASP A N 1
ATOM 2364 C CA . ASP A 1 304 ? -10.759 16.020 4.203 1.00 96.19 304 ASP A CA 1
ATOM 2365 C C . ASP A 1 304 ? -10.294 15.468 2.847 1.00 96.19 304 ASP A C 1
ATOM 2367 O O . ASP A 1 304 ? -10.579 16.041 1.794 1.00 96.19 304 ASP A O 1
ATOM 2371 N N . TRP A 1 305 ? -9.615 14.316 2.849 1.00 97.25 305 TRP A N 1
ATOM 2372 C CA . TRP A 1 305 ? -9.144 13.700 1.610 1.00 97.25 305 TRP A CA 1
ATOM 2373 C C . TRP A 1 305 ? -10.289 13.145 0.754 1.00 97.25 305 TRP A C 1
ATOM 2375 O O . TRP A 1 305 ? -10.286 13.324 -0.466 1.00 97.25 305 TRP A O 1
ATOM 2385 N N . ILE A 1 306 ? -11.299 12.512 1.367 1.00 95.69 306 ILE A N 1
ATOM 2386 C CA . ILE A 1 306 ? -12.472 12.008 0.637 1.00 95.69 306 ILE A CA 1
ATOM 2387 C C . ILE A 1 306 ? -13.245 13.147 -0.016 1.00 95.69 306 ILE A C 1
ATOM 2389 O O . ILE A 1 306 ? -13.722 12.965 -1.132 1.00 95.69 306 ILE A O 1
ATOM 2393 N N . ASP A 1 307 ? -13.351 14.313 0.616 1.00 94.38 307 ASP A N 1
ATOM 2394 C CA . ASP A 1 307 ? -14.030 15.461 0.018 1.00 94.38 307 ASP A CA 1
ATOM 2395 C C . ASP A 1 307 ? -13.308 15.952 -1.248 1.00 94.38 307 ASP A C 1
ATOM 2397 O O . ASP A 1 307 ? -13.952 16.203 -2.274 1.00 94.38 307 ASP A O 1
ATOM 2401 N N . VAL A 1 308 ? -11.970 15.995 -1.226 1.00 94.88 308 VAL A N 1
ATOM 2402 C CA . VAL A 1 308 ? -11.152 16.305 -2.413 1.00 94.88 308 VAL A CA 1
ATOM 2403 C C . VAL A 1 308 ? -11.325 15.234 -3.494 1.00 94.88 308 VAL A C 1
ATOM 2405 O O . VAL A 1 308 ? -11.541 15.564 -4.663 1.00 94.88 308 VAL A O 1
ATOM 2408 N N . PHE A 1 309 ? -11.291 13.955 -3.114 1.00 94.75 309 PHE A N 1
ATOM 2409 C CA . PHE A 1 309 ? -11.495 12.833 -4.031 1.00 94.75 309 PHE A CA 1
ATOM 2410 C C . PHE A 1 309 ? -12.885 12.869 -4.685 1.00 94.75 309 PHE A C 1
ATOM 2412 O O . PHE A 1 309 ? -13.012 12.769 -5.903 1.00 94.75 309 PHE A O 1
ATOM 2419 N N . VAL A 1 310 ? -13.935 13.090 -3.892 1.00 93.50 310 VAL A N 1
ATOM 2420 C CA . VAL A 1 310 ? -15.324 13.237 -4.348 1.00 93.50 310 VAL A CA 1
ATOM 2421 C C . VAL A 1 310 ? -15.452 14.390 -5.336 1.00 93.50 310 VAL A C 1
ATOM 2423 O O . VAL A 1 310 ? -16.112 14.223 -6.361 1.00 93.50 310 VAL A O 1
ATOM 2426 N N . SER A 1 311 ? -14.828 15.540 -5.059 1.00 92.50 311 SER A N 1
ATOM 2427 C CA . SER A 1 311 ? -14.818 16.669 -5.996 1.00 92.50 311 SER A CA 1
ATOM 2428 C C . SER A 1 311 ? -14.185 16.266 -7.325 1.00 92.50 311 SER A C 1
ATOM 2430 O O . SER A 1 311 ? -14.800 16.440 -8.372 1.00 92.50 311 SER A O 1
ATOM 2432 N N . ARG A 1 312 ? -13.004 15.642 -7.277 1.00 92.38 312 ARG A N 1
ATOM 2433 C CA . ARG A 1 312 ? -12.260 15.224 -8.468 1.00 92.38 312 ARG A CA 1
ATOM 2434 C C . ARG A 1 312 ? -13.039 14.236 -9.339 1.00 92.38 312 ARG A C 1
ATOM 2436 O O . ARG A 1 312 ? -12.988 14.335 -10.561 1.00 92.38 312 ARG A O 1
ATOM 2443 N N . ILE A 1 313 ? -13.757 13.298 -8.725 1.00 91.88 313 ILE A N 1
ATOM 2444 C CA . ILE A 1 313 ? -14.585 12.319 -9.440 1.00 91.88 313 ILE A CA 1
ATOM 2445 C C . ILE A 1 313 ? -15.842 12.962 -10.039 1.00 91.88 313 ILE A C 1
ATOM 2447 O O . ILE A 1 313 ? -16.263 12.592 -11.133 1.00 91.88 313 ILE A O 1
ATOM 2451 N N . ARG A 1 314 ? -16.443 13.938 -9.348 1.00 91.00 314 ARG A N 1
ATOM 2452 C CA . ARG A 1 314 ? -17.604 14.686 -9.859 1.00 91.00 314 ARG A CA 1
ATOM 2453 C C . ARG A 1 314 ? -17.272 15.546 -11.071 1.00 91.00 314 ARG A C 1
ATOM 2455 O O . ARG A 1 314 ? -18.156 15.772 -11.888 1.00 91.00 314 ARG A O 1
ATOM 2462 N N . ASP A 1 315 ? -16.024 15.981 -11.201 1.00 89.00 315 ASP A N 1
ATOM 2463 C CA . ASP A 1 315 ? -15.560 16.728 -12.372 1.00 89.00 315 ASP A CA 1
ATOM 2464 C C . ASP A 1 315 ? -15.470 15.848 -13.638 1.00 89.00 315 ASP A C 1
ATOM 2466 O O . ASP A 1 315 ? -15.497 16.370 -14.751 1.00 89.00 315 ASP A O 1
ATOM 2470 N N . GLU A 1 316 ? -15.387 14.518 -13.490 1.00 84.62 316 GLU A N 1
ATOM 2471 C CA . GLU A 1 316 ? -15.246 13.565 -14.604 1.00 84.62 316 GLU A CA 1
ATOM 2472 C C . GLU A 1 316 ? -16.558 12.961 -15.113 1.00 84.62 316 GLU A C 1
ATOM 2474 O O . GLU A 1 316 ? -16.595 12.473 -16.244 1.00 84.62 316 GLU A O 1
ATOM 2479 N N . GLY A 1 317 ? -17.623 12.944 -14.308 1.00 82.81 317 GLY A N 1
ATOM 2480 C CA . GLY A 1 317 ? -18.805 12.163 -14.661 1.00 82.81 317 GLY A CA 1
ATOM 2481 C C . GLY A 1 317 ? -20.038 12.388 -13.796 1.00 82.81 317 GLY A C 1
ATOM 2482 O O . GLY A 1 317 ? -20.185 13.386 -13.096 1.00 82.81 317 GLY A O 1
ATOM 2483 N N . ASP A 1 318 ? -20.955 11.430 -13.883 1.00 85.94 318 ASP A N 1
ATOM 2484 C CA . ASP A 1 318 ? -22.259 11.421 -13.225 1.00 85.94 318 ASP A CA 1
ATOM 2485 C C . ASP A 1 318 ? -22.527 10.110 -12.456 1.00 85.94 318 ASP A C 1
ATOM 2487 O O . ASP A 1 318 ? -21.688 9.205 -12.394 1.00 85.94 318 ASP A O 1
ATOM 2491 N N . ALA A 1 319 ? -23.729 9.986 -11.887 1.00 83.25 319 ALA A N 1
ATOM 2492 C CA . ALA A 1 319 ? -24.141 8.820 -11.109 1.00 83.25 319 ALA A CA 1
ATOM 2493 C C . ALA A 1 319 ? -24.148 7.493 -11.898 1.00 83.25 319 ALA A C 1
ATOM 2495 O O . ALA A 1 319 ? -23.967 6.435 -11.298 1.00 83.25 319 ALA A O 1
ATOM 2496 N N . VAL A 1 320 ? -24.349 7.517 -13.220 1.00 84.38 320 VAL A N 1
ATOM 2497 C CA . VAL A 1 320 ? -24.313 6.298 -14.046 1.00 84.38 320 VAL A CA 1
ATOM 2498 C C . VAL A 1 320 ? -22.864 5.853 -14.220 1.00 84.38 320 VAL A C 1
ATOM 2500 O O . VAL A 1 320 ? -22.530 4.697 -13.955 1.00 84.38 320 VAL A O 1
ATOM 2503 N N . SER A 1 321 ? -21.987 6.797 -14.564 1.00 89.56 321 SER A N 1
ATOM 2504 C CA . SER A 1 321 ? -20.550 6.539 -14.697 1.00 89.56 321 SER A CA 1
ATOM 2505 C C . SER A 1 321 ? -19.885 6.117 -13.375 1.00 89.56 321 SER A C 1
ATOM 2507 O O . SER A 1 321 ? -18.893 5.387 -13.385 1.00 89.56 321 SER A O 1
ATOM 2509 N N . ASP A 1 322 ? -20.449 6.514 -12.226 1.00 91.44 322 ASP A N 1
ATOM 2510 C CA . ASP A 1 322 ? -19.987 6.112 -10.893 1.00 91.44 322 ASP A CA 1
ATOM 2511 C C . ASP A 1 322 ? -20.136 4.611 -10.645 1.00 91.44 322 ASP A C 1
ATOM 2513 O O . ASP A 1 322 ? -19.207 3.973 -10.149 1.00 91.44 322 ASP A O 1
ATOM 2517 N N . ALA A 1 323 ? -21.273 4.026 -11.028 1.00 91.94 323 ALA A N 1
ATOM 2518 C CA . ALA A 1 323 ? -21.497 2.592 -10.875 1.00 91.94 323 ALA A CA 1
ATOM 2519 C C . ALA A 1 323 ? -20.476 1.782 -11.691 1.00 91.94 323 ALA A C 1
ATOM 2521 O O . ALA A 1 323 ? -19.882 0.827 -11.183 1.00 91.94 323 ALA A O 1
ATOM 2522 N N . GLU A 1 324 ? -20.205 2.211 -12.926 1.00 93.06 324 GLU A N 1
ATOM 2523 C CA . GLU A 1 324 ? -19.171 1.607 -13.767 1.00 93.06 324 GLU A CA 1
ATOM 2524 C C . GLU A 1 324 ? -17.771 1.808 -13.176 1.00 93.06 324 GLU A C 1
ATOM 2526 O O . GLU A 1 324 ? -16.974 0.870 -13.156 1.00 93.06 324 GLU A O 1
ATOM 2531 N N . ARG A 1 325 ? -17.473 3.004 -12.645 1.00 94.56 325 ARG A N 1
ATOM 2532 C CA . ARG A 1 325 ? -16.212 3.288 -11.949 1.00 94.56 325 ARG A CA 1
ATOM 2533 C C . ARG A 1 325 ? -15.987 2.304 -10.809 1.00 94.56 325 ARG A C 1
ATOM 2535 O O . ARG A 1 325 ? -14.932 1.678 -10.757 1.00 94.56 325 ARG A O 1
ATOM 2542 N N . ARG A 1 326 ? -16.969 2.147 -9.919 1.00 94.31 326 ARG A N 1
ATOM 2543 C CA . ARG A 1 326 ? -16.882 1.226 -8.779 1.00 94.31 326 ARG A CA 1
ATOM 2544 C C . ARG A 1 326 ? -16.649 -0.212 -9.237 1.00 94.31 326 ARG A C 1
ATOM 2546 O O . ARG A 1 326 ? -15.776 -0.880 -8.693 1.00 94.31 326 ARG A O 1
ATOM 2553 N N . SER A 1 327 ? -17.339 -0.660 -10.288 1.00 94.25 327 SER A N 1
ATOM 2554 C CA . SER A 1 327 ? -17.107 -1.988 -10.872 1.00 94.25 327 SER A CA 1
ATOM 2555 C C . SER A 1 327 ? -15.684 -2.155 -11.418 1.00 94.25 327 SER A C 1
ATOM 2557 O O . SER A 1 327 ? -15.076 -3.199 -11.193 1.00 94.25 327 SER A O 1
ATOM 2559 N N . ARG A 1 328 ? -15.129 -1.144 -12.106 1.00 94.69 328 ARG A N 1
ATOM 2560 C CA . ARG A 1 328 ? -13.733 -1.174 -12.581 1.00 94.69 328 ARG A CA 1
ATOM 2561 C C . ARG A 1 328 ? -12.744 -1.219 -11.420 1.00 94.69 328 ARG A C 1
ATOM 2563 O O . ARG A 1 328 ? -11.805 -2.004 -11.457 1.00 94.69 328 ARG A O 1
ATOM 2570 N N . MET A 1 329 ? -12.978 -0.423 -10.378 1.00 96.38 329 MET A N 1
ATOM 2571 C CA . MET A 1 329 ? -12.131 -0.406 -9.185 1.00 96.38 329 MET A CA 1
ATOM 2572 C C . MET A 1 329 ? -12.131 -1.767 -8.472 1.00 96.38 329 MET A C 1
ATOM 2574 O O . MET A 1 329 ? -11.067 -2.246 -8.093 1.00 96.38 329 MET A O 1
ATOM 2578 N N . LEU A 1 330 ? -13.286 -2.430 -8.337 1.00 95.56 330 LEU A N 1
ATOM 2579 C CA . LEU A 1 330 ? -13.375 -3.768 -7.730 1.00 95.56 330 LEU A CA 1
ATOM 2580 C C . LEU A 1 330 ? -12.588 -4.834 -8.512 1.00 95.56 330 LEU A C 1
ATOM 2582 O O . LEU A 1 330 ? -12.063 -5.757 -7.897 1.00 95.56 330 LEU A O 1
ATOM 2586 N N . ALA A 1 331 ? -12.455 -4.682 -9.833 1.00 95.25 331 ALA A N 1
ATOM 2587 C CA . ALA A 1 331 ? -11.700 -5.603 -10.683 1.00 95.25 331 ALA A CA 1
ATOM 2588 C C . ALA A 1 331 ? -10.168 -5.445 -10.579 1.00 95.25 331 ALA A C 1
ATOM 2590 O O . ALA A 1 331 ? -9.443 -6.354 -10.969 1.00 95.25 331 ALA A O 1
ATOM 2591 N N . VAL A 1 332 ? -9.669 -4.311 -10.068 1.00 95.62 332 VAL A N 1
ATOM 2592 C CA . VAL A 1 332 ? -8.220 -4.026 -9.935 1.00 95.62 332 VAL A CA 1
ATOM 2593 C C . VAL A 1 332 ? -7.753 -3.898 -8.483 1.00 95.62 332 VAL A C 1
ATOM 2595 O O . VAL A 1 332 ? -6.557 -3.960 -8.194 1.00 95.62 332 VAL A O 1
ATOM 2598 N N . ASN A 1 333 ? -8.682 -3.705 -7.545 1.00 96.44 333 ASN A N 1
ATOM 2599 C CA . ASN A 1 333 ? -8.403 -3.601 -6.119 1.00 96.44 333 ASN A CA 1
ATOM 2600 C C . ASN A 1 333 ? -8.749 -4.926 -5.434 1.00 96.44 333 ASN A C 1
ATOM 2602 O O . ASN A 1 333 ? -9.936 -5.200 -5.217 1.00 96.44 333 ASN A O 1
ATOM 2606 N N . PRO A 1 334 ? -7.739 -5.744 -5.086 1.00 95.19 334 PRO A N 1
ATOM 2607 C CA . PRO A 1 334 ? -7.989 -7.055 -4.517 1.00 95.19 334 PRO A CA 1
ATOM 2608 C C . PRO A 1 334 ? -8.645 -6.927 -3.142 1.00 95.19 334 PRO A C 1
ATOM 2610 O O . PRO A 1 334 ? -8.337 -6.027 -2.359 1.00 95.19 334 PRO A O 1
ATOM 2613 N N . LEU A 1 335 ? -9.559 -7.844 -2.859 1.00 92.81 335 LEU A N 1
ATOM 2614 C CA . LEU A 1 335 ? -10.085 -8.103 -1.529 1.00 92.81 335 LEU A CA 1
ATOM 2615 C C . LEU A 1 335 ? -9.097 -8.934 -0.700 1.00 92.81 335 LEU A C 1
ATOM 2617 O O . LEU A 1 335 ? -8.972 -8.720 0.507 1.00 92.81 335 LEU A O 1
ATOM 2621 N N . PHE A 1 336 ? -8.372 -9.845 -1.353 1.00 90.44 336 PHE A N 1
ATOM 2622 C CA . PHE A 1 336 ? -7.428 -10.747 -0.710 1.00 90.44 336 PHE A CA 1
ATOM 2623 C C . PHE A 1 336 ? -5.996 -10.554 -1.227 1.00 90.44 336 PHE A C 1
ATOM 2625 O O . PHE A 1 336 ? -5.743 -10.470 -2.426 1.00 90.44 336 PHE A O 1
ATOM 2632 N N . VAL A 1 337 ? -5.040 -10.499 -0.300 1.00 89.38 337 VAL A N 1
ATOM 2633 C CA . VAL A 1 337 ? -3.597 -10.542 -0.575 1.00 89.38 337 VAL A CA 1
ATOM 2634 C C . VAL A 1 337 ? -2.963 -11.537 0.386 1.00 89.38 337 VAL A C 1
ATOM 2636 O O . VAL A 1 337 ? -3.423 -11.668 1.521 1.00 89.38 337 VAL A O 1
ATOM 2639 N N . LEU A 1 338 ? -1.899 -12.224 -0.033 1.00 86.75 338 LEU A N 1
ATOM 2640 C CA . LEU A 1 338 ? -1.194 -13.161 0.841 1.00 86.75 338 LEU A CA 1
ATOM 2641 C C . LEU A 1 338 ? -0.422 -12.391 1.922 1.00 86.75 338 LEU A C 1
ATOM 2643 O O . LEU A 1 338 ? 0.729 -11.998 1.745 1.00 86.75 338 LEU A O 1
ATOM 2647 N N . ARG A 1 339 ? -1.089 -12.138 3.048 1.00 86.19 339 ARG A N 1
ATOM 2648 C CA . ARG A 1 339 ? -0.505 -11.481 4.220 1.00 86.19 339 ARG A CA 1
ATOM 2649 C C . ARG A 1 339 ? 0.346 -12.485 4.993 1.00 86.19 339 ARG A C 1
ATOM 2651 O O . ARG A 1 339 ? -0.019 -13.653 5.095 1.00 86.19 339 ARG A O 1
ATOM 2658 N N . ASN A 1 340 ? 1.407 -12.010 5.643 1.00 82.94 340 ASN A N 1
ATOM 2659 C CA . ASN A 1 340 ? 2.318 -12.850 6.433 1.00 82.94 340 ASN A CA 1
ATOM 2660 C C . ASN A 1 340 ? 1.601 -13.764 7.438 1.00 82.94 340 ASN A C 1
ATOM 2662 O O . ASN A 1 340 ? 1.928 -14.939 7.545 1.00 82.94 340 ASN A O 1
ATOM 2666 N N . HIS A 1 341 ? 0.596 -13.249 8.148 1.00 82.25 341 HIS A N 1
ATOM 2667 C CA . HIS A 1 341 ? -0.155 -14.045 9.121 1.00 82.25 341 HIS A CA 1
ATOM 2668 C C . HIS A 1 341 ? -1.056 -15.108 8.485 1.00 82.25 341 HIS A C 1
ATOM 2670 O O . HIS A 1 341 ? -1.297 -16.143 9.098 1.00 82.25 341 HIS A O 1
ATOM 2676 N N . VAL A 1 342 ? -1.534 -14.878 7.258 1.00 86.94 342 VAL A N 1
ATOM 2677 C CA . VAL A 1 342 ? -2.312 -15.871 6.507 1.00 86.94 342 VAL A CA 1
ATOM 2678 C C . VAL A 1 342 ? -1.386 -16.962 5.984 1.00 86.94 342 VAL A C 1
ATOM 2680 O O . VAL A 1 342 ? -1.715 -18.137 6.097 1.00 86.94 342 VAL A O 1
ATOM 2683 N N . ALA A 1 343 ? -0.201 -16.582 5.496 1.00 83.88 343 ALA A N 1
ATOM 2684 C CA . ALA A 1 343 ? 0.835 -17.533 5.112 1.00 83.88 343 ALA A CA 1
ATOM 2685 C C . ALA A 1 343 ? 1.270 -18.402 6.304 1.00 83.88 343 ALA A C 1
ATOM 2687 O O . ALA A 1 343 ? 1.297 -19.621 6.180 1.00 83.88 343 ALA A O 1
ATOM 2688 N N . GLN A 1 344 ? 1.520 -17.801 7.475 1.00 82.25 344 GLN A N 1
ATOM 2689 C CA . GLN A 1 344 ? 1.856 -18.558 8.684 1.00 82.25 344 GLN A CA 1
ATOM 2690 C C . GLN A 1 344 ? 0.730 -19.512 9.084 1.00 82.25 344 GLN A C 1
ATOM 2692 O O . GLN A 1 344 ? 0.982 -20.685 9.323 1.00 82.25 344 GLN A O 1
ATOM 2697 N N . LYS A 1 345 ? -0.524 -19.046 9.073 1.00 86.62 345 LYS A N 1
ATOM 2698 C CA . LYS A 1 345 ? -1.671 -19.908 9.368 1.00 86.62 345 LYS A CA 1
ATOM 2699 C C . LYS A 1 345 ? -1.777 -21.082 8.389 1.00 86.62 345 LYS A C 1
ATOM 2701 O O . LYS A 1 345 ? -2.116 -22.181 8.807 1.00 86.62 345 LYS A O 1
ATOM 2706 N N . ALA A 1 346 ? -1.482 -20.875 7.105 1.00 85.50 346 ALA A N 1
ATOM 2707 C CA . ALA A 1 346 ? -1.441 -21.960 6.126 1.00 85.50 346 ALA A CA 1
ATOM 2708 C C . ALA A 1 346 ? -0.325 -22.977 6.433 1.00 85.50 346 ALA A C 1
ATOM 2710 O O . ALA A 1 346 ? -0.548 -24.176 6.291 1.00 85.50 346 ALA A O 1
ATOM 2711 N N . ILE A 1 347 ? 0.845 -22.517 6.890 1.00 80.88 347 ILE A N 1
ATOM 2712 C CA . ILE A 1 347 ? 1.945 -23.391 7.333 1.00 80.88 347 ILE A CA 1
ATOM 2713 C C . ILE A 1 347 ? 1.513 -24.220 8.549 1.00 80.88 347 ILE A C 1
ATOM 2715 O O . ILE A 1 347 ? 1.687 -25.437 8.543 1.00 80.88 347 ILE A O 1
ATOM 2719 N N . ASP A 1 348 ? 0.903 -23.582 9.549 1.00 86.56 348 ASP A N 1
ATOM 2720 C CA . ASP A 1 348 ? 0.442 -24.254 10.768 1.00 86.56 348 ASP A CA 1
ATOM 2721 C C . ASP A 1 348 ? -0.610 -25.335 10.436 1.00 86.56 348 ASP A C 1
ATOM 2723 O O . ASP A 1 348 ? -0.506 -26.475 10.884 1.00 86.56 348 ASP A O 1
ATOM 2727 N N . LEU A 1 349 ? -1.571 -25.018 9.559 1.00 86.12 349 LEU A N 1
ATOM 2728 C CA . LEU A 1 349 ? -2.583 -25.970 9.079 1.00 86.12 349 LEU A CA 1
ATOM 2729 C C . LEU A 1 349 ? -1.966 -27.151 8.318 1.00 86.12 349 LEU A C 1
ATOM 2731 O O . LEU A 1 349 ? -2.399 -28.289 8.494 1.00 86.12 349 LEU A O 1
ATOM 2735 N N . ALA A 1 350 ? -0.953 -26.899 7.485 1.00 85.00 350 ALA A N 1
ATOM 2736 C CA . ALA A 1 350 ? -0.246 -27.951 6.761 1.00 85.00 350 ALA A CA 1
ATOM 2737 C C . ALA A 1 350 ? 0.518 -28.887 7.710 1.00 85.00 350 ALA A C 1
ATOM 2739 O O . ALA A 1 350 ? 0.511 -30.099 7.500 1.00 85.00 350 ALA A O 1
ATOM 2740 N N . HIS A 1 351 ? 1.149 -28.340 8.755 1.00 85.38 351 HIS A N 1
ATOM 2741 C CA . HIS A 1 351 ? 1.835 -29.125 9.784 1.00 85.38 351 HIS A CA 1
ATOM 2742 C C . HIS A 1 351 ? 0.856 -30.025 10.556 1.00 85.38 351 HIS A C 1
ATOM 2744 O O . HIS A 1 351 ? 1.170 -31.177 10.857 1.00 85.38 351 HIS A O 1
ATOM 2750 N N . ASP A 1 352 ? -0.357 -29.532 10.805 1.00 87.94 352 ASP A N 1
ATOM 2751 C CA . ASP A 1 352 ? -1.429 -30.288 11.457 1.00 87.94 352 ASP A CA 1
ATOM 2752 C C . ASP A 1 352 ? -2.157 -31.267 10.507 1.00 87.94 352 ASP A C 1
ATOM 2754 O O . ASP A 1 352 ? -3.059 -31.996 10.927 1.00 87.94 352 ASP A O 1
ATOM 2758 N N . GLY A 1 353 ? -1.757 -31.323 9.230 1.00 88.00 353 GLY A N 1
ATOM 2759 C CA . GLY A 1 353 ? -2.323 -32.210 8.210 1.00 88.00 353 GLY A CA 1
ATOM 2760 C C . GLY A 1 353 ? -3.656 -31.741 7.611 1.00 88.00 353 GLY A C 1
ATOM 2761 O O . GLY A 1 353 ? -4.295 -32.499 6.877 1.00 88.00 353 GLY A O 1
ATOM 2762 N N . ASP A 1 354 ? -4.090 -30.507 7.883 1.00 90.38 354 ASP A N 1
ATOM 2763 C CA . ASP A 1 354 ? -5.299 -29.908 7.306 1.00 90.38 354 ASP A CA 1
ATOM 2764 C C . ASP A 1 354 ? -5.013 -29.232 5.953 1.00 90.38 354 ASP A C 1
ATOM 2766 O O . ASP A 1 354 ? -5.053 -28.010 5.782 1.00 90.38 354 ASP A O 1
ATOM 2770 N N . TYR A 1 355 ? -4.751 -30.056 4.940 1.00 87.06 355 TYR A N 1
ATOM 2771 C CA . TYR A 1 355 ? -4.525 -29.578 3.573 1.00 87.06 355 TYR A CA 1
ATOM 2772 C C . TYR A 1 355 ? -5.792 -29.047 2.886 1.00 87.06 355 TYR A C 1
ATOM 2774 O O . TYR A 1 355 ? -5.691 -28.368 1.862 1.00 87.06 355 TYR A O 1
ATOM 2782 N N . ALA A 1 356 ? -6.985 -29.334 3.422 1.00 85.62 356 ALA A N 1
ATOM 2783 C CA . ALA A 1 356 ? -8.235 -28.799 2.887 1.00 85.62 356 ALA A CA 1
ATOM 2784 C C . ALA A 1 356 ? -8.322 -27.288 3.139 1.00 85.62 356 ALA A C 1
ATOM 2786 O O . ALA A 1 356 ? -8.577 -26.524 2.208 1.00 85.62 356 ALA A O 1
ATOM 2787 N N . SER A 1 357 ? -8.010 -26.847 4.360 1.00 85.56 357 SER A N 1
ATOM 2788 C CA . SER A 1 357 ? -7.957 -25.421 4.699 1.00 85.56 357 SER A CA 1
ATOM 2789 C C . SER A 1 357 ? -6.826 -24.681 3.971 1.00 85.56 357 SER A C 1
ATOM 2791 O O . SER A 1 357 ? -6.998 -23.532 3.567 1.00 85.56 357 SER A O 1
ATOM 2793 N N . VAL A 1 358 ? -5.681 -25.334 3.733 1.00 86.94 358 VAL A N 1
ATOM 2794 C CA . VAL A 1 358 ? -4.593 -24.760 2.915 1.00 86.94 358 VAL A CA 1
ATOM 2795 C C . VAL A 1 358 ? -5.038 -24.560 1.467 1.00 86.94 358 VAL A C 1
ATOM 2797 O O . VAL A 1 358 ? -4.790 -23.502 0.886 1.00 86.94 358 VAL A O 1
ATOM 2800 N N . ARG A 1 359 ? -5.735 -25.547 0.888 1.00 87.94 359 ARG A N 1
ATOM 2801 C CA . ARG A 1 359 ? -6.303 -25.435 -0.461 1.00 87.94 359 ARG A CA 1
ATOM 2802 C C . ARG A 1 359 ? -7.314 -24.297 -0.547 1.00 87.94 359 ARG A C 1
ATOM 2804 O O . ARG A 1 359 ? -7.264 -23.548 -1.512 1.00 87.94 359 ARG A O 1
ATOM 2811 N N . HIS A 1 360 ? -8.147 -24.114 0.475 1.00 87.44 360 HIS A N 1
ATOM 2812 C CA . HIS A 1 360 ? -9.076 -22.983 0.551 1.00 87.44 360 HIS A CA 1
ATOM 2813 C C . HIS A 1 360 ? -8.349 -21.628 0.532 1.00 87.44 360 HIS A C 1
ATOM 2815 O O . HIS A 1 360 ? -8.694 -20.743 -0.245 1.00 87.44 360 HIS A O 1
ATOM 2821 N N . ILE A 1 361 ? -7.266 -21.473 1.307 1.00 87.00 361 ILE A N 1
ATOM 2822 C CA . ILE A 1 361 ? -6.431 -20.255 1.267 1.00 87.00 361 ILE A CA 1
ATOM 2823 C C . ILE A 1 361 ? -5.828 -20.043 -0.132 1.00 87.00 361 ILE A C 1
ATOM 2825 O O . ILE A 1 361 ? -5.778 -18.913 -0.621 1.00 87.00 361 ILE A O 1
ATOM 2829 N N . PHE A 1 362 ? -5.389 -21.115 -0.795 1.00 87.69 362 PHE A N 1
ATOM 2830 C CA . PHE A 1 362 ? -4.888 -21.046 -2.167 1.00 87.69 362 PHE A CA 1
ATOM 2831 C C . PHE A 1 362 ? -5.986 -20.653 -3.172 1.00 87.69 362 PHE A C 1
ATOM 2833 O O . PHE A 1 362 ? -5.739 -19.833 -4.052 1.00 87.69 362 PHE A O 1
ATOM 2840 N N . GLU A 1 363 ? -7.211 -21.158 -3.021 1.00 87.50 363 GLU A N 1
ATOM 2841 C CA . GLU A 1 363 ? -8.357 -20.766 -3.851 1.00 87.50 363 GLU A CA 1
ATOM 2842 C C . GLU A 1 363 ? -8.645 -19.259 -3.720 1.00 87.50 363 GLU A C 1
ATOM 2844 O O . GLU A 1 363 ? -8.753 -18.565 -4.737 1.00 87.50 363 GLU A O 1
ATOM 2849 N N . LEU A 1 364 ? -8.616 -18.710 -2.499 1.00 87.81 364 LEU A N 1
ATOM 2850 C CA . LEU A 1 364 ? -8.730 -17.263 -2.261 1.00 87.81 364 LEU A CA 1
ATOM 2851 C C . LEU A 1 364 ? -7.609 -16.456 -2.950 1.00 87.81 364 LEU A C 1
ATOM 2853 O O . LEU A 1 364 ? -7.854 -15.357 -3.448 1.00 87.81 364 LEU A O 1
ATOM 2857 N N . MET A 1 365 ? -6.384 -16.994 -3.030 1.00 86.94 365 MET A N 1
ATOM 2858 C CA . MET A 1 365 ? -5.276 -16.363 -3.769 1.00 86.94 365 MET A CA 1
ATOM 2859 C C . MET A 1 365 ? -5.497 -16.336 -5.279 1.00 86.94 365 MET A C 1
ATOM 2861 O O . MET A 1 365 ? -5.034 -15.407 -5.941 1.00 86.94 365 MET A O 1
ATOM 2865 N N . THR A 1 366 ? -6.157 -17.355 -5.830 1.00 89.25 366 THR A N 1
ATOM 2866 C CA . THR A 1 366 ? -6.443 -17.429 -7.271 1.00 89.25 366 THR A CA 1
ATOM 2867 C C . THR A 1 366 ? -7.593 -16.516 -7.697 1.00 89.25 366 THR A C 1
ATOM 2869 O O . THR A 1 366 ? -7.661 -16.129 -8.862 1.00 89.25 366 THR A O 1
ATOM 2872 N N . HIS A 1 367 ? -8.428 -16.099 -6.742 1.00 90.19 367 HIS A N 1
ATOM 2873 C CA . HIS A 1 367 ? -9.593 -15.238 -6.942 1.00 90.19 367 HIS A CA 1
ATOM 2874 C C . HIS A 1 367 ? -9.547 -13.973 -6.060 1.00 90.19 367 HIS A C 1
ATOM 2876 O O . HIS A 1 367 ? -10.491 -13.681 -5.326 1.00 90.19 367 HIS A O 1
ATOM 2882 N N . PRO A 1 368 ? -8.467 -13.166 -6.110 1.00 92.06 368 PRO A N 1
ATOM 2883 C CA . PRO A 1 368 ? -8.219 -12.145 -5.095 1.00 92.06 368 PRO A CA 1
ATOM 2884 C C . PRO A 1 368 ? -9.157 -10.933 -5.191 1.00 92.06 368 PRO A C 1
ATOM 2886 O O . PRO A 1 368 ? -9.184 -10.124 -4.268 1.00 92.06 368 PRO A O 1
ATOM 2889 N N . PHE A 1 369 ? -9.895 -10.769 -6.292 1.00 94.00 369 PHE A N 1
ATOM 2890 C CA . PHE A 1 369 ? -10.805 -9.640 -6.539 1.00 94.00 369 PHE A CA 1
ATOM 2891 C C . PHE A 1 369 ? -12.273 -9.960 -6.239 1.00 94.00 369 PHE A C 1
ATOM 2893 O O . PHE A 1 369 ? -13.079 -9.029 -6.094 1.00 94.00 369 PHE A O 1
ATOM 2900 N N . ASP A 1 370 ? -12.603 -11.248 -6.144 1.00 91.62 370 ASP A N 1
ATOM 2901 C CA . ASP A 1 370 ? -13.968 -11.729 -5.985 1.00 91.62 370 ASP A CA 1
ATOM 2902 C C . ASP A 1 370 ? -14.495 -11.386 -4.584 1.00 91.62 370 ASP A C 1
ATOM 2904 O O . ASP A 1 370 ? -13.741 -11.265 -3.615 1.00 91.62 370 ASP A O 1
ATOM 2908 N N . GLU A 1 371 ? -15.803 -11.147 -4.485 1.00 88.56 371 GLU A N 1
ATOM 2909 C CA . GLU A 1 371 ? -16.450 -10.945 -3.188 1.00 88.56 371 GLU A CA 1
ATOM 2910 C C . GLU A 1 371 ? -16.498 -12.262 -2.409 1.00 88.56 371 GLU A C 1
ATOM 2912 O O . GLU A 1 371 ? -16.614 -13.340 -2.994 1.00 88.56 371 GLU A O 1
ATOM 2917 N N . LEU A 1 372 ? -16.438 -12.168 -1.079 1.00 84.75 372 LEU A N 1
ATOM 2918 C CA . LEU A 1 372 ? -16.503 -13.350 -0.223 1.00 84.75 372 LEU A CA 1
ATOM 2919 C C . LEU A 1 372 ? -17.842 -14.071 -0.395 1.00 84.75 372 LEU A C 1
ATOM 2921 O O . LEU A 1 372 ? -18.909 -13.461 -0.309 1.00 84.75 372 LEU A O 1
ATOM 2925 N N . SER A 1 373 ? -17.773 -15.388 -0.576 1.00 81.31 373 SER A N 1
ATOM 2926 C CA . SER A 1 373 ? -18.940 -16.266 -0.503 1.00 81.31 373 SER A CA 1
ATOM 2927 C C . SER A 1 373 ? -19.321 -16.623 0.936 1.00 81.31 373 SER A C 1
ATOM 2929 O O . SER A 1 373 ? -20.487 -16.926 1.184 1.00 81.31 373 SER A O 1
ATOM 2931 N N . ASP A 1 374 ? -18.356 -16.593 1.863 1.00 83.75 374 ASP A N 1
ATOM 2932 C CA . ASP A 1 374 ? -18.526 -16.935 3.279 1.00 83.75 374 ASP A CA 1
ATOM 2933 C C . ASP A 1 374 ? -17.883 -15.869 4.187 1.00 83.75 374 ASP A C 1
ATOM 2935 O O . ASP A 1 374 ? -16.751 -15.426 3.975 1.00 83.75 374 ASP A O 1
ATOM 2939 N N . ASP A 1 375 ? -18.600 -15.477 5.241 1.00 84.19 375 ASP A N 1
ATOM 2940 C CA . ASP A 1 375 ? -18.108 -14.556 6.267 1.00 84.19 375 ASP A CA 1
ATOM 2941 C C . ASP A 1 375 ? -16.946 -15.159 7.081 1.00 84.19 375 ASP A C 1
ATOM 2943 O O . ASP A 1 375 ? -16.172 -14.414 7.694 1.00 84.19 375 ASP A O 1
ATOM 2947 N N . SER A 1 376 ? -16.771 -16.488 7.072 1.00 84.19 376 SER A N 1
ATOM 2948 C CA . SER A 1 376 ? -15.628 -17.162 7.704 1.00 84.19 376 SER A CA 1
ATOM 2949 C C . SER A 1 376 ? -14.274 -16.720 7.148 1.00 84.19 376 SER A C 1
ATOM 2951 O O . SER A 1 376 ? -13.262 -16.859 7.838 1.00 84.19 376 SER A O 1
ATOM 2953 N N . ASP A 1 377 ? -14.254 -16.162 5.935 1.00 86.00 377 ASP A N 1
ATOM 2954 C CA . ASP A 1 377 ? -13.042 -15.748 5.226 1.00 86.00 377 ASP A CA 1
ATOM 2955 C C . ASP A 1 377 ? -12.652 -14.289 5.482 1.00 86.00 377 ASP A C 1
ATOM 2957 O O . ASP A 1 377 ? -11.547 -13.853 5.143 1.00 86.00 377 ASP A O 1
ATOM 2961 N N . LEU A 1 378 ? -13.511 -13.528 6.171 1.00 83.62 378 LEU A N 1
ATOM 2962 C CA . LEU A 1 378 ? -13.224 -12.154 6.585 1.00 83.62 378 LEU A CA 1
ATOM 2963 C C . LEU A 1 378 ? -11.866 -11.986 7.293 1.00 83.62 378 LEU A C 1
ATOM 2965 O O . LEU A 1 378 ? -11.189 -10.997 6.995 1.00 83.62 378 LEU A O 1
ATOM 2969 N N . PRO A 1 379 ? -11.411 -12.897 8.181 1.00 85.31 379 PRO A N 1
ATOM 2970 C CA . PRO A 1 379 ? -10.106 -12.779 8.827 1.00 85.31 379 PRO A CA 1
ATOM 2971 C C . PRO A 1 379 ? -8.929 -12.783 7.845 1.00 85.31 379 PRO A C 1
ATOM 2973 O O . PRO A 1 379 ? -7.932 -12.124 8.109 1.00 85.31 379 PRO A O 1
ATOM 2976 N N . TYR A 1 380 ? -9.048 -13.472 6.707 1.00 85.06 380 TYR A N 1
ATOM 2977 C CA . TYR A 1 380 ? -7.991 -13.566 5.695 1.00 85.06 380 TYR A CA 1
ATOM 2978 C C . TYR A 1 380 ? -7.835 -12.265 4.892 1.00 85.06 380 TYR A C 1
ATOM 2980 O O . TYR A 1 380 ? -6.748 -11.927 4.426 1.00 85.06 380 TYR A O 1
ATOM 2988 N N . THR A 1 381 ? -8.916 -11.496 4.763 1.00 83.38 381 THR A N 1
ATOM 2989 C CA . THR A 1 381 ? -8.927 -10.229 4.008 1.00 83.38 381 THR A CA 1
ATOM 2990 C C . THR A 1 381 ? -8.398 -9.045 4.824 1.00 83.38 381 THR A C 1
ATOM 2992 O O . THR A 1 381 ? -7.937 -8.045 4.266 1.00 83.38 381 THR A O 1
ATOM 2995 N N . ARG A 1 382 ? -8.414 -9.155 6.158 1.00 84.38 382 ARG A N 1
ATOM 2996 C CA . ARG A 1 382 ? -8.080 -8.067 7.084 1.00 84.38 382 ARG A CA 1
ATOM 2997 C C . ARG A 1 382 ? -6.604 -8.081 7.491 1.00 84.38 382 ARG A C 1
ATOM 2999 O O . ARG A 1 382 ? -5.960 -9.128 7.455 1.00 84.38 382 ARG A O 1
ATOM 3006 N N . PRO A 1 383 ? -6.035 -6.924 7.868 1.00 80.69 383 PRO A N 1
ATOM 3007 C CA . PRO A 1 383 ? -4.724 -6.897 8.503 1.00 80.69 383 PRO A CA 1
ATOM 3008 C C . PRO A 1 383 ? -4.733 -7.728 9.795 1.00 80.69 383 PRO A C 1
ATOM 3010 O O . PRO A 1 383 ? -5.774 -7.890 10.435 1.00 80.69 383 PRO A O 1
ATOM 3013 N N . GLN A 1 384 ? -3.559 -8.249 10.165 1.00 74.69 384 GLN A N 1
ATOM 3014 C CA . GLN A 1 384 ? -3.393 -9.022 11.397 1.00 74.69 384 GLN A CA 1
ATOM 3015 C C . GLN A 1 384 ? -3.860 -8.195 12.595 1.00 74.69 384 GLN A C 1
ATOM 3017 O O . GLN A 1 384 ? -3.592 -6.992 12.638 1.00 74.69 384 GLN A O 1
ATOM 3022 N N . ASP A 1 385 ? -4.499 -8.840 13.578 1.00 68.94 385 ASP A N 1
ATOM 3023 C CA . ASP A 1 385 ? -4.799 -8.177 14.844 1.00 68.94 385 ASP A CA 1
ATOM 3024 C C . ASP A 1 385 ? -3.487 -7.651 15.451 1.00 68.94 385 ASP A C 1
ATOM 3026 O O . ASP A 1 385 ? -2.593 -8.448 15.760 1.00 68.94 385 ASP A O 1
ATOM 3030 N N . PRO A 1 386 ? -3.358 -6.334 15.664 1.00 59.53 386 PRO A N 1
ATOM 3031 C CA . PRO A 1 386 ? -2.118 -5.736 16.149 1.00 59.53 386 PRO A CA 1
ATOM 3032 C C . PRO A 1 386 ? -1.800 -6.017 17.625 1.00 59.53 386 PRO A C 1
ATOM 3034 O O . PRO A 1 386 ? -0.843 -5.454 18.165 1.00 59.53 386 PRO A O 1
ATOM 3037 N N . THR A 1 387 ? -2.639 -6.782 18.326 1.00 58.06 387 THR A N 1
ATOM 3038 C CA . THR A 1 387 ? -2.327 -7.390 19.630 1.00 58.06 387 THR A CA 1
ATOM 3039 C C . THR A 1 387 ? -1.523 -8.685 19.492 1.00 58.06 387 THR A C 1
ATOM 3041 O O . THR A 1 387 ? -0.905 -9.123 20.461 1.00 58.06 387 THR A O 1
ATOM 3044 N N . THR A 1 388 ? -1.478 -9.265 18.291 1.00 61.88 388 THR A N 1
ATOM 3045 C CA . THR A 1 388 ? -0.671 -10.446 17.979 1.00 61.88 388 THR A CA 1
ATOM 3046 C C . THR A 1 388 ? 0.787 -10.040 17.786 1.00 61.88 388 THR A C 1
ATOM 3048 O O . THR A 1 388 ? 1.077 -8.992 17.206 1.00 61.88 388 THR A O 1
ATOM 3051 N N . ALA A 1 389 ? 1.719 -10.865 18.269 1.00 56.38 389 ALA A N 1
ATOM 3052 C CA . ALA A 1 389 ? 3.144 -10.629 18.069 1.00 56.38 389 ALA A CA 1
ATOM 3053 C C . ALA A 1 389 ? 3.480 -10.548 16.562 1.00 56.38 389 ALA A C 1
ATOM 3055 O O . ALA A 1 389 ? 2.917 -11.314 15.772 1.00 56.38 389 ALA A O 1
ATOM 3056 N N . PRO A 1 390 ? 4.378 -9.631 16.152 1.00 58.19 390 PRO A N 1
ATOM 3057 C CA . PRO A 1 390 ? 4.731 -9.463 14.751 1.00 58.19 390 PRO A CA 1
ATOM 3058 C C . PRO A 1 390 ? 5.384 -10.737 14.211 1.00 58.19 390 PRO A C 1
ATOM 3060 O O . PRO A 1 390 ? 6.343 -11.252 14.784 1.00 58.19 390 PRO A O 1
ATOM 3063 N N . LEU A 1 391 ? 4.867 -11.226 13.086 1.00 58.00 391 LEU A N 1
ATOM 3064 C CA . LEU A 1 391 ? 5.439 -12.363 12.375 1.00 58.00 391 LEU A CA 1
ATOM 3065 C C . LEU A 1 391 ? 6.586 -11.890 11.479 1.00 58.00 391 LEU A C 1
ATOM 3067 O O . LEU A 1 391 ? 6.377 -11.162 10.504 1.00 58.00 391 LEU A O 1
ATOM 3071 N N . CYS A 1 392 ? 7.800 -12.331 11.799 1.00 49.50 392 CYS A N 1
ATOM 3072 C CA . CYS A 1 392 ? 8.970 -12.161 10.947 1.00 49.50 392 CYS A CA 1
ATOM 3073 C C . CYS A 1 392 ? 8.948 -13.214 9.837 1.00 49.50 392 CYS A C 1
ATOM 3075 O O . CYS A 1 392 ? 9.588 -14.252 9.950 1.00 49.50 392 CYS A O 1
ATOM 3077 N N . VAL A 1 393 ? 8.210 -12.944 8.762 1.00 43.47 393 VAL A N 1
ATOM 3078 C CA . VAL A 1 393 ? 8.265 -13.770 7.550 1.00 43.47 393 VAL A CA 1
ATOM 3079 C C . VAL A 1 393 ? 9.228 -13.104 6.576 1.00 43.47 393 VAL A C 1
ATOM 3081 O O . VAL A 1 393 ? 9.024 -11.952 6.187 1.00 43.47 393 VAL A O 1
ATOM 3084 N N . SER A 1 394 ? 10.300 -13.802 6.203 1.00 40.28 394 SER A N 1
ATOM 3085 C CA . SER A 1 394 ? 11.176 -13.365 5.120 1.00 40.28 394 SER A CA 1
ATOM 3086 C C . SER A 1 394 ? 10.729 -14.000 3.813 1.00 40.28 394 SER A C 1
ATOM 3088 O O . SER A 1 394 ? 10.785 -15.220 3.676 1.00 40.28 394 SER A O 1
ATOM 3090 N N . CYS A 1 395 ? 10.352 -13.184 2.833 1.00 34.16 395 CYS A N 1
ATOM 3091 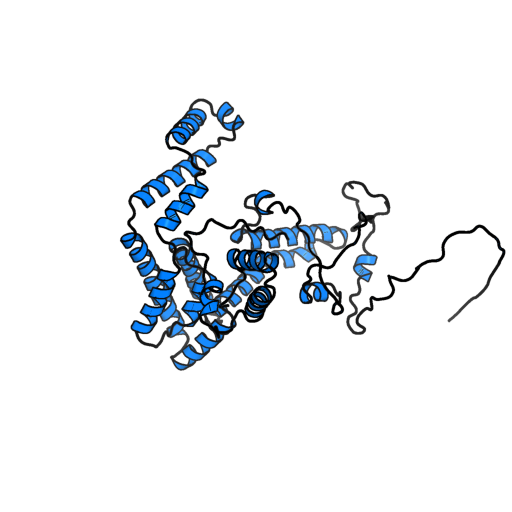C CA . CYS A 1 395 ? 10.318 -13.635 1.448 1.00 34.16 395 CYS A CA 1
ATOM 3092 C C . CYS A 1 395 ? 11.773 -13.750 0.982 1.00 34.16 395 CYS A C 1
ATOM 3094 O O . CYS A 1 395 ? 12.433 -12.735 0.757 1.00 34.16 395 CYS A O 1
ATOM 3096 N N . SER A 1 396 ? 12.301 -14.969 0.918 1.00 29.05 396 SER A N 1
ATOM 3097 C CA . SER A 1 396 ? 13.529 -15.263 0.189 1.00 29.05 396 SER A CA 1
ATOM 3098 C C . SER A 1 396 ? 13.234 -15.143 -1.309 1.00 29.05 396 SER A C 1
ATOM 3100 O O . SER A 1 396 ? 12.335 -15.798 -1.832 1.00 29.05 396 SER A O 1
ATOM 3102 N N . SER A 1 397 ? 13.947 -14.250 -1.989 1.00 28.11 397 SER A N 1
ATOM 3103 C CA . SER A 1 397 ? 14.111 -14.256 -3.447 1.00 28.11 397 SER A CA 1
ATOM 3104 C C . SER A 1 397 ? 15.503 -14.756 -3.782 1.00 28.11 397 SER A C 1
ATOM 3106 O O . SER A 1 397 ? 16.445 -14.300 -3.089 1.00 28.11 397 SER A O 1
#